Protein AF-S7PRS0-F1 (afdb_monomer)

Mean predicted aligned error: 16.29 Å

Structure (mmCIF, N/CA/C/O backbone):
data_AF-S7PRS0-F1
#
_entry.id   AF-S7PRS0-F1
#
loop_
_atom_site.group_PDB
_atom_site.id
_atom_site.type_symbol
_atom_site.label_atom_id
_atom_site.label_alt_id
_atom_site.label_comp_id
_atom_site.label_asym_id
_atom_site.label_entity_id
_atom_site.label_seq_id
_atom_site.pdbx_PDB_ins_code
_atom_site.Cartn_x
_atom_site.Cartn_y
_atom_site.Cartn_z
_atom_site.occupancy
_atom_site.B_iso_or_equiv
_atom_site.auth_seq_id
_atom_site.auth_comp_id
_atom_site.auth_asym_id
_atom_site.auth_atom_id
_atom_site.pdbx_PDB_model_num
ATOM 1 N N . MET A 1 1 ? 13.094 26.984 -24.636 1.00 46.12 1 MET A N 1
ATOM 2 C CA . MET A 1 1 ? 13.303 25.525 -24.696 1.00 46.12 1 MET A CA 1
ATOM 3 C C . MET A 1 1 ? 14.346 25.205 -23.652 1.00 46.12 1 MET A C 1
ATOM 5 O O . MET A 1 1 ? 15.473 25.651 -23.813 1.00 46.12 1 MET A O 1
ATOM 9 N N . SER A 1 2 ? 13.951 24.568 -22.553 1.00 45.41 2 SER A N 1
ATOM 10 C CA . SER A 1 2 ? 14.907 24.036 -21.577 1.00 45.41 2 SER A CA 1
ATOM 11 C C . SER A 1 2 ? 15.728 22.935 -22.241 1.00 45.41 2 SER A C 1
ATOM 13 O O . SER A 1 2 ? 15.204 22.260 -23.132 1.00 45.41 2 SER A O 1
ATOM 15 N N . ASP A 1 3 ? 16.972 22.741 -21.807 1.00 46.91 3 ASP A N 1
ATOM 16 C CA . ASP A 1 3 ? 17.758 21.588 -22.239 1.00 46.91 3 ASP A CA 1
ATOM 17 C C . ASP A 1 3 ? 16.967 20.309 -21.946 1.00 46.91 3 ASP A C 1
ATOM 19 O O . ASP A 1 3 ? 16.578 20.059 -20.800 1.00 46.91 3 ASP A O 1
ATOM 23 N N . GLN A 1 4 ? 16.712 19.501 -22.977 1.00 51.03 4 GLN A N 1
ATOM 24 C CA . GLN A 1 4 ? 16.276 18.127 -22.764 1.00 51.03 4 GLN A CA 1
ATOM 25 C C . GLN A 1 4 ? 17.507 17.357 -22.309 1.00 51.03 4 GLN A C 1
ATOM 27 O O . GLN A 1 4 ? 18.192 16.731 -23.120 1.00 51.03 4 GLN A O 1
ATOM 32 N N . SER A 1 5 ? 17.802 17.442 -21.007 1.00 53.78 5 SER A N 1
ATOM 33 C CA . SER A 1 5 ? 18.821 16.602 -20.390 1.00 53.78 5 SER A CA 1
ATOM 34 C C . SER A 1 5 ? 18.559 15.164 -20.820 1.00 53.78 5 SER A C 1
ATOM 36 O O . SER A 1 5 ? 17.422 14.686 -20.791 1.00 53.78 5 SER A O 1
ATOM 38 N N . SER A 1 6 ? 19.602 14.510 -21.330 1.00 59.97 6 SER A N 1
ATOM 39 C CA . SER A 1 6 ? 19.505 13.194 -21.951 1.00 59.97 6 SER A CA 1
ATOM 40 C C . SER A 1 6 ? 19.000 12.189 -20.918 1.00 59.97 6 SER A C 1
ATOM 42 O O . SER A 1 6 ? 19.799 11.675 -20.135 1.00 59.97 6 SER A O 1
ATOM 44 N N . ALA A 1 7 ? 17.676 11.977 -20.880 1.00 64.62 7 ALA A N 1
ATOM 45 C CA . ALA A 1 7 ? 16.994 11.318 -19.771 1.00 64.62 7 ALA A CA 1
ATOM 46 C C . ALA A 1 7 ? 17.624 9.942 -19.554 1.00 64.62 7 ALA A C 1
ATOM 48 O O . ALA A 1 7 ? 17.501 9.065 -20.415 1.00 64.62 7 ALA A O 1
ATOM 49 N N . GLN A 1 8 ? 18.373 9.823 -18.452 1.00 74.44 8 GLN A N 1
ATOM 50 C CA . GLN A 1 8 ? 19.366 8.770 -18.271 1.00 74.44 8 GLN A CA 1
ATOM 51 C C . GLN A 1 8 ? 18.684 7.414 -18.424 1.00 74.44 8 GLN A C 1
ATOM 53 O O . GLN A 1 8 ? 17.746 7.100 -17.691 1.00 74.44 8 GLN A O 1
ATOM 58 N N . GLN A 1 9 ? 19.103 6.649 -19.435 1.00 86.69 9 GLN A N 1
ATOM 59 C CA . GLN A 1 9 ? 18.460 5.377 -19.739 1.00 86.69 9 GLN A CA 1
ATOM 60 C C . GLN A 1 9 ? 18.728 4.419 -18.568 1.00 86.69 9 GLN A C 1
ATOM 62 O O . GLN A 1 9 ? 19.892 4.254 -18.207 1.00 86.69 9 GLN A O 1
ATOM 67 N N . PRO A 1 10 ? 17.691 3.824 -17.946 1.00 92.44 10 PRO A N 1
ATOM 68 C CA . PRO A 1 10 ? 17.885 2.846 -16.882 1.00 92.44 10 PRO A CA 1
ATOM 69 C C . PRO A 1 10 ? 18.710 1.656 -17.386 1.00 92.44 10 PRO A C 1
ATOM 71 O O . PRO A 1 10 ? 18.260 0.948 -18.288 1.00 92.44 10 PRO A O 1
ATOM 74 N N . SER A 1 11 ? 19.890 1.435 -16.801 1.00 93.88 11 SER A N 1
ATOM 75 C CA . SER A 1 11 ? 20.723 0.251 -17.067 1.00 93.88 11 SER A CA 1
ATOM 76 C C . SER A 1 11 ? 20.398 -0.883 -16.088 1.00 93.88 11 SER A C 1
ATOM 78 O O . SER A 1 11 ? 20.511 -2.058 -16.435 1.00 93.88 11 SER A O 1
ATOM 80 N N . PHE A 1 12 ? 19.932 -0.540 -14.883 1.00 95.94 12 PHE A N 1
ATOM 81 C CA . PHE A 1 12 ? 19.447 -1.481 -13.874 1.00 95.94 12 PHE A CA 1
ATOM 82 C C . PHE A 1 12 ? 18.004 -1.166 -13.481 1.00 95.94 12 PHE A C 1
ATOM 84 O O . PHE A 1 12 ? 17.559 -0.017 -13.525 1.00 95.94 12 PHE A O 1
ATOM 91 N N . LEU A 1 13 ? 17.269 -2.172 -13.005 1.00 95.81 13 LEU A N 1
ATOM 92 C CA . LEU A 1 13 ? 15.900 -1.982 -12.517 1.00 95.81 13 LEU A CA 1
ATOM 93 C C . LEU A 1 13 ? 15.812 -0.957 -11.374 1.00 95.81 13 LEU A C 1
ATOM 95 O O . LEU A 1 13 ? 14.837 -0.215 -11.287 1.00 95.81 13 LEU A O 1
ATOM 99 N N . SER A 1 14 ? 16.851 -0.860 -10.539 1.00 96.81 14 SER A N 1
ATOM 100 C CA . SER A 1 14 ? 16.967 0.157 -9.485 1.00 96.81 14 SER A CA 1
ATOM 101 C C . SER A 1 14 ? 16.986 1.600 -10.003 1.00 96.81 14 SER A C 1
ATOM 103 O O . SER A 1 14 ? 16.713 2.518 -9.236 1.00 96.81 14 SER A O 1
ATOM 105 N N . ASP A 1 15 ? 17.307 1.829 -11.279 1.00 95.25 15 ASP A N 1
ATOM 106 C CA . ASP A 1 15 ? 17.301 3.170 -11.875 1.00 95.25 15 ASP A CA 1
ATOM 107 C C . ASP A 1 15 ? 15.885 3.624 -12.260 1.00 95.25 15 ASP A C 1
ATOM 109 O O . ASP A 1 15 ? 15.617 4.823 -12.295 1.00 95.25 15 ASP A O 1
ATOM 113 N N . VAL A 1 16 ? 14.943 2.689 -12.460 1.00 94.75 16 VAL A N 1
ATOM 114 C CA . VAL A 1 16 ? 13.522 3.006 -12.702 1.00 94.75 16 VAL A CA 1
ATOM 115 C C . VAL A 1 16 ? 12.918 3.757 -11.514 1.00 94.75 16 VAL A C 1
ATOM 117 O O . VAL A 1 16 ? 12.159 4.700 -11.709 1.00 94.75 16 VAL A O 1
ATOM 120 N N . PHE A 1 17 ? 13.302 3.401 -10.286 1.00 95.31 17 PHE A N 1
ATOM 121 C CA . PHE A 1 17 ? 12.819 4.050 -9.061 1.00 95.31 17 PHE A CA 1
ATOM 122 C C . PHE A 1 17 ? 13.402 5.451 -8.823 1.00 95.31 17 PHE A C 1
ATOM 124 O O . PHE A 1 17 ? 12.979 6.131 -7.894 1.00 95.31 17 PHE A O 1
ATOM 131 N N . LYS A 1 18 ? 14.360 5.890 -9.649 1.00 94.56 18 LYS A N 1
ATOM 132 C CA . LYS A 1 18 ? 14.952 7.237 -9.604 1.00 94.56 18 LYS A CA 1
ATOM 133 C C . LYS A 1 18 ? 14.256 8.204 -10.566 1.00 94.56 18 LYS A C 1
ATOM 135 O O . LYS A 1 18 ? 14.409 9.419 -10.436 1.00 94.56 18 LYS A O 1
ATOM 140 N N . LEU A 1 19 ? 13.506 7.670 -11.534 1.00 92.81 19 LEU A N 1
ATOM 141 C CA . LEU A 1 19 ? 12.770 8.450 -12.526 1.00 92.81 19 LEU A CA 1
ATOM 142 C C . LEU A 1 19 ? 11.718 9.341 -11.847 1.00 92.81 19 LEU A C 1
ATOM 144 O O . LEU A 1 19 ? 11.094 8.904 -10.879 1.00 92.81 19 LEU A O 1
ATOM 148 N N . PRO A 1 20 ? 11.476 10.560 -12.359 1.00 93.62 20 PRO A N 1
ATOM 149 C CA . PRO A 1 20 ? 10.392 11.390 -11.862 1.00 93.62 20 PRO A CA 1
ATOM 150 C C . PRO A 1 20 ? 9.031 10.774 -12.204 1.00 93.62 20 PRO A C 1
ATOM 152 O O . PRO A 1 20 ? 8.811 10.297 -13.325 1.00 93.62 20 PRO A O 1
ATOM 155 N N . LEU A 1 21 ? 8.104 10.832 -11.248 1.00 92.88 21 LEU A N 1
ATOM 156 C CA . LEU A 1 21 ? 6.685 10.601 -11.512 1.00 92.88 21 LEU A CA 1
ATOM 157 C C . LEU A 1 21 ? 6.119 11.739 -12.389 1.00 92.88 21 LEU A C 1
ATOM 159 O O . LEU A 1 21 ? 6.629 12.863 -12.333 1.00 92.88 21 LEU A O 1
ATOM 163 N N . PRO A 1 22 ? 5.093 11.471 -13.220 1.00 93.06 22 PRO A N 1
ATOM 164 C CA . PRO A 1 22 ? 4.449 12.493 -14.034 1.00 93.06 22 PRO A CA 1
ATOM 165 C C . PRO A 1 22 ? 3.735 13.516 -13.149 1.00 93.06 22 PRO A C 1
ATOM 167 O O . PRO A 1 22 ? 3.476 13.273 -11.968 1.00 93.06 22 PRO A O 1
ATOM 170 N N . ASP A 1 23 ? 3.361 14.643 -13.750 1.00 92.56 23 ASP A N 1
ATOM 171 C CA . ASP A 1 23 ? 2.539 15.634 -13.070 1.00 92.56 23 ASP A CA 1
ATOM 172 C C . ASP A 1 23 ? 1.208 15.027 -12.604 1.00 92.56 23 ASP A C 1
ATOM 174 O O . ASP A 1 23 ? 0.545 14.271 -13.327 1.00 92.56 23 ASP A O 1
ATOM 178 N N . LEU A 1 24 ? 0.815 15.395 -11.386 1.00 92.00 24 LEU A N 1
ATOM 179 C CA . LEU A 1 24 ? -0.491 15.089 -10.823 1.00 92.00 24 LEU A CA 1
ATOM 180 C C . LEU A 1 24 ? -1.569 15.877 -11.611 1.00 92.00 24 LEU A C 1
ATOM 182 O O . LEU A 1 24 ? -1.546 17.109 -11.562 1.00 92.00 24 LEU A O 1
ATOM 186 N N . PRO A 1 25 ? -2.514 15.230 -12.334 1.00 92.31 25 PRO A N 1
ATOM 187 C CA . PRO A 1 25 ? -3.678 15.905 -12.917 1.00 92.31 25 PRO A CA 1
ATOM 188 C C . PRO A 1 25 ? -4.507 16.739 -11.919 1.00 92.31 25 PRO A C 1
ATOM 190 O O . PRO A 1 25 ? -4.496 16.550 -10.702 1.00 92.31 25 PRO A O 1
ATOM 193 N N . GLU A 1 26 ? -5.298 17.673 -12.437 1.00 93.44 26 GLU A N 1
ATOM 194 C CA . GLU A 1 26 ? -6.120 18.549 -11.598 1.00 93.44 26 GLU A CA 1
ATOM 195 C C . GLU A 1 26 ? -7.352 17.803 -11.056 1.00 93.44 26 GLU A C 1
ATOM 197 O O . GLU A 1 26 ? -8.125 17.223 -11.820 1.00 93.44 26 GLU A O 1
ATOM 202 N N . MET A 1 27 ? -7.611 17.845 -9.745 1.00 91.19 27 MET A N 1
ATOM 203 C CA . MET A 1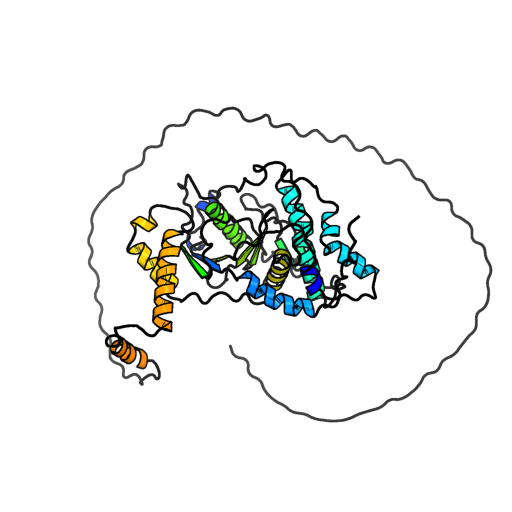 27 ? -8.909 17.401 -9.221 1.00 91.19 27 MET A CA 1
ATOM 204 C C . MET A 1 27 ? -9.995 18.417 -9.582 1.00 91.19 27 MET A C 1
ATOM 206 O O . MET A 1 27 ? -9.974 19.551 -9.105 1.00 91.19 27 MET A O 1
ATOM 210 N N . ARG A 1 28 ? -11.006 17.997 -10.357 1.00 92.12 28 ARG A N 1
ATOM 211 C CA . ARG A 1 28 ? -12.127 18.864 -10.773 1.00 92.12 28 ARG A CA 1
ATOM 212 C C . ARG A 1 28 ? -12.876 19.491 -9.592 1.00 92.12 28 ARG A C 1
ATOM 214 O O . ARG A 1 28 ? -13.466 20.562 -9.730 1.00 92.12 28 ARG A O 1
ATOM 221 N N . SER A 1 29 ? -12.901 18.818 -8.442 1.00 88.00 29 SER A N 1
ATOM 222 C CA . SER A 1 29 ? -13.350 19.406 -7.181 1.00 88.00 29 SER A CA 1
ATOM 223 C C . SER A 1 29 ? -12.771 18.660 -5.980 1.00 88.00 29 SER A C 1
ATOM 225 O O . SER A 1 29 ? -12.648 17.439 -6.011 1.00 88.00 29 SER A O 1
ATOM 227 N N . ALA A 1 30 ? -12.561 19.358 -4.862 1.00 78.12 30 ALA A N 1
ATOM 228 C CA . ALA A 1 30 ? -12.216 18.730 -3.579 1.00 78.12 30 ALA A CA 1
ATOM 229 C C . ALA A 1 30 ? -13.336 17.832 -2.993 1.00 78.12 30 ALA A C 1
ATOM 231 O O . ALA A 1 30 ? -13.140 17.182 -1.973 1.00 78.12 30 ALA A O 1
ATOM 232 N N . LYS A 1 31 ? -14.524 17.789 -3.619 1.00 77.06 31 LYS A N 1
ATOM 233 C CA . LYS A 1 31 ? -15.610 16.852 -3.275 1.00 77.06 31 LYS A CA 1
ATOM 234 C C . LYS A 1 31 ? -15.518 15.530 -4.044 1.00 77.06 31 LYS A C 1
ATOM 236 O O . LYS A 1 31 ? -16.206 14.580 -3.690 1.00 77.06 31 LYS A O 1
ATOM 241 N N . THR A 1 32 ? -14.687 15.462 -5.086 1.00 69.62 32 THR A N 1
ATOM 242 C CA . THR A 1 32 ? -14.504 14.261 -5.914 1.00 69.62 32 THR A CA 1
ATOM 243 C C . THR A 1 32 ? -13.784 13.144 -5.145 1.00 69.62 32 THR A C 1
ATOM 245 O O . THR A 1 32 ? -14.034 11.975 -5.410 1.00 69.62 32 THR A O 1
ATOM 248 N N . SER A 1 33 ? -12.956 13.488 -4.153 1.00 62.09 33 SER A N 1
ATOM 249 C CA . SER A 1 33 ? -12.182 12.550 -3.324 1.00 62.09 33 SER A CA 1
ATOM 250 C C . SER A 1 33 ? -12.836 12.174 -1.982 1.00 62.09 33 SER A C 1
ATOM 252 O O . SER A 1 33 ? -12.335 11.305 -1.275 1.00 62.09 33 SER A O 1
ATOM 254 N N . SER A 1 34 ? -13.946 12.806 -1.581 1.00 61.69 34 SER A N 1
ATOM 255 C CA . SER A 1 34 ? -14.368 12.845 -0.168 1.00 61.69 34 SER A CA 1
ATOM 256 C C . SER A 1 34 ? -15.407 11.787 0.260 1.00 61.69 34 SER A C 1
ATOM 258 O O . SER A 1 34 ? -16.204 12.061 1.160 1.00 61.69 34 SER A O 1
ATOM 260 N N . SER A 1 35 ? -15.471 10.615 -0.388 1.00 66.69 35 SER A N 1
ATOM 261 C CA . SER A 1 35 ? -16.624 9.690 -0.282 1.00 66.69 35 SER A CA 1
ATOM 262 C C . SER A 1 35 ? -16.318 8.279 0.255 1.00 66.69 35 SER A C 1
ATOM 264 O O . SER A 1 35 ? -16.858 7.283 -0.231 1.00 66.69 35 SER A O 1
ATOM 266 N N . THR A 1 36 ? -15.512 8.164 1.317 1.00 76.00 36 THR A N 1
ATOM 267 C CA . THR A 1 36 ? -15.378 6.895 2.060 1.00 76.00 36 THR A CA 1
ATOM 268 C C . THR A 1 36 ? -16.721 6.501 2.683 1.00 76.00 36 THR A C 1
ATOM 270 O O . THR A 1 36 ? -17.232 7.169 3.598 1.00 76.00 36 THR A O 1
ATOM 273 N N . LYS A 1 37 ? -17.297 5.398 2.190 1.00 84.62 37 LYS A N 1
ATOM 274 C CA . LYS A 1 37 ? -18.545 4.815 2.701 1.00 84.62 37 LYS A CA 1
ATOM 275 C C . LYS A 1 37 ? -18.389 4.462 4.186 1.00 84.62 37 LYS A C 1
ATOM 277 O O . LYS A 1 37 ? -17.305 4.137 4.661 1.00 84.62 37 LYS A O 1
ATOM 282 N N . GLY A 1 38 ? -19.472 4.585 4.952 1.00 88.00 38 GLY A N 1
ATOM 283 C CA . GLY A 1 38 ? -19.478 4.146 6.350 1.00 88.00 38 GLY A CA 1
ATOM 284 C C . GLY A 1 38 ? -19.499 2.614 6.454 1.00 88.00 38 GLY A C 1
ATOM 285 O O . GLY A 1 38 ? -20.017 1.976 5.537 1.00 88.00 38 GLY A O 1
ATOM 286 N N . PRO A 1 39 ? -19.010 2.028 7.565 1.00 90.81 39 PRO A N 1
ATOM 287 C CA . PRO A 1 39 ? -19.152 0.606 7.840 1.00 90.81 39 PRO A CA 1
ATOM 288 C C . PRO A 1 39 ? -20.600 0.139 7.720 1.00 90.81 39 PRO A C 1
ATOM 290 O O . PRO A 1 39 ? -21.497 0.709 8.355 1.00 90.81 39 PRO A O 1
ATOM 293 N N . THR A 1 40 ? -20.798 -0.909 6.923 1.00 91.62 40 THR A N 1
ATOM 294 C CA . THR A 1 40 ? -22.071 -1.615 6.776 1.00 91.62 40 THR A CA 1
ATOM 295 C C . THR A 1 40 ? -22.457 -2.306 8.082 1.00 91.62 40 THR A C 1
ATOM 297 O O . THR A 1 40 ? -21.611 -2.580 8.939 1.00 91.62 40 THR A O 1
ATOM 300 N N . ASP A 1 41 ? -23.731 -2.661 8.225 1.00 91.81 41 ASP A N 1
ATOM 301 C CA . ASP A 1 41 ? -24.224 -3.351 9.422 1.00 91.81 41 ASP A CA 1
ATOM 302 C C . ASP A 1 41 ? -23.515 -4.699 9.636 1.00 91.81 41 ASP A C 1
ATOM 304 O O . ASP A 1 41 ? -23.214 -5.073 10.768 1.00 91.81 41 ASP A O 1
ATOM 308 N N . ALA A 1 42 ? -23.143 -5.391 8.553 1.00 91.62 42 ALA A N 1
ATOM 309 C CA . ALA A 1 42 ? -22.354 -6.624 8.597 1.00 91.62 42 ALA A CA 1
ATOM 310 C C . ALA A 1 42 ? -20.910 -6.404 9.095 1.00 91.62 42 ALA A C 1
ATOM 312 O O . ALA A 1 42 ? -20.341 -7.283 9.743 1.00 91.62 42 ALA A O 1
ATOM 313 N N . GLN A 1 43 ? -20.319 -5.232 8.835 1.00 91.88 43 GLN A N 1
ATOM 314 C CA . GLN A 1 43 ? -19.021 -4.849 9.396 1.00 91.88 43 GLN A CA 1
ATOM 315 C C . GLN A 1 43 ? -19.167 -4.449 10.876 1.00 91.88 43 GLN A C 1
ATOM 317 O O . GLN A 1 43 ? -18.392 -4.912 11.709 1.00 91.88 43 GLN A O 1
ATOM 322 N N . ARG A 1 44 ? -20.193 -3.666 11.243 1.00 92.06 44 ARG A N 1
ATOM 323 C CA . ARG A 1 44 ? -20.487 -3.291 12.647 1.00 92.06 44 ARG A CA 1
ATOM 324 C C . ARG A 1 44 ? -20.761 -4.515 13.530 1.00 92.06 44 ARG A C 1
ATOM 326 O O . ARG A 1 44 ? -20.205 -4.631 14.615 1.00 92.06 44 ARG A O 1
ATOM 333 N N . THR A 1 45 ? -21.550 -5.468 13.034 1.00 92.88 45 THR A N 1
ATOM 334 C CA . THR A 1 45 ? -21.902 -6.730 13.722 1.00 92.88 45 THR A CA 1
ATOM 335 C C . THR A 1 45 ? -20.882 -7.861 13.506 1.00 92.88 45 THR A C 1
ATOM 337 O O . THR A 1 45 ? -21.164 -9.027 13.794 1.00 92.88 45 THR A O 1
ATOM 340 N N . MET A 1 46 ? -19.669 -7.549 13.029 1.00 93.31 46 MET A N 1
ATOM 341 C CA . MET A 1 46 ? -18.595 -8.534 12.885 1.00 93.31 46 MET A CA 1
ATOM 342 C C . MET A 1 46 ? -18.269 -9.195 14.233 1.00 93.31 46 MET A C 1
ATOM 344 O O . MET A 1 46 ? -18.086 -8.512 15.237 1.00 93.31 46 MET A O 1
ATOM 348 N N . LEU A 1 47 ? -18.138 -10.529 14.243 1.00 95.12 47 LEU A N 1
ATOM 349 C CA . LEU A 1 47 ? -17.777 -11.311 15.436 1.00 95.12 47 LEU A CA 1
ATOM 350 C C . LEU A 1 47 ? -16.531 -10.741 16.134 1.00 95.12 47 LEU A C 1
ATOM 352 O O . LEU A 1 47 ? -15.503 -10.567 15.488 1.00 95.12 47 LEU A O 1
ATOM 356 N N . GLU A 1 48 ? -16.576 -10.572 17.457 1.00 93.69 48 GLU A N 1
ATOM 357 C CA . GLU A 1 48 ? -15.516 -9.946 18.273 1.00 93.69 48 GLU A CA 1
ATOM 358 C C . GLU A 1 48 ? -14.112 -10.554 18.054 1.00 93.69 48 GLU A C 1
ATOM 360 O O . GLU A 1 48 ? -13.103 -9.851 18.047 1.00 93.69 48 GLU A O 1
ATOM 365 N N . ARG A 1 49 ? -14.020 -11.869 17.806 1.00 94.56 49 ARG A N 1
ATOM 366 C CA . ARG A 1 49 ? -12.754 -12.566 17.481 1.00 94.56 49 ARG A CA 1
ATOM 367 C C . ARG A 1 49 ? -12.172 -12.231 16.099 1.00 94.56 49 ARG A C 1
ATOM 369 O O . ARG A 1 49 ? -11.025 -12.562 15.829 1.00 94.56 49 ARG A O 1
ATOM 376 N N . LYS A 1 50 ? -12.962 -11.621 15.213 1.00 95.00 50 LYS A N 1
ATOM 377 C CA . LYS A 1 50 ? -12.544 -11.107 13.901 1.00 95.00 50 LYS A CA 1
ATOM 378 C C . LYS A 1 50 ? -12.327 -9.594 13.901 1.00 95.00 50 LYS A C 1
ATOM 380 O O . LYS A 1 50 ? -11.698 -9.111 12.974 1.00 95.00 50 LYS A O 1
ATOM 385 N N . GLN A 1 51 ? -12.838 -8.841 14.873 1.00 95.19 51 GLN A N 1
ATOM 386 C CA . GLN A 1 51 ? -12.674 -7.384 14.899 1.00 95.19 51 GLN A CA 1
ATOM 387 C C . GLN A 1 51 ? -11.192 -6.991 15.026 1.00 95.19 51 GLN A C 1
ATOM 389 O O . GLN A 1 51 ? -10.393 -7.709 15.635 1.00 95.19 51 GLN A O 1
ATOM 394 N N . LEU A 1 52 ? -10.829 -5.842 14.459 1.00 95.00 52 LEU A N 1
ATOM 395 C CA . LEU A 1 52 ? -9.544 -5.197 14.725 1.00 95.00 52 LEU A CA 1
ATOM 396 C C . LEU A 1 52 ? -9.527 -4.744 16.192 1.00 95.00 52 LEU A C 1
ATOM 398 O O . LEU A 1 52 ? -10.490 -4.132 16.646 1.00 95.00 52 LEU A O 1
ATOM 402 N N . ARG A 1 53 ? -8.451 -5.048 16.925 1.00 92.25 53 ARG A N 1
ATOM 403 C CA . ARG A 1 53 ? -8.263 -4.639 18.333 1.00 92.25 53 ARG A CA 1
ATOM 404 C C . ARG A 1 53 ? -7.060 -3.725 18.525 1.00 92.25 53 ARG A C 1
ATOM 406 O O . ARG A 1 53 ? -7.040 -2.947 19.473 1.00 92.25 53 ARG A O 1
ATOM 413 N N . TRP A 1 54 ? -6.068 -3.827 17.642 1.00 90.69 54 TRP A N 1
ATOM 414 C CA . TRP A 1 54 ? -4.760 -3.202 17.807 1.00 90.69 54 TRP A CA 1
ATOM 415 C C . TRP A 1 54 ? -4.260 -2.616 16.485 1.00 90.69 54 TRP A C 1
ATOM 417 O O . TRP A 1 54 ? -4.191 -3.331 15.486 1.00 90.69 54 TRP A O 1
ATOM 427 N N . VAL A 1 55 ? -3.857 -1.345 16.484 1.00 90.56 55 VAL A N 1
ATOM 428 C CA . VAL A 1 55 ? -3.148 -0.720 15.354 1.00 90.56 55 VAL A CA 1
ATOM 429 C C . VAL A 1 55 ? -1.736 -0.370 15.799 1.00 90.56 55 VAL A C 1
ATOM 431 O O . VAL A 1 55 ? -1.557 0.267 16.833 1.00 90.56 55 VAL A O 1
ATOM 434 N N . ILE A 1 56 ? -0.729 -0.783 15.034 1.00 90.38 56 ILE A N 1
ATOM 435 C CA . ILE A 1 56 ? 0.676 -0.462 15.299 1.00 90.38 56 ILE A CA 1
ATOM 436 C C . ILE A 1 56 ? 1.186 0.415 14.164 1.00 90.38 56 ILE A C 1
ATOM 438 O O . ILE A 1 56 ? 1.330 -0.037 13.031 1.00 90.38 56 ILE A O 1
ATOM 442 N N . TYR A 1 57 ? 1.469 1.672 14.482 1.00 88.69 57 TYR A N 1
ATOM 443 C CA . TYR A 1 57 ? 2.157 2.581 13.581 1.00 88.69 57 TYR A CA 1
ATOM 444 C C . TYR A 1 57 ? 3.661 2.317 13.654 1.00 88.69 57 TYR A C 1
ATOM 446 O O . TYR A 1 57 ? 4.261 2.377 14.731 1.00 88.69 57 TYR A O 1
ATOM 454 N N . ASP A 1 58 ? 4.268 2.025 12.509 1.00 90.06 58 ASP A N 1
ATOM 455 C CA . ASP A 1 58 ? 5.710 1.879 12.354 1.00 90.06 58 ASP A CA 1
ATOM 456 C C . ASP A 1 58 ? 6.147 2.656 11.111 1.00 90.06 58 ASP A C 1
ATOM 458 O O . ASP A 1 58 ? 5.949 2.236 9.970 1.00 90.06 58 ASP A O 1
ATOM 462 N N . GLU A 1 59 ? 6.733 3.823 11.361 1.00 89.75 59 GLU A N 1
ATOM 463 C CA . GLU A 1 59 ? 7.162 4.798 10.359 1.00 89.75 59 GLU A CA 1
ATOM 464 C C . GLU A 1 59 ? 8.036 4.199 9.237 1.00 89.75 59 GLU A C 1
ATOM 466 O O . GLU A 1 59 ? 7.938 4.610 8.077 1.00 89.75 59 GLU A O 1
ATOM 471 N N . ASP A 1 60 ? 8.830 3.174 9.556 1.00 93.69 60 ASP A N 1
ATOM 472 C CA . ASP A 1 60 ? 9.783 2.537 8.643 1.00 93.69 60 ASP A CA 1
ATOM 473 C C . ASP A 1 60 ? 9.292 1.181 8.101 1.00 93.69 60 ASP A C 1
ATOM 475 O O . ASP A 1 60 ? 10.060 0.465 7.457 1.00 93.69 60 ASP A O 1
ATOM 479 N N . LEU A 1 61 ? 8.028 0.802 8.343 1.00 94.62 61 LEU A N 1
ATOM 480 C CA . LEU A 1 61 ? 7.468 -0.515 7.995 1.00 94.62 61 LEU A CA 1
ATOM 481 C C . LEU A 1 61 ? 7.726 -0.922 6.536 1.00 94.62 61 LEU A C 1
ATOM 483 O O . LEU A 1 61 ? 8.198 -2.028 6.277 1.00 94.62 61 LEU A O 1
ATOM 487 N N . ALA A 1 62 ? 7.422 -0.031 5.589 1.00 95.81 62 ALA A N 1
ATOM 488 C CA . ALA A 1 62 ? 7.655 -0.270 4.165 1.00 95.81 62 ALA A CA 1
ATOM 489 C C . ALA A 1 62 ? 9.090 0.073 3.733 1.00 95.81 62 ALA A C 1
ATOM 491 O O . ALA A 1 62 ? 9.618 -0.575 2.833 1.00 95.81 62 ALA A O 1
ATOM 492 N N . GLU A 1 63 ? 9.756 1.017 4.405 1.00 95.94 63 GLU A N 1
ATOM 493 C CA . GLU A 1 63 ? 11.129 1.425 4.082 1.00 95.94 63 GLU A CA 1
ATOM 494 C C . GLU A 1 63 ? 12.135 0.290 4.341 1.00 95.94 63 GLU A C 1
ATOM 496 O O . GLU A 1 63 ? 12.981 0.012 3.492 1.00 95.94 63 GLU A O 1
ATOM 501 N N . ARG A 1 64 ? 11.986 -0.462 5.444 1.00 95.69 64 ARG A N 1
ATOM 502 C CA . ARG A 1 64 ? 12.802 -1.665 5.714 1.00 95.69 64 ARG A CA 1
ATOM 503 C C . ARG A 1 64 ? 12.654 -2.740 4.633 1.00 95.69 64 ARG A C 1
ATOM 505 O O . ARG A 1 64 ? 13.596 -3.485 4.371 1.00 95.69 64 ARG A O 1
ATOM 512 N N . VAL A 1 65 ? 11.486 -2.832 3.995 1.00 96.94 65 VAL A N 1
ATOM 513 C CA . VAL A 1 65 ? 11.250 -3.757 2.874 1.00 96.94 65 VAL A CA 1
ATOM 514 C C . VAL A 1 65 ? 11.814 -3.174 1.572 1.00 96.94 65 VAL A C 1
ATOM 516 O O . VAL A 1 65 ? 12.437 -3.906 0.804 1.00 96.94 65 VAL A O 1
ATOM 519 N N . ALA A 1 66 ? 11.680 -1.861 1.348 1.00 97.38 66 ALA A N 1
ATOM 520 C CA . ALA A 1 66 ? 12.235 -1.151 0.194 1.00 97.38 66 ALA A CA 1
ATOM 521 C C . ALA A 1 66 ? 13.764 -1.268 0.112 1.00 97.38 66 ALA A C 1
ATOM 523 O O . ALA A 1 66 ? 14.284 -1.675 -0.922 1.00 97.38 66 ALA A O 1
ATOM 524 N N . GLN A 1 67 ? 14.477 -1.053 1.221 1.00 96.69 67 GLN A N 1
ATOM 525 C CA . GLN A 1 67 ? 15.940 -1.182 1.286 1.00 96.69 67 GLN A CA 1
ATOM 526 C C . GLN A 1 67 ? 16.434 -2.589 0.898 1.00 96.69 67 GLN A C 1
ATOM 528 O O . GLN A 1 67 ? 17.447 -2.733 0.210 1.00 96.69 67 GLN A O 1
ATOM 533 N N . LYS A 1 68 ? 15.699 -3.647 1.275 1.00 97.50 68 LYS A N 1
ATOM 534 C CA . LYS A 1 68 ? 15.987 -5.018 0.817 1.00 97.50 68 LYS A CA 1
ATOM 535 C C . LYS A 1 68 ? 15.659 -5.208 -0.669 1.00 97.50 68 LYS A C 1
ATOM 537 O O . LYS A 1 68 ? 16.394 -5.895 -1.377 1.00 97.50 68 LYS A O 1
ATOM 542 N N . ALA A 1 69 ? 14.568 -4.608 -1.146 1.00 97.69 69 ALA A N 1
ATOM 543 C CA . ALA A 1 69 ? 14.133 -4.676 -2.540 1.00 97.69 69 ALA A CA 1
ATOM 544 C C . ALA A 1 69 ? 15.103 -3.966 -3.502 1.00 97.69 69 ALA A C 1
ATOM 546 O O . ALA A 1 69 ? 15.308 -4.451 -4.617 1.00 97.69 69 ALA A O 1
ATOM 547 N N . ASP A 1 70 ? 15.754 -2.886 -3.066 1.00 97.56 70 ASP A N 1
ATOM 548 C CA . ASP A 1 70 ? 16.794 -2.177 -3.823 1.00 97.56 70 ASP A CA 1
ATOM 549 C C . ASP A 1 70 ? 18.005 -3.083 -4.095 1.00 97.56 70 ASP A C 1
ATOM 551 O O . ASP A 1 70 ? 18.469 -3.190 -5.232 1.00 97.56 70 ASP A O 1
ATOM 555 N N . ALA A 1 71 ? 18.445 -3.850 -3.090 1.00 97.25 71 ALA A N 1
ATOM 556 C CA . ALA A 1 71 ? 19.510 -4.851 -3.223 1.00 97.25 71 ALA A CA 1
ATOM 557 C C . ALA A 1 71 ? 19.123 -6.081 -4.080 1.00 97.25 71 ALA A C 1
ATOM 559 O O . ALA A 1 71 ? 19.974 -6.934 -4.368 1.00 97.25 71 ALA A O 1
ATOM 560 N N . ILE A 1 72 ? 17.853 -6.196 -4.482 1.00 97.56 72 ILE A N 1
ATOM 561 C CA . ILE A 1 72 ? 17.377 -7.140 -5.500 1.00 97.56 72 ILE A CA 1
ATOM 562 C C . ILE A 1 72 ? 17.317 -6.443 -6.868 1.00 97.56 72 ILE A C 1
ATOM 564 O O . ILE A 1 72 ? 17.861 -6.967 -7.835 1.00 97.56 72 ILE A O 1
ATOM 568 N N . ALA A 1 73 ? 16.726 -5.248 -6.952 1.00 97.56 73 ALA A N 1
ATOM 569 C CA . ALA A 1 73 ? 16.577 -4.492 -8.198 1.00 97.56 73 ALA A CA 1
ATOM 570 C C . ALA A 1 73 ? 17.925 -4.112 -8.839 1.00 97.56 73 ALA A C 1
ATOM 572 O O . ALA A 1 73 ? 18.066 -4.175 -10.057 1.00 97.56 73 ALA A O 1
ATOM 573 N N . ALA A 1 74 ? 18.944 -3.806 -8.032 1.00 97.50 74 ALA A N 1
ATOM 574 C CA . ALA A 1 74 ? 20.300 -3.511 -8.503 1.00 97.50 74 ALA A CA 1
ATOM 575 C C . ALA A 1 74 ? 21.020 -4.707 -9.169 1.00 97.50 74 ALA A C 1
ATOM 577 O O . ALA A 1 74 ? 22.106 -4.537 -9.712 1.00 97.50 74 ALA A O 1
ATOM 578 N N . LYS A 1 75 ? 20.441 -5.918 -9.130 1.00 97.06 75 LYS A N 1
ATOM 579 C CA . LYS A 1 75 ? 20.955 -7.125 -9.810 1.00 97.06 75 LYS A CA 1
ATOM 580 C C . LYS A 1 75 ? 20.228 -7.433 -11.123 1.00 97.06 75 LYS A C 1
ATOM 582 O O . LYS A 1 75 ? 20.590 -8.383 -11.810 1.00 97.06 75 LYS A O 1
ATOM 587 N N . VAL A 1 76 ? 19.176 -6.682 -11.447 1.00 95.75 76 VAL A N 1
ATOM 588 C CA . VAL A 1 76 ? 18.343 -6.907 -12.632 1.00 95.75 76 VAL A CA 1
ATOM 589 C C . VAL A 1 76 ? 18.801 -5.942 -13.720 1.00 95.75 76 VAL A C 1
ATOM 591 O O . VAL A 1 76 ? 18.372 -4.788 -13.767 1.00 95.75 76 VAL A O 1
ATOM 594 N N . GLU A 1 77 ? 19.707 -6.425 -14.564 1.00 95.06 77 GLU A N 1
ATOM 595 C CA . GLU A 1 77 ? 20.202 -5.704 -15.738 1.00 95.06 77 GLU A CA 1
ATOM 596 C C . GLU A 1 77 ? 19.098 -5.530 -16.796 1.00 95.06 77 GLU A C 1
ATOM 598 O O . GLU A 1 77 ? 18.242 -6.399 -17.007 1.00 95.06 77 GLU A O 1
ATOM 603 N N . ILE A 1 78 ? 19.127 -4.383 -17.470 1.00 92.75 78 ILE A N 1
ATOM 604 C CA . ILE A 1 78 ? 18.242 -4.024 -18.577 1.00 92.75 78 ILE A CA 1
ATOM 605 C C . ILE A 1 78 ? 19.085 -4.125 -19.852 1.00 92.75 78 ILE A C 1
ATOM 607 O O . ILE A 1 78 ? 19.802 -3.189 -20.193 1.00 92.75 78 ILE A O 1
ATOM 611 N N . ASP A 1 79 ? 19.039 -5.278 -20.533 1.00 88.69 79 ASP A N 1
ATOM 612 C CA . ASP A 1 79 ? 19.867 -5.516 -21.726 1.00 88.69 79 ASP A CA 1
ATOM 613 C C . ASP A 1 79 ? 19.568 -4.477 -22.821 1.00 88.69 79 ASP A C 1
ATOM 615 O O . ASP A 1 79 ? 18.454 -4.380 -23.344 1.00 88.69 79 ASP A O 1
ATOM 619 N N . GLU A 1 80 ? 20.587 -3.694 -23.169 1.00 82.19 80 GLU A N 1
ATOM 620 C CA . GLU A 1 80 ? 20.520 -2.645 -24.185 1.00 82.19 80 GLU A CA 1
ATOM 621 C C . GLU A 1 80 ? 20.424 -3.205 -25.614 1.00 82.19 80 GLU A C 1
ATOM 623 O O . GLU A 1 80 ? 20.110 -2.455 -26.537 1.00 82.19 80 GLU A O 1
ATOM 628 N N . ARG A 1 81 ? 20.691 -4.505 -25.813 1.00 87.00 81 ARG A N 1
ATOM 629 C CA . ARG A 1 81 ? 20.807 -5.143 -27.136 1.00 87.00 81 ARG A CA 1
ATOM 630 C C . ARG A 1 81 ? 19.474 -5.538 -27.768 1.00 87.00 81 ARG A C 1
ATOM 632 O O . ARG A 1 81 ? 19.414 -5.656 -28.990 1.00 87.00 81 ARG A O 1
ATOM 639 N N . ASP A 1 82 ? 18.422 -5.749 -26.976 1.00 86.12 82 ASP A N 1
ATOM 640 C CA . ASP A 1 82 ? 17.074 -6.029 -27.488 1.00 86.12 82 ASP A CA 1
ATOM 641 C C . ASP A 1 82 ? 16.200 -4.772 -27.411 1.00 86.12 82 ASP A C 1
ATOM 643 O O . ASP A 1 82 ? 15.402 -4.584 -26.490 1.00 86.12 82 ASP A O 1
ATOM 647 N N . ASP A 1 83 ? 16.329 -3.907 -28.418 1.00 88.25 83 ASP A N 1
ATOM 648 C CA . ASP A 1 83 ? 15.516 -2.694 -28.557 1.00 88.25 83 ASP A CA 1
ATOM 649 C C . ASP A 1 83 ? 14.003 -2.961 -28.570 1.00 88.25 83 ASP A C 1
ATOM 651 O O . ASP A 1 83 ? 13.226 -2.107 -28.132 1.00 88.25 83 ASP A O 1
ATOM 655 N N . THR A 1 84 ? 13.561 -4.133 -29.034 1.00 88.06 84 THR A N 1
ATOM 656 C CA . THR A 1 84 ? 12.131 -4.460 -29.139 1.00 88.06 84 THR A CA 1
ATOM 657 C C . THR A 1 84 ? 11.556 -4.755 -27.759 1.00 88.06 84 THR A C 1
ATOM 659 O O . THR A 1 84 ? 10.553 -4.158 -27.349 1.00 88.06 84 THR A O 1
ATOM 662 N N . LEU A 1 85 ? 12.223 -5.630 -27.006 1.00 87.12 85 LEU A N 1
ATOM 663 C CA . LEU A 1 85 ? 11.876 -5.953 -25.629 1.00 87.12 85 LEU A CA 1
ATOM 664 C C . LEU A 1 85 ? 12.039 -4.734 -24.714 1.00 87.12 85 LEU A C 1
ATOM 666 O O . LEU A 1 85 ? 11.129 -4.424 -23.943 1.00 87.12 85 LEU A O 1
ATOM 670 N N . ARG A 1 86 ? 13.147 -3.997 -24.856 1.00 88.69 86 ARG A N 1
ATOM 671 C CA . ARG A 1 86 ? 13.446 -2.766 -24.113 1.00 88.69 86 ARG A CA 1
ATOM 672 C C . ARG A 1 86 ? 12.374 -1.702 -24.324 1.00 88.69 86 ARG A C 1
ATOM 674 O O . ARG A 1 86 ? 11.881 -1.145 -23.346 1.00 88.69 86 ARG A O 1
ATOM 681 N N . THR A 1 87 ? 11.935 -1.471 -25.562 1.00 89.88 87 THR A N 1
ATOM 682 C CA . THR A 1 87 ? 10.848 -0.521 -25.869 1.00 89.88 87 THR A CA 1
ATOM 683 C C . THR A 1 87 ? 9.504 -0.993 -25.304 1.00 89.88 87 THR A C 1
ATOM 685 O O . THR A 1 87 ? 8.813 -0.224 -24.632 1.00 89.88 87 THR A O 1
ATOM 688 N N . SER A 1 88 ? 9.153 -2.269 -25.510 1.00 89.81 88 SER A N 1
ATOM 689 C CA . SER A 1 88 ? 7.898 -2.875 -25.031 1.00 89.81 88 SER A CA 1
ATOM 690 C C . SER A 1 88 ? 7.773 -2.869 -23.502 1.00 89.81 88 SER A C 1
ATOM 692 O O . SER A 1 88 ? 6.690 -2.627 -22.962 1.00 89.81 88 SER A O 1
ATOM 694 N N . TRP A 1 89 ? 8.880 -3.099 -22.791 1.00 92.38 89 TRP A N 1
ATOM 695 C CA . TRP A 1 89 ? 8.939 -3.034 -21.334 1.00 92.38 89 TRP A CA 1
ATOM 696 C C . TRP A 1 89 ? 8.990 -1.589 -20.823 1.00 92.38 89 TRP A C 1
ATOM 698 O O . TRP A 1 89 ? 8.216 -1.243 -19.931 1.00 92.38 89 TRP A O 1
ATOM 708 N N . ARG A 1 90 ? 9.797 -0.703 -21.433 1.00 92.06 90 ARG A N 1
ATOM 709 C CA . ARG A 1 90 ? 9.865 0.728 -21.072 1.00 92.06 90 ARG A CA 1
ATOM 710 C C . ARG A 1 90 ? 8.497 1.405 -21.160 1.00 92.06 90 ARG A C 1
ATOM 712 O O . ARG A 1 90 ? 8.170 2.206 -20.290 1.00 92.06 90 ARG A O 1
ATOM 719 N N . GLY A 1 91 ? 7.671 1.054 -22.148 1.00 92.56 91 GLY A N 1
ATOM 720 C CA . GLY A 1 91 ? 6.283 1.525 -22.263 1.00 92.56 91 GLY A CA 1
ATOM 721 C C . GLY A 1 91 ? 5.353 1.139 -21.099 1.00 92.56 91 GLY A C 1
ATOM 722 O O . GLY A 1 91 ? 4.236 1.636 -21.046 1.00 92.56 91 GLY A O 1
ATOM 723 N N . ARG A 1 92 ? 5.797 0.274 -20.173 1.00 93.44 92 ARG A N 1
ATOM 724 C CA . ARG A 1 92 ? 5.040 -0.207 -19.000 1.00 93.44 92 ARG A CA 1
ATOM 725 C C . ARG A 1 92 ? 5.615 0.251 -17.658 1.00 93.44 92 ARG A C 1
ATOM 727 O O . ARG A 1 92 ? 4.987 -0.007 -16.638 1.00 93.44 92 ARG A O 1
ATOM 734 N N . VAL A 1 93 ? 6.803 0.865 -17.646 1.00 94.44 93 VAL A N 1
ATOM 735 C CA . VAL A 1 93 ? 7.494 1.305 -16.414 1.00 94.44 93 VAL A CA 1
ATOM 736 C C . VAL A 1 93 ? 7.955 2.759 -16.431 1.00 94.44 93 VAL A C 1
ATOM 738 O O . VAL A 1 93 ? 8.182 3.321 -15.369 1.00 94.44 93 VAL A O 1
ATOM 741 N N . TYR A 1 94 ? 8.128 3.374 -17.606 1.00 92.06 94 TYR A N 1
ATOM 742 C CA . TYR A 1 94 ? 8.595 4.755 -17.713 1.00 92.06 94 TYR A CA 1
ATOM 743 C C . TYR A 1 94 ? 7.417 5.706 -17.446 1.00 92.06 94 TYR A C 1
ATOM 745 O O . TYR A 1 94 ? 6.519 5.762 -18.293 1.00 92.06 94 TYR A O 1
ATOM 753 N N . PRO A 1 95 ? 7.385 6.450 -16.322 1.00 87.12 95 PRO A N 1
ATOM 754 C CA . PRO A 1 95 ? 6.148 7.091 -15.868 1.00 87.12 95 PRO A CA 1
ATOM 755 C C . PRO A 1 95 ? 5.534 8.105 -16.859 1.00 87.12 95 PRO A C 1
ATOM 757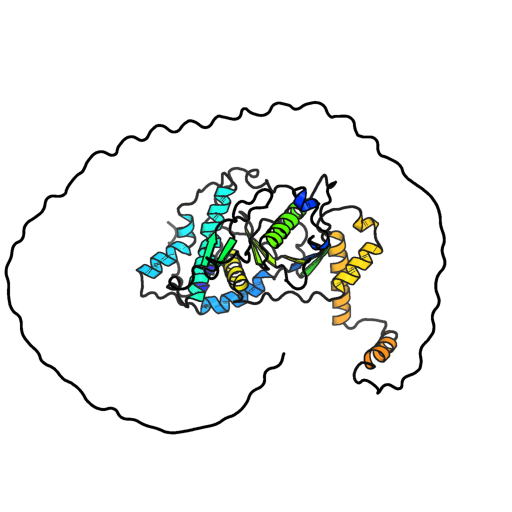 O O . PRO A 1 95 ? 4.316 8.086 -17.026 1.00 87.12 95 PRO A O 1
ATOM 760 N N . PRO A 1 96 ? 6.317 8.895 -17.631 1.00 85.62 96 PRO A N 1
ATOM 761 C CA . PRO A 1 96 ? 5.767 9.733 -18.704 1.00 85.62 96 PRO A CA 1
ATOM 762 C C . PRO A 1 96 ? 5.107 8.967 -19.866 1.00 85.62 96 PRO A C 1
ATOM 764 O O . PRO A 1 96 ? 4.247 9.518 -20.550 1.00 85.62 96 PRO A O 1
ATOM 767 N N . HIS A 1 97 ? 5.495 7.711 -20.129 1.00 92.94 97 HIS A N 1
ATOM 768 C CA . HIS A 1 97 ? 4.834 6.891 -21.154 1.00 92.94 97 HIS A CA 1
ATOM 769 C C . HIS A 1 97 ? 3.519 6.315 -20.630 1.00 92.94 97 HIS A C 1
ATOM 771 O O . HIS A 1 97 ? 2.506 6.400 -21.320 1.00 92.94 97 HIS A O 1
ATOM 777 N N . THR A 1 98 ? 3.509 5.758 -19.415 1.00 94.19 98 THR A N 1
ATOM 778 C CA . THR A 1 98 ? 2.297 5.126 -18.873 1.00 94.19 98 THR A CA 1
ATOM 779 C C . THR A 1 98 ? 1.195 6.145 -18.582 1.00 94.19 98 THR A C 1
ATOM 781 O O . THR A 1 98 ? 0.019 5.829 -18.740 1.00 94.19 98 THR A O 1
ATOM 784 N N . SER A 1 99 ? 1.552 7.400 -18.283 1.00 93.94 99 SER A N 1
ATOM 785 C CA . SER A 1 99 ? 0.587 8.490 -18.119 1.00 93.94 99 SER A CA 1
ATOM 786 C C . SER A 1 99 ? 0.078 9.125 -19.421 1.00 93.94 99 SER A C 1
ATOM 788 O O . SER A 1 99 ? -0.830 9.951 -19.370 1.00 93.94 99 SER A O 1
ATOM 790 N N . THR A 1 100 ? 0.624 8.775 -20.595 1.00 94.25 100 THR A N 1
ATOM 791 C CA . THR A 1 100 ? 0.338 9.472 -21.872 1.00 94.25 100 THR A CA 1
ATOM 792 C C . THR A 1 100 ? -1.139 9.413 -22.301 1.00 94.25 100 THR A C 1
ATOM 794 O O . THR A 1 100 ? -1.599 10.309 -23.008 1.00 94.25 100 THR A O 1
ATOM 797 N N . LEU A 1 101 ? -1.893 8.391 -21.878 1.00 94.44 101 LEU A N 1
ATOM 798 C CA . LEU A 1 101 ? -3.311 8.204 -22.232 1.00 94.44 101 LEU A CA 1
ATOM 799 C C . LEU A 1 101 ? -4.294 8.578 -21.106 1.00 94.44 101 LEU A C 1
ATOM 801 O O . LEU A 1 101 ? -5.497 8.366 -21.253 1.00 94.44 101 LEU A O 1
ATOM 805 N N . LEU A 1 102 ? -3.804 9.126 -19.992 1.00 94.38 102 LEU A N 1
ATOM 806 C CA . LEU A 1 102 ? -4.632 9.494 -18.843 1.00 94.38 102 LEU A CA 1
ATOM 807 C C . LEU A 1 102 ? -5.302 10.862 -19.023 1.00 94.38 102 LEU A C 1
ATOM 809 O O . LEU A 1 102 ? -4.814 11.740 -19.740 1.00 94.38 102 LEU A O 1
ATOM 813 N N . THR A 1 103 ? -6.409 11.075 -18.309 1.00 94.12 103 THR A N 1
ATOM 814 C CA . THR A 1 103 ? -7.013 12.407 -18.202 1.00 94.12 103 THR A CA 1
ATOM 815 C C . THR A 1 103 ? -6.099 13.368 -17.437 1.00 94.12 103 THR A C 1
ATOM 817 O O . THR A 1 103 ? -5.519 13.021 -16.410 1.00 94.12 103 THR A O 1
ATOM 820 N N . ARG A 1 104 ? -6.017 14.620 -17.906 1.00 94.94 104 ARG A N 1
ATOM 821 C CA . ARG A 1 104 ? -5.366 15.725 -17.175 1.00 94.94 104 ARG A CA 1
ATOM 822 C C . ARG A 1 104 ? -6.220 16.287 -16.035 1.00 94.94 104 ARG A C 1
ATOM 824 O O . ARG A 1 104 ? -5.746 17.142 -15.296 1.00 94.94 104 ARG A O 1
ATOM 831 N N . MET A 1 105 ? -7.468 15.836 -15.910 1.00 95.44 105 MET A N 1
ATOM 832 C CA . MET A 1 105 ? -8.393 16.263 -14.866 1.00 95.44 105 MET A CA 1
ATOM 833 C C . MET A 1 105 ? -9.167 15.068 -14.303 1.00 95.44 105 MET A C 1
ATOM 835 O O . MET A 1 105 ? -9.934 14.418 -15.022 1.00 95.44 105 MET A O 1
ATOM 839 N N . VAL A 1 106 ? -9.003 14.812 -13.007 1.00 93.12 106 VAL A N 1
ATOM 840 C CA . VAL A 1 106 ? -9.730 13.783 -12.255 1.00 93.12 106 VAL A CA 1
ATOM 841 C C . VAL A 1 106 ? -11.172 14.259 -12.066 1.00 93.12 106 VAL A C 1
ATOM 843 O O . VAL A 1 106 ? -11.434 15.231 -11.352 1.00 93.12 106 VAL A O 1
ATOM 846 N N . ASN A 1 107 ? -12.118 13.596 -12.734 1.00 93.25 107 ASN A N 1
ATOM 847 C CA . ASN A 1 107 ? -13.551 13.883 -12.633 1.00 93.25 107 ASN A CA 1
ATOM 848 C C . ASN A 1 107 ? -14.242 12.980 -11.599 1.00 93.25 107 ASN A C 1
ATOM 850 O O . ASN A 1 107 ? -15.280 13.362 -11.054 1.00 93.25 107 ASN A O 1
ATOM 854 N N . SER A 1 108 ? -13.666 11.808 -11.333 1.00 91.00 108 SER A N 1
ATOM 855 C CA . SER A 1 108 ? -14.235 10.706 -10.564 1.00 91.00 108 SER A CA 1
ATOM 856 C C . SER A 1 108 ? -13.157 9.877 -9.851 1.00 91.00 108 SER A C 1
ATOM 858 O O . SER A 1 108 ? -11.970 9.974 -10.153 1.00 91.00 108 SER A O 1
ATOM 860 N N . GLU A 1 109 ? -13.597 9.022 -8.928 1.00 86.75 109 GLU A N 1
ATOM 861 C CA . GLU A 1 109 ? -12.787 7.986 -8.264 1.00 86.75 109 GLU A CA 1
ATOM 862 C C . GLU A 1 109 ? -12.120 7.030 -9.279 1.00 86.75 109 GLU A C 1
ATOM 864 O O . GLU A 1 109 ? -10.968 6.641 -9.101 1.00 86.75 109 GLU A O 1
ATOM 869 N N . GLU A 1 110 ? -12.796 6.743 -10.398 1.00 90.25 110 GLU A N 1
ATOM 870 C CA . GLU A 1 110 ? -12.288 5.911 -11.500 1.00 90.25 110 GLU A CA 1
ATOM 871 C C . GLU A 1 110 ? -11.075 6.545 -12.205 1.00 90.25 110 GLU A C 1
ATOM 873 O O . GLU A 1 110 ? -10.090 5.861 -12.465 1.00 90.25 110 GLU A O 1
ATOM 878 N N . ASP A 1 111 ? -11.101 7.861 -12.458 1.00 93.62 111 ASP A N 1
ATOM 879 C CA . ASP A 1 111 ? -9.971 8.567 -13.084 1.00 93.62 111 ASP A CA 1
ATOM 880 C C . ASP A 1 111 ? -8.719 8.527 -12.192 1.00 93.62 111 ASP A C 1
ATOM 882 O O . ASP A 1 111 ? -7.599 8.376 -12.684 1.00 93.62 111 ASP A O 1
ATOM 886 N N . ALA A 1 112 ? -8.909 8.657 -10.873 1.00 90.81 112 ALA A N 1
ATOM 887 C CA . ALA A 1 112 ? -7.826 8.549 -9.902 1.00 90.81 112 ALA A CA 1
ATOM 888 C C . ALA A 1 112 ? -7.285 7.113 -9.842 1.00 90.81 112 ALA A C 1
ATOM 890 O O . ALA A 1 112 ? -6.070 6.920 -9.884 1.00 90.81 112 ALA A O 1
ATOM 891 N N . ARG A 1 113 ? -8.168 6.104 -9.811 1.00 91.06 113 ARG A N 1
ATOM 892 C CA . ARG A 1 113 ? -7.792 4.684 -9.834 1.00 91.06 113 ARG A CA 1
ATOM 893 C C . ARG A 1 113 ? -6.984 4.319 -11.073 1.00 91.06 113 ARG A C 1
ATOM 895 O O . ARG A 1 113 ? -5.936 3.694 -10.939 1.00 91.06 113 ARG A O 1
ATOM 902 N N . GLU A 1 114 ? -7.422 4.735 -12.258 1.00 93.69 114 GLU A N 1
ATOM 903 C CA . GLU A 1 114 ? -6.707 4.454 -13.506 1.00 93.69 114 GLU A CA 1
ATOM 904 C C . GLU A 1 114 ? -5.339 5.161 -13.544 1.00 93.69 114 GLU A C 1
ATOM 906 O O . GLU A 1 114 ? -4.347 4.553 -13.951 1.00 93.69 114 GLU A O 1
ATOM 911 N N . TRP A 1 115 ? -5.230 6.394 -13.024 1.00 94.88 115 TRP A N 1
ATOM 912 C CA . TRP A 1 115 ? -3.930 7.063 -12.867 1.00 94.88 115 TRP A CA 1
ATOM 913 C C . TRP A 1 115 ? -2.996 6.283 -11.937 1.00 94.88 115 TRP A C 1
ATOM 915 O O . TRP A 1 115 ? -1.868 5.969 -12.315 1.00 94.88 115 TRP A O 1
ATOM 925 N N . ILE A 1 116 ? -3.481 5.887 -10.758 1.00 93.44 116 ILE A N 1
ATOM 926 C CA . ILE A 1 116 ? -2.736 5.073 -9.785 1.00 93.44 116 ILE A CA 1
ATOM 927 C C . ILE A 1 116 ? -2.302 3.742 -10.417 1.00 93.44 116 ILE A C 1
ATOM 929 O O . ILE A 1 116 ? -1.159 3.300 -10.246 1.00 93.44 116 ILE A O 1
ATOM 933 N N . HIS A 1 117 ? -3.190 3.115 -11.190 1.00 94.56 117 HIS A N 1
ATOM 934 C CA . HIS A 1 117 ? -2.915 1.857 -11.865 1.00 94.56 117 HIS A CA 1
ATOM 935 C C . HIS A 1 117 ? -1.805 1.995 -12.911 1.00 94.56 117 HIS A C 1
ATOM 937 O O . HIS A 1 117 ? -0.848 1.222 -12.865 1.00 94.56 117 HIS A O 1
ATOM 943 N N . GLN A 1 118 ? -1.856 2.993 -13.796 1.00 95.56 118 GLN A N 1
ATOM 944 C CA . GLN A 1 118 ? -0.838 3.155 -14.841 1.00 95.56 118 GLN A CA 1
ATOM 945 C C . GLN A 1 118 ? 0.477 3.781 -14.348 1.00 95.56 118 GLN A C 1
ATOM 947 O O . GLN A 1 118 ? 1.537 3.459 -14.884 1.00 95.56 118 GLN A O 1
ATOM 952 N N . VAL A 1 119 ? 0.459 4.652 -13.335 1.00 95.31 119 VAL A N 1
ATOM 953 C CA . VAL A 1 119 ? 1.663 5.376 -12.875 1.00 95.31 119 VAL A CA 1
ATOM 954 C C . VAL A 1 119 ? 2.431 4.630 -11.782 1.00 95.31 119 VAL A C 1
ATOM 956 O O . VAL A 1 119 ? 3.656 4.726 -11.729 1.00 95.31 119 VAL A O 1
ATOM 959 N N . LEU A 1 120 ? 1.750 3.849 -10.936 1.00 95.38 120 LEU A N 1
ATOM 960 C CA . LEU A 1 120 ? 2.371 3.201 -9.775 1.00 95.38 120 LEU A CA 1
ATOM 961 C C . LEU A 1 120 ? 2.245 1.672 -9.806 1.00 95.38 120 LEU A C 1
ATOM 963 O O . LEU A 1 120 ? 3.242 0.957 -9.695 1.00 95.38 120 LEU A O 1
ATOM 967 N N . VAL A 1 121 ? 1.029 1.149 -9.973 1.00 95.25 121 VAL A N 1
ATOM 968 C CA . VAL A 1 121 ? 0.741 -0.277 -9.735 1.00 95.25 121 VAL A CA 1
ATOM 969 C C . VAL A 1 121 ? 1.211 -1.176 -10.888 1.00 95.25 121 VAL A C 1
ATOM 971 O O . VAL A 1 121 ? 1.867 -2.192 -10.644 1.00 95.25 121 VAL A O 1
ATOM 974 N N . HIS A 1 122 ? 0.935 -0.816 -12.145 1.00 95.19 122 HIS A N 1
ATOM 975 C CA . HIS A 1 122 ? 1.409 -1.555 -13.321 1.00 95.19 122 HIS A CA 1
ATOM 976 C C . HIS A 1 122 ? 2.933 -1.446 -13.527 1.00 95.19 122 HIS A C 1
ATOM 978 O O . HIS A 1 122 ? 3.542 -2.489 -13.791 1.00 95.19 122 HIS A O 1
ATOM 984 N N . PRO A 1 123 ? 3.582 -0.278 -13.330 1.00 96.31 123 PRO A N 1
ATOM 985 C CA . PRO A 1 123 ? 5.038 -0.179 -13.277 1.00 96.31 123 PRO A CA 1
ATOM 986 C C . PRO A 1 123 ? 5.658 -1.083 -12.209 1.00 96.31 123 PRO A C 1
ATOM 988 O O . PRO A 1 123 ? 6.522 -1.895 -12.538 1.00 96.31 123 PRO A O 1
ATOM 991 N N . ALA A 1 124 ? 5.164 -1.052 -10.965 1.00 96.75 124 ALA A N 1
ATOM 992 C CA . ALA A 1 124 ? 5.646 -1.947 -9.910 1.00 96.75 124 ALA A CA 1
ATOM 993 C C . ALA A 1 124 ? 5.494 -3.433 -10.291 1.00 96.75 124 ALA A C 1
ATOM 995 O O . ALA A 1 124 ? 6.444 -4.205 -10.151 1.00 96.75 124 ALA A O 1
ATOM 996 N N . LEU A 1 125 ? 4.345 -3.832 -10.850 1.00 95.12 125 LEU A N 1
ATOM 997 C CA . LEU A 1 125 ? 4.104 -5.191 -11.351 1.00 95.12 125 LEU A CA 1
ATOM 998 C C . LEU A 1 125 ? 5.082 -5.589 -12.473 1.00 95.12 125 LEU A C 1
ATOM 1000 O O . LEU A 1 125 ? 5.575 -6.720 -12.497 1.00 95.12 125 LEU A O 1
ATOM 1004 N N . ALA A 1 126 ? 5.375 -4.683 -13.408 1.00 94.62 126 ALA A N 1
ATOM 1005 C CA . ALA A 1 126 ? 6.332 -4.914 -14.488 1.00 94.62 126 ALA A CA 1
ATOM 1006 C C . ALA A 1 126 ? 7.782 -5.008 -13.974 1.00 94.62 126 ALA A C 1
ATOM 1008 O O . ALA A 1 126 ? 8.553 -5.819 -14.496 1.00 94.62 126 ALA A O 1
ATOM 1009 N N . CYS A 1 127 ? 8.127 -4.275 -12.912 1.00 96.00 127 CYS A N 1
ATOM 1010 C CA . CYS A 1 127 ? 9.386 -4.431 -12.187 1.00 96.00 127 CYS A CA 1
ATOM 1011 C C . CYS A 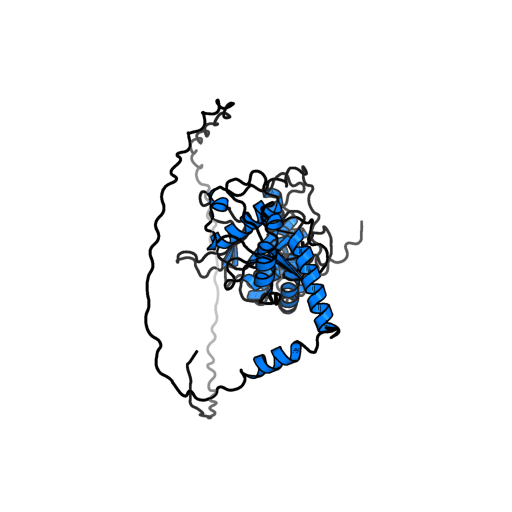1 127 ? 9.465 -5.789 -11.464 1.00 96.00 127 CYS A C 1
ATOM 1013 O O . CYS A 1 127 ? 10.455 -6.499 -11.617 1.00 96.00 127 CYS A O 1
ATOM 1015 N N . VAL A 1 128 ? 8.413 -6.223 -10.755 1.00 95.25 128 VAL A N 1
ATOM 1016 C CA . VAL A 1 128 ? 8.377 -7.550 -10.098 1.00 95.25 128 VAL A CA 1
ATOM 1017 C C . VAL A 1 128 ? 8.516 -8.694 -11.110 1.00 95.25 128 VAL A C 1
ATOM 1019 O O . VAL A 1 128 ? 9.245 -9.655 -10.854 1.00 95.25 128 VAL A O 1
ATOM 1022 N N . ARG A 1 129 ? 7.858 -8.593 -12.274 1.00 93.62 129 ARG A N 1
ATOM 1023 C CA . ARG A 1 129 ? 8.011 -9.557 -13.380 1.00 93.62 129 ARG A CA 1
ATOM 1024 C C . ARG A 1 129 ? 9.457 -9.608 -13.892 1.00 93.62 129 ARG A C 1
ATOM 1026 O O . ARG A 1 129 ? 9.988 -10.704 -14.052 1.00 93.62 129 ARG A O 1
ATOM 1033 N N . ALA A 1 130 ? 10.106 -8.456 -14.093 1.00 93.88 130 ALA A N 1
ATOM 1034 C CA . ALA A 1 130 ? 11.510 -8.399 -14.509 1.00 93.88 130 ALA A CA 1
ATOM 1035 C C . ALA A 1 130 ? 12.448 -9.028 -13.461 1.00 93.88 130 ALA A C 1
ATOM 1037 O O . ALA A 1 130 ? 13.296 -9.851 -13.803 1.00 93.88 130 ALA A O 1
ATOM 1038 N N . THR A 1 131 ? 12.237 -8.730 -12.176 1.00 94.94 131 THR A N 1
ATOM 1039 C CA . THR A 1 131 ? 12.981 -9.335 -11.063 1.00 94.94 131 THR A CA 1
ATOM 1040 C C . THR A 1 131 ? 12.859 -10.853 -11.033 1.00 94.94 131 THR A C 1
ATOM 1042 O O . THR A 1 131 ? 13.869 -11.551 -10.973 1.00 94.94 131 THR A O 1
ATOM 1045 N N . ARG A 1 132 ? 11.638 -11.397 -11.113 1.00 92.06 132 ARG A N 1
ATOM 1046 C CA . ARG A 1 132 ? 11.425 -12.853 -11.024 1.00 92.06 132 ARG A CA 1
ATOM 1047 C C . ARG A 1 132 ? 11.812 -13.615 -12.294 1.00 92.06 132 ARG A C 1
ATOM 1049 O O . ARG A 1 132 ? 12.031 -14.819 -12.215 1.00 92.06 132 ARG A O 1
ATOM 1056 N N . GLY A 1 133 ? 11.944 -12.928 -13.428 1.00 91.75 133 GLY A N 1
ATOM 1057 C CA . GLY A 1 133 ? 12.540 -13.471 -14.649 1.00 91.75 133 GLY A CA 1
ATOM 1058 C C . GLY A 1 133 ? 14.051 -13.264 -14.790 1.00 91.75 133 GLY A C 1
ATOM 1059 O O . GLY A 1 133 ? 14.597 -13.676 -15.807 1.00 91.75 133 GLY A O 1
ATOM 1060 N N . ASN A 1 134 ? 14.715 -12.628 -13.814 1.00 91.94 134 ASN A N 1
ATOM 1061 C CA . ASN A 1 134 ? 16.126 -12.228 -13.882 1.00 91.94 134 ASN A CA 1
ATOM 1062 C C . ASN A 1 134 ? 16.458 -11.405 -15.152 1.00 91.94 134 ASN A C 1
ATOM 1064 O O . ASN A 1 134 ? 17.454 -11.647 -15.833 1.00 91.94 134 ASN A O 1
ATOM 1068 N N . GLY A 1 135 ? 15.586 -10.453 -15.489 1.00 92.00 135 GLY A N 1
ATOM 1069 C CA . GLY A 1 135 ? 15.710 -9.580 -16.656 1.00 92.00 135 GLY A CA 1
ATOM 1070 C C . GLY A 1 135 ? 14.351 -9.180 -17.232 1.00 92.00 135 GLY A C 1
ATOM 1071 O O . GLY A 1 135 ? 13.328 -9.829 -17.000 1.00 92.00 135 GLY A O 1
ATOM 1072 N N . ILE A 1 136 ? 14.328 -8.112 -18.033 1.00 90.62 136 ILE A N 1
ATOM 1073 C CA . ILE A 1 136 ? 13.088 -7.524 -18.582 1.00 90.62 136 ILE A CA 1
ATOM 1074 C C . ILE A 1 136 ? 12.272 -8.473 -19.489 1.00 90.62 136 ILE A C 1
ATOM 1076 O O . ILE A 1 136 ? 11.084 -8.244 -19.712 1.00 90.62 136 ILE A O 1
ATOM 1080 N N . GLY A 1 137 ? 12.871 -9.580 -19.948 1.00 83.50 137 GLY A N 1
ATOM 1081 C CA . GLY A 1 137 ? 12.224 -10.656 -20.716 1.00 83.50 137 GLY A CA 1
ATOM 1082 C C . GLY A 1 137 ? 11.338 -11.616 -19.910 1.00 83.50 137 GLY A C 1
ATOM 1083 O O . GLY A 1 137 ? 10.728 -12.507 -20.497 1.00 83.50 137 GLY A O 1
ATOM 1084 N N . GLY A 1 138 ? 11.240 -11.446 -18.586 1.00 66.81 138 GLY A N 1
ATOM 1085 C CA . GLY A 1 138 ? 10.645 -12.380 -17.613 1.00 66.81 138 GLY A CA 1
ATOM 1086 C C . GLY A 1 138 ? 9.157 -12.753 -17.725 1.00 66.81 138 GLY A C 1
ATOM 1087 O O . GLY A 1 138 ? 8.578 -13.226 -16.752 1.00 66.81 138 GLY A O 1
ATOM 1088 N N . ILE A 1 139 ? 8.500 -12.525 -18.862 1.00 58.41 139 ILE A N 1
ATOM 1089 C CA . ILE A 1 139 ? 7.033 -12.575 -19.009 1.00 58.41 139 ILE A CA 1
ATOM 1090 C C . ILE A 1 139 ? 6.510 -13.978 -19.398 1.00 58.41 139 ILE A C 1
ATOM 1092 O O . ILE A 1 139 ? 5.313 -14.233 -19.320 1.00 58.41 139 ILE A O 1
ATOM 1096 N N . VAL A 1 140 ? 7.386 -14.916 -19.775 1.00 55.44 140 VAL A N 1
ATOM 1097 C CA . VAL A 1 140 ? 6.996 -16.207 -20.390 1.00 55.44 140 VAL A CA 1
ATOM 1098 C C . VAL A 1 140 ? 6.581 -17.297 -19.376 1.00 55.44 140 VAL A C 1
ATOM 1100 O O . VAL A 1 140 ? 5.956 -18.277 -19.766 1.00 55.44 140 VAL A O 1
ATOM 1103 N N . GLY A 1 141 ? 6.932 -17.162 -18.087 1.00 55.81 141 GLY A N 1
ATOM 1104 C CA . GLY A 1 141 ? 6.862 -18.269 -17.112 1.00 55.81 141 GLY A CA 1
ATOM 1105 C C . GLY A 1 141 ? 5.686 -18.267 -16.126 1.00 55.81 141 GLY A C 1
ATOM 1106 O O . GLY A 1 141 ? 5.051 -19.299 -15.932 1.00 55.81 141 GLY A O 1
ATOM 1107 N N . GLU A 1 142 ? 5.396 -17.135 -15.476 1.00 61.84 142 GLU A N 1
ATOM 1108 C CA . GLU A 1 142 ? 4.303 -17.024 -14.498 1.00 61.84 142 GLU A CA 1
ATOM 1109 C C . GLU A 1 142 ? 3.459 -15.778 -14.767 1.00 61.84 142 GLU A C 1
ATOM 1111 O O . GLU A 1 142 ? 3.971 -14.655 -14.748 1.00 61.84 142 GLU A O 1
ATOM 1116 N N . GLN A 1 143 ? 2.145 -15.957 -14.936 1.00 79.69 143 GLN A N 1
ATOM 1117 C CA . GLN A 1 143 ? 1.212 -14.834 -14.997 1.00 79.69 143 GLN A CA 1
ATOM 1118 C C . GLN A 1 143 ? 1.012 -14.259 -13.588 1.00 79.69 143 GLN A C 1
ATOM 1120 O O . GLN A 1 143 ? 0.063 -14.579 -12.875 1.00 79.69 143 GLN A O 1
ATOM 1125 N N . LEU A 1 144 ? 1.938 -13.392 -13.180 1.00 89.31 144 LEU A N 1
ATOM 1126 C CA . LEU A 1 144 ? 1.663 -12.370 -12.175 1.00 89.31 144 LEU A CA 1
ATOM 1127 C C . LEU A 1 144 ? 0.768 -11.314 -12.813 1.00 89.31 144 LEU A C 1
ATOM 1129 O O . LEU A 1 144 ? 1.172 -10.712 -13.811 1.00 89.31 144 LEU A O 1
ATOM 1133 N N . TYR A 1 145 ? -0.414 -11.065 -12.261 1.00 91.25 145 TYR A N 1
ATOM 1134 C CA . TYR A 1 145 ? -1.336 -10.044 -12.764 1.00 91.25 145 TYR A CA 1
ATOM 1135 C C . TYR A 1 145 ? -2.089 -9.363 -11.624 1.00 91.25 145 TYR A C 1
ATOM 1137 O O . TYR A 1 145 ? -2.077 -9.828 -10.485 1.00 91.25 145 TYR A O 1
ATOM 1145 N N . ILE A 1 146 ? -2.725 -8.239 -11.942 1.00 90.75 146 ILE A N 1
ATOM 1146 C CA . ILE A 1 146 ? -3.605 -7.509 -11.035 1.00 90.75 146 ILE A CA 1
ATOM 1147 C C . ILE A 1 146 ? -4.968 -7.414 -11.712 1.00 90.75 146 ILE A C 1
ATOM 1149 O O . ILE A 1 146 ? -5.042 -7.171 -12.916 1.00 90.75 146 ILE A O 1
ATOM 1153 N N . ALA A 1 147 ? -6.026 -7.695 -10.960 1.00 88.75 147 ALA A N 1
ATOM 1154 C CA . ALA A 1 147 ? -7.406 -7.654 -11.430 1.00 88.75 147 ALA A CA 1
ATOM 1155 C C . ALA A 1 147 ? -8.328 -7.279 -10.267 1.00 88.75 147 ALA A C 1
ATOM 1157 O O . ALA A 1 147 ? -8.056 -7.644 -9.123 1.00 88.75 147 ALA A O 1
ATOM 1158 N N . SER A 1 148 ? -9.409 -6.555 -10.544 1.00 80.75 148 SER A N 1
ATOM 1159 C CA . SER A 1 148 ? -10.362 -6.132 -9.514 1.00 80.75 148 SER A CA 1
ATOM 1160 C C . SER A 1 148 ? -11.015 -7.320 -8.810 1.00 80.75 148 SER A C 1
ATOM 1162 O O . SER A 1 148 ? -11.187 -8.393 -9.397 1.00 80.75 148 SER A O 1
ATOM 1164 N N . SER A 1 149 ? -11.398 -7.126 -7.546 1.00 77.19 149 SER A N 1
ATOM 1165 C CA . SER A 1 149 ? -12.113 -8.155 -6.789 1.00 77.19 149 SER A CA 1
ATOM 1166 C C . SER A 1 149 ? -13.426 -8.534 -7.485 1.00 77.19 149 SER A C 1
ATOM 1168 O O . SER A 1 149 ? -14.135 -7.643 -7.961 1.00 77.19 149 SER A O 1
ATOM 1170 N N . PRO A 1 150 ? -13.808 -9.828 -7.526 1.00 77.69 150 PRO A N 1
ATOM 1171 C CA . PRO A 1 150 ? -15.139 -10.208 -7.978 1.00 77.69 150 PRO A CA 1
ATOM 1172 C C . PRO A 1 150 ? -16.196 -9.503 -7.119 1.00 77.69 150 PRO A C 1
ATOM 1174 O O . PRO A 1 150 ? -16.081 -9.447 -5.892 1.00 77.69 150 PRO A O 1
ATOM 1177 N N . ALA A 1 151 ? -17.220 -8.954 -7.772 1.00 74.25 151 ALA A N 1
ATOM 1178 C CA . ALA A 1 151 ? -18.312 -8.265 -7.100 1.00 74.25 151 ALA A CA 1
ATOM 1179 C C . ALA A 1 151 ? -19.226 -9.281 -6.394 1.00 74.25 151 ALA A C 1
ATOM 1181 O O . ALA A 1 151 ? -20.101 -9.884 -7.013 1.00 74.25 151 ALA A O 1
ATOM 1182 N N . GLU A 1 152 ? -19.010 -9.472 -5.094 1.00 80.25 152 GLU A N 1
ATOM 1183 C CA . GLU A 1 152 ? -19.915 -10.213 -4.214 1.00 80.25 152 GLU A CA 1
ATOM 1184 C C . GLU A 1 152 ? -20.873 -9.254 -3.497 1.00 80.25 152 GLU A C 1
ATOM 1186 O O . GLU A 1 152 ? -20.477 -8.195 -3.005 1.00 80.25 152 GLU A O 1
ATOM 1191 N N . GLU A 1 153 ? -22.148 -9.633 -3.419 1.00 75.62 153 GLU A N 1
ATOM 1192 C CA . GLU A 1 153 ? -23.180 -8.822 -2.776 1.00 75.62 153 GLU A CA 1
ATOM 1193 C C . GLU A 1 153 ? -22.870 -8.620 -1.278 1.00 75.62 153 GLU A C 1
ATOM 1195 O O . GLU A 1 153 ? -22.474 -9.549 -0.574 1.00 75.62 153 GLU A O 1
ATOM 1200 N N . ALA A 1 154 ? -23.015 -7.377 -0.808 1.00 75.56 154 ALA A N 1
ATOM 1201 C CA . ALA A 1 154 ? -22.667 -6.911 0.541 1.00 75.56 154 ALA A CA 1
ATOM 1202 C C . ALA A 1 154 ? -21.180 -6.998 0.973 1.00 75.56 154 ALA A C 1
ATOM 1204 O O . ALA A 1 154 ? -20.888 -6.688 2.131 1.00 75.56 154 ALA A O 1
ATOM 1205 N N . LYS A 1 155 ? -20.228 -7.322 0.082 1.00 78.06 155 LYS A N 1
ATOM 1206 C CA . LYS A 1 155 ? -18.785 -7.175 0.369 1.00 78.06 155 LYS A CA 1
ATOM 1207 C C . LYS A 1 155 ? -18.223 -5.829 -0.084 1.00 78.06 155 LYS A C 1
ATOM 1209 O O . LYS A 1 155 ? -18.708 -5.217 -1.034 1.00 78.06 155 LYS A O 1
ATOM 1214 N N . ALA A 1 156 ? -17.157 -5.396 0.584 1.00 73.50 156 ALA A N 1
ATOM 1215 C CA . ALA A 1 156 ? -16.291 -4.340 0.078 1.00 73.50 156 ALA A CA 1
ATOM 1216 C C . ALA A 1 156 ? -15.439 -4.888 -1.085 1.00 73.50 156 ALA A C 1
ATOM 1218 O O . ALA A 1 156 ? -14.954 -6.021 -1.028 1.00 73.50 156 ALA A O 1
ATOM 1219 N N . ILE A 1 157 ? -15.308 -4.105 -2.158 1.00 77.75 157 IL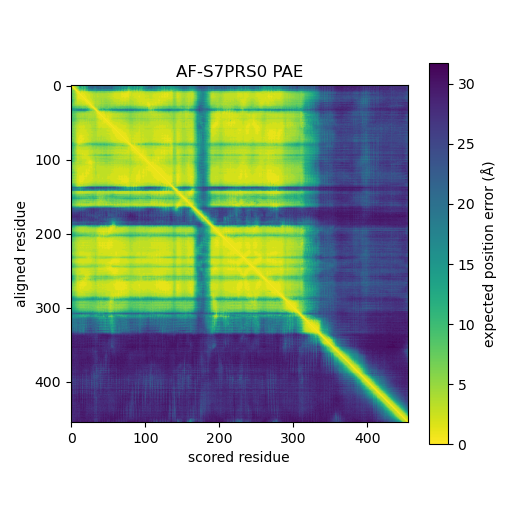E A N 1
ATOM 1220 C CA . ILE A 1 157 ? -14.642 -4.511 -3.400 1.00 77.75 157 ILE A CA 1
ATOM 1221 C C . ILE A 1 157 ? -13.289 -3.809 -3.457 1.00 77.75 157 ILE A C 1
ATOM 1223 O O . ILE A 1 157 ? -13.225 -2.609 -3.695 1.00 77.75 157 ILE A O 1
ATOM 1227 N N . ALA A 1 158 ? -12.231 -4.590 -3.265 1.00 83.50 158 ALA A N 1
ATOM 1228 C CA . ALA A 1 158 ? -10.854 -4.167 -3.473 1.00 83.50 158 ALA A CA 1
ATOM 1229 C C . ALA A 1 158 ? -10.589 -3.848 -4.959 1.00 83.50 158 ALA A C 1
ATOM 1231 O O . ALA A 1 158 ? -10.908 -4.657 -5.842 1.00 83.50 158 ALA A O 1
ATOM 1232 N N . ASP A 1 159 ? -9.967 -2.698 -5.222 1.00 84.00 159 ASP A N 1
ATOM 1233 C CA . ASP A 1 159 ? -9.759 -2.155 -6.572 1.00 84.00 159 ASP A CA 1
ATOM 1234 C C . ASP A 1 159 ? -8.858 -3.026 -7.460 1.00 84.00 159 ASP A C 1
ATOM 1236 O O . ASP A 1 159 ? -9.106 -3.166 -8.665 1.00 84.00 159 ASP A O 1
ATOM 1240 N N . GLY A 1 160 ? -7.846 -3.660 -6.861 1.00 87.75 160 GLY A N 1
ATOM 1241 C CA . GLY A 1 160 ? -6.876 -4.500 -7.563 1.00 87.75 160 GLY A CA 1
ATOM 1242 C C . GLY A 1 160 ? -6.252 -5.574 -6.672 1.00 87.75 160 GLY A C 1
ATOM 1243 O O . GLY A 1 160 ? -5.287 -5.322 -5.951 1.00 87.75 160 GLY A O 1
ATOM 1244 N N . LEU A 1 161 ? -6.756 -6.804 -6.779 1.00 88.69 161 LEU A N 1
ATOM 1245 C CA . LEU A 1 161 ? -6.171 -7.992 -6.157 1.00 88.69 161 LEU A CA 1
ATOM 1246 C C . LEU A 1 161 ? -4.916 -8.433 -6.931 1.00 88.69 161 LEU A C 1
ATOM 1248 O O . LEU A 1 161 ? -4.913 -8.437 -8.163 1.00 88.69 161 LEU A O 1
ATOM 1252 N N . PHE A 1 162 ? -3.850 -8.824 -6.224 1.00 90.44 162 PHE A N 1
ATOM 1253 C CA . PHE A 1 162 ? -2.583 -9.257 -6.836 1.00 90.44 162 PHE A CA 1
ATOM 1254 C C . PHE A 1 162 ? -2.470 -10.787 -6.889 1.00 90.44 162 PHE A C 1
ATOM 1256 O O . PHE A 1 162 ? -2.444 -11.441 -5.852 1.00 90.44 162 PHE A O 1
ATOM 1263 N N . TYR A 1 163 ? -2.381 -11.362 -8.088 1.00 86.81 163 TYR A N 1
ATOM 1264 C CA . TYR A 1 163 ? -2.514 -12.802 -8.320 1.00 86.81 163 TYR A CA 1
ATOM 1265 C C . TYR A 1 163 ? -1.233 -13.490 -8.809 1.00 86.81 163 TYR A C 1
ATOM 1267 O O . TYR A 1 163 ? -0.350 -12.872 -9.408 1.00 86.81 163 TYR A O 1
ATOM 1275 N N . THR A 1 164 ? -1.192 -14.815 -8.617 1.00 85.62 164 THR A N 1
ATOM 1276 C CA . THR A 1 164 ? -0.231 -15.733 -9.249 1.00 85.62 164 THR A CA 1
ATOM 1277 C C . THR A 1 164 ? -0.988 -16.865 -9.961 1.00 85.62 164 THR A C 1
ATOM 1279 O O . THR A 1 164 ? -1.980 -17.375 -9.440 1.00 85.62 164 THR A O 1
ATOM 1282 N N . ASP A 1 165 ? -0.520 -17.281 -11.139 1.00 70.31 165 ASP A N 1
ATOM 1283 C CA . ASP A 1 165 ? -1.229 -18.205 -12.053 1.00 70.31 165 ASP A CA 1
ATOM 1284 C C . ASP A 1 165 ? -1.427 -19.647 -11.530 1.00 70.31 165 ASP A C 1
ATOM 1286 O O . ASP A 1 165 ? -2.148 -20.456 -12.115 1.00 70.31 165 ASP A O 1
ATOM 1290 N N . ARG A 1 166 ? -0.792 -20.016 -10.409 1.00 57.59 166 ARG A N 1
ATOM 1291 C CA . ARG A 1 166 ? -0.678 -21.414 -9.941 1.00 57.59 166 ARG A CA 1
ATOM 1292 C C . ARG A 1 166 ? -1.997 -22.056 -9.451 1.00 57.59 166 ARG A C 1
ATOM 1294 O O . ARG A 1 166 ? -1.965 -23.175 -8.941 1.00 57.59 166 ARG A O 1
ATOM 1301 N N . PHE A 1 167 ? -3.149 -21.391 -9.603 1.00 51.25 167 PHE A N 1
ATOM 1302 C CA . PHE A 1 167 ? -4.415 -21.744 -8.937 1.00 51.25 167 PHE A CA 1
ATOM 1303 C C . PHE A 1 167 ? -5.653 -21.917 -9.841 1.00 51.25 167 PHE A C 1
ATOM 1305 O O . PHE A 1 167 ? -6.720 -22.261 -9.335 1.00 51.25 167 PHE A O 1
ATOM 1312 N N . SER A 1 168 ? -5.538 -21.774 -11.166 1.00 41.59 168 SER A N 1
ATOM 1313 C CA . SER A 1 168 ? -6.665 -21.613 -12.116 1.00 41.59 168 SER A CA 1
ATOM 1314 C C . SER A 1 168 ? -7.749 -22.720 -12.199 1.00 41.59 168 SER A C 1
ATOM 1316 O O . SER A 1 168 ? -8.695 -22.573 -12.975 1.00 41.59 168 SER A O 1
ATOM 1318 N N . LYS A 1 169 ? -7.678 -23.814 -11.416 1.00 39.50 169 LYS A N 1
ATOM 1319 C CA . LYS A 1 169 ? -8.718 -24.874 -11.341 1.00 39.50 169 LYS A CA 1
ATOM 1320 C C . LYS A 1 169 ? -9.037 -25.435 -9.942 1.00 39.50 169 LYS A C 1
ATOM 1322 O O . LYS A 1 169 ? -9.738 -26.443 -9.844 1.00 39.50 169 LYS A O 1
ATOM 1327 N N . LYS A 1 170 ? -8.585 -24.809 -8.852 1.00 38.06 170 LYS A N 1
ATOM 1328 C CA . LYS A 1 170 ? -9.096 -25.097 -7.493 1.00 38.06 170 LYS A CA 1
ATOM 1329 C C . LYS A 1 170 ? -9.772 -23.847 -6.930 1.00 38.06 170 LYS A C 1
ATOM 1331 O O . LYS A 1 170 ? -9.502 -22.748 -7.402 1.00 38.06 170 LYS A O 1
ATOM 1336 N N . ARG A 1 171 ? -10.684 -24.014 -5.959 1.00 35.72 171 ARG A N 1
ATOM 1337 C CA . ARG A 1 171 ? -11.286 -22.883 -5.222 1.00 35.72 171 ARG A CA 1
ATOM 1338 C C . ARG A 1 171 ? -10.157 -21.954 -4.778 1.00 35.72 171 ARG A C 1
ATOM 1340 O O . ARG A 1 171 ? -9.226 -22.434 -4.144 1.00 35.72 171 ARG A O 1
ATOM 1347 N N . PHE A 1 172 ? -10.240 -20.676 -5.140 1.00 30.86 172 PHE A N 1
ATOM 1348 C CA . PHE A 1 172 ? -9.173 -19.720 -4.868 1.00 30.86 172 PHE A CA 1
ATOM 1349 C C . PHE A 1 172 ? -8.944 -19.578 -3.362 1.00 30.86 172 PHE A C 1
ATOM 1351 O O . PHE A 1 172 ? -9.789 -19.031 -2.647 1.00 30.86 172 PHE A O 1
ATOM 1358 N N . ASP A 1 173 ? -7.772 -20.016 -2.909 1.00 28.25 173 ASP A N 1
ATOM 1359 C CA . ASP A 1 173 ? -7.172 -19.495 -1.691 1.00 28.25 173 ASP A CA 1
ATOM 1360 C C . ASP A 1 173 ? -6.807 -18.027 -1.965 1.00 28.25 173 ASP A C 1
ATOM 1362 O O . ASP A 1 173 ? -5.977 -17.695 -2.811 1.00 28.25 173 ASP A O 1
ATOM 1366 N N . LYS A 1 174 ? -7.602 -17.161 -1.338 1.00 36.22 174 LYS A N 1
ATOM 1367 C CA . LYS A 1 174 ? -7.809 -15.736 -1.627 1.00 36.22 174 LYS A CA 1
ATOM 1368 C C . LYS A 1 174 ? -6.527 -14.892 -1.538 1.00 36.22 174 LYS A C 1
ATOM 1370 O O . LYS A 1 174 ? -5.714 -15.153 -0.655 1.00 36.22 174 LYS A O 1
ATOM 1375 N N . ILE A 1 175 ? -6.419 -13.824 -2.349 1.00 27.03 175 ILE A N 1
ATOM 1376 C CA . ILE A 1 175 ? -5.435 -12.731 -2.161 1.00 27.03 175 ILE A CA 1
ATOM 1377 C C . ILE A 1 175 ? -6.073 -11.320 -2.317 1.00 27.03 175 ILE A C 1
ATOM 1379 O O . ILE A 1 175 ? -7.020 -11.179 -3.079 1.00 27.03 175 ILE A O 1
ATOM 1383 N N . GLN A 1 176 ? -5.592 -10.316 -1.551 1.00 31.91 176 GLN A N 1
ATOM 1384 C CA . GLN A 1 176 ? -6.166 -8.973 -1.208 1.00 31.91 176 GLN A CA 1
ATOM 1385 C C . GLN A 1 176 ? -5.856 -7.759 -2.124 1.00 31.91 176 GLN A C 1
ATOM 1387 O O . GLN A 1 176 ? -4.874 -7.833 -2.870 1.00 31.91 176 GLN A O 1
ATOM 1392 N N . LYS A 1 177 ? -6.593 -6.619 -1.923 1.00 24.58 177 LYS A N 1
ATOM 1393 C CA . LYS A 1 177 ? -6.079 -5.258 -1.510 1.00 24.58 177 LYS A CA 1
ATOM 1394 C C . LYS A 1 177 ? -7.093 -4.047 -1.474 1.00 24.58 177 LYS A C 1
ATOM 1396 O O . LYS A 1 177 ? -7.398 -3.534 -2.541 1.00 24.58 177 LYS A O 1
ATOM 1401 N N . ASN A 1 178 ? -7.438 -3.552 -0.261 1.00 32.75 178 ASN A N 1
ATOM 1402 C CA . ASN A 1 178 ? -7.653 -2.145 0.252 1.00 32.75 178 ASN A CA 1
ATOM 1403 C C . ASN A 1 178 ? -8.507 -1.034 -0.460 1.00 32.75 178 ASN A C 1
ATOM 1405 O O . ASN A 1 178 ? -8.461 -0.985 -1.688 1.00 32.75 178 ASN A O 1
ATOM 1409 N N . PRO A 1 179 ? -9.157 -0.051 0.275 1.00 33.88 179 PRO A N 1
ATOM 1410 C CA . PRO A 1 179 ? -8.590 1.319 0.589 1.00 33.88 179 PRO A CA 1
ATOM 1411 C C . PRO A 1 179 ? -9.097 2.189 1.830 1.00 33.88 179 PRO A C 1
ATOM 1413 O O . PRO A 1 179 ? -9.993 1.713 2.520 1.00 33.88 179 PRO A O 1
ATOM 1416 N N . TYR A 1 180 ? -8.688 3.445 2.253 1.00 29.05 180 TYR A N 1
ATOM 1417 C CA . TYR A 1 180 ? -7.528 4.438 2.155 1.00 29.05 180 TYR A CA 1
ATOM 1418 C C . TYR A 1 180 ? -7.422 5.462 3.354 1.00 29.05 180 TYR A C 1
ATOM 1420 O O . TYR A 1 180 ? -8.403 6.172 3.508 1.00 29.05 180 TYR A O 1
ATOM 1428 N N . ILE A 1 181 ? -6.312 5.593 4.159 1.00 26.55 181 ILE A N 1
ATOM 1429 C CA . ILE A 1 181 ? -6.172 6.423 5.435 1.00 26.55 181 ILE A CA 1
ATOM 1430 C C . ILE A 1 181 ? -5.502 7.819 5.301 1.00 26.55 181 ILE A C 1
ATOM 1432 O O . ILE A 1 181 ? -4.485 7.966 4.632 1.00 26.55 181 ILE A O 1
ATOM 1436 N N . ALA A 1 182 ? -6.002 8.830 6.033 1.00 28.17 182 ALA A N 1
ATOM 1437 C CA . ALA A 1 182 ? -5.490 10.211 6.069 1.00 28.17 182 ALA A CA 1
ATOM 1438 C C . ALA A 1 182 ? -4.524 10.553 7.239 1.00 28.17 182 ALA A C 1
ATOM 1440 O O . ALA A 1 182 ? -4.556 9.935 8.304 1.00 28.17 182 ALA A O 1
ATOM 1441 N N . ASP A 1 183 ? -3.700 11.593 7.051 1.00 33.44 183 ASP A N 1
ATOM 1442 C CA . ASP A 1 183 ? -2.809 12.165 8.076 1.00 33.44 183 ASP A CA 1
ATOM 1443 C C . ASP A 1 183 ? -3.555 13.012 9.123 1.00 33.44 183 ASP A C 1
ATOM 1445 O O . ASP A 1 183 ? -4.520 13.709 8.807 1.00 33.44 183 ASP A O 1
ATOM 1449 N N . GLY A 1 184 ? -3.051 13.035 10.367 1.00 34.25 184 GLY A N 1
ATOM 1450 C CA . GLY A 1 184 ? -3.545 13.990 11.370 1.00 34.25 184 GLY A CA 1
ATOM 1451 C C . GLY A 1 184 ? -2.979 13.912 12.795 1.00 34.25 184 GLY A C 1
ATOM 1452 O O . GLY A 1 184 ? -2.933 14.946 13.454 1.00 34.25 184 GLY A O 1
ATOM 1453 N N . ALA A 1 185 ? -2.562 12.737 13.295 1.00 40.25 185 ALA A N 1
ATOM 1454 C CA . ALA A 1 185 ? -2.352 12.561 14.749 1.00 40.25 185 ALA A CA 1
ATOM 1455 C C . ALA A 1 185 ? -1.190 11.640 15.201 1.00 40.25 185 ALA A C 1
ATOM 1457 O O . ALA A 1 185 ? -1.110 11.294 16.377 1.00 40.25 185 ALA A O 1
ATOM 1458 N N . LEU A 1 186 ? -0.292 11.208 14.305 1.00 43.84 186 LEU A N 1
ATOM 1459 C CA . LEU A 1 186 ? 0.790 10.252 14.636 1.00 43.84 186 LEU A CA 1
ATOM 1460 C C . LEU A 1 186 ? 2.212 10.780 14.345 1.00 43.84 186 LEU A C 1
ATOM 1462 O O . LEU A 1 186 ? 3.182 10.041 14.489 1.00 43.84 186 LEU A O 1
ATOM 1466 N N . SER A 1 187 ? 2.359 12.058 13.983 1.00 39.72 187 SER A N 1
ATOM 1467 C CA . SER A 1 187 ? 3.560 12.644 13.355 1.00 39.72 187 SER A CA 1
ATOM 1468 C C . SER A 1 187 ? 4.769 12.941 14.264 1.00 39.72 187 SER A C 1
ATOM 1470 O O . SER A 1 187 ? 5.740 13.529 13.794 1.00 39.72 187 SER A O 1
ATOM 1472 N N . ASN A 1 188 ? 4.774 12.508 15.531 1.00 41.69 188 ASN A N 1
ATOM 1473 C CA . ASN A 1 188 ? 6.017 12.455 16.326 1.00 41.69 188 ASN A CA 1
ATOM 1474 C C . ASN A 1 188 ? 6.660 11.076 16.119 1.00 41.69 188 ASN A C 1
ATOM 1476 O O . ASN A 1 188 ? 5.993 10.069 16.383 1.00 41.69 188 ASN A O 1
ATOM 1480 N N . ALA A 1 189 ? 7.913 11.076 15.656 1.00 51.69 189 ALA A N 1
ATOM 1481 C CA . ALA A 1 189 ? 8.598 9.951 15.020 1.00 51.69 189 ALA A CA 1
ATOM 1482 C C . ALA A 1 189 ? 8.661 8.641 15.830 1.00 51.69 189 ALA A C 1
ATOM 1484 O O . ALA A 1 189 ? 8.687 8.635 17.064 1.00 51.69 189 ALA A O 1
ATOM 1485 N N . GLY A 1 190 ? 8.776 7.528 15.104 1.00 69.00 190 GLY A N 1
ATOM 1486 C CA . GLY A 1 190 ? 9.011 6.192 15.644 1.00 69.00 190 GLY A CA 1
ATOM 1487 C C . GLY A 1 190 ? 7.773 5.292 15.704 1.00 69.00 190 GLY A C 1
ATOM 1488 O O . GLY A 1 190 ? 6.865 5.363 14.878 1.00 69.00 190 GLY A O 1
ATOM 1489 N N . LYS A 1 191 ? 7.782 4.362 16.666 1.00 76.56 191 LYS A N 1
ATOM 1490 C CA . LYS A 1 191 ? 6.836 3.238 16.751 1.00 76.56 191 LYS A CA 1
ATOM 1491 C C . LYS A 1 191 ? 5.795 3.486 17.838 1.00 76.56 191 LYS A C 1
ATOM 1493 O O . LYS A 1 191 ? 6.154 3.776 18.976 1.00 76.56 191 LYS A O 1
ATOM 1498 N N . ARG A 1 192 ? 4.514 3.339 17.497 1.00 79.31 192 ARG A N 1
ATOM 1499 C CA . ARG A 1 192 ? 3.373 3.542 18.405 1.00 79.31 192 ARG A CA 1
ATOM 1500 C C . ARG A 1 192 ? 2.400 2.373 18.302 1.00 79.31 192 ARG A C 1
ATOM 1502 O O . ARG A 1 192 ? 2.205 1.836 17.216 1.00 79.31 192 ARG A O 1
ATOM 1509 N N . ALA A 1 193 ? 1.752 2.012 19.404 1.00 83.69 193 ALA A N 1
ATOM 1510 C CA . ALA A 1 193 ? 0.745 0.957 19.434 1.00 83.69 193 ALA A CA 1
ATOM 1511 C C . ALA A 1 193 ? -0.539 1.469 20.099 1.00 83.69 193 ALA A C 1
ATOM 1513 O O . ALA A 1 193 ? -0.482 2.090 21.157 1.00 83.69 193 ALA A O 1
ATOM 1514 N N . ALA A 1 194 ? -1.678 1.226 19.455 1.00 82.00 194 ALA A N 1
ATOM 1515 C CA . ALA A 1 194 ? -2.981 1.793 19.779 1.00 82.00 194 ALA A CA 1
ATOM 1516 C C . ALA A 1 194 ? -4.029 0.703 19.984 1.00 82.00 194 ALA A C 1
ATOM 1518 O O . ALA A 1 194 ? -4.053 -0.275 19.229 1.00 82.00 194 ALA A O 1
ATOM 1519 N N . ARG A 1 195 ? -4.960 0.908 20.924 1.00 85.19 195 ARG A N 1
ATOM 1520 C CA . ARG A 1 195 ? -6.223 0.162 20.926 1.00 85.19 195 ARG A CA 1
ATOM 1521 C C . ARG A 1 195 ? -7.109 0.685 19.797 1.00 85.19 195 ARG A C 1
ATOM 1523 O O . ARG A 1 195 ? -7.191 1.891 19.563 1.00 85.19 195 ARG A O 1
ATOM 1530 N N . PHE A 1 196 ? -7.770 -0.237 19.109 1.00 87.75 196 PHE A N 1
ATOM 1531 C CA . PHE A 1 196 ? -8.835 0.060 18.164 1.00 87.75 196 PHE A CA 1
ATOM 1532 C C . PHE A 1 196 ? -10.172 -0.353 18.775 1.00 87.75 196 PHE A C 1
ATOM 1534 O O . PHE A 1 196 ? -10.404 -1.529 19.059 1.00 87.75 196 PHE A O 1
ATOM 1541 N N . LEU A 1 197 ? -11.048 0.623 18.987 1.00 88.38 197 LEU A N 1
ATOM 1542 C CA . LEU A 1 197 ? -12.403 0.431 19.481 1.00 88.38 197 LEU A CA 1
ATOM 1543 C C . LEU A 1 197 ? -13.344 0.301 18.283 1.00 88.38 197 LEU A C 1
ATOM 1545 O O . LEU A 1 197 ? -13.705 1.295 17.648 1.00 88.38 197 LEU A O 1
ATOM 1549 N N . TRP A 1 198 ? -13.709 -0.941 17.954 1.00 93.38 198 TRP A N 1
ATOM 1550 C CA . TRP A 1 198 ? -14.570 -1.261 16.814 1.00 93.38 198 TRP A CA 1
ATOM 1551 C C . TRP A 1 198 ? -15.905 -0.487 16.887 1.00 93.38 198 TRP A C 1
ATOM 1553 O O . TRP A 1 198 ? -16.483 -0.362 17.973 1.00 93.38 198 TRP A O 1
ATOM 1563 N N . PRO A 1 199 ? -16.417 0.063 15.768 1.00 92.19 199 PRO A N 1
ATOM 1564 C CA . PRO A 1 199 ? -17.673 0.803 15.780 1.00 92.19 199 PRO A CA 1
ATOM 1565 C C . PRO A 1 199 ? -18.865 -0.129 16.012 1.00 92.19 199 PRO A C 1
ATOM 1567 O O . PRO A 1 199 ? -19.077 -1.088 15.267 1.00 92.19 199 PRO A O 1
ATOM 1570 N N . GLY A 1 200 ? -19.665 0.190 17.030 1.00 90.25 200 GLY A N 1
ATOM 1571 C CA . GLY A 1 200 ? -20.901 -0.527 17.334 1.00 90.25 200 GLY A CA 1
ATOM 1572 C C . GLY A 1 200 ? -22.032 -0.251 16.329 1.00 90.25 200 GLY A C 1
ATOM 1573 O O . GLY A 1 200 ? -21.896 0.601 15.438 1.00 90.25 200 GLY A O 1
ATOM 1574 N N . PRO A 1 201 ? -23.181 -0.937 16.473 1.00 87.12 201 PRO A N 1
ATOM 1575 C CA . PRO A 1 201 ? -24.385 -0.608 15.712 1.00 87.12 201 PRO A CA 1
ATOM 1576 C C . PRO A 1 201 ? -24.794 0.853 15.952 1.00 87.12 201 PRO A C 1
ATOM 1578 O O . PRO A 1 201 ? -24.921 1.609 14.993 1.00 87.12 201 PRO A O 1
ATOM 1581 N N . ASP A 1 202 ? -24.837 1.283 17.215 1.00 83.88 202 ASP A N 1
ATOM 1582 C CA . ASP A 1 202 ? -25.304 2.609 17.653 1.00 83.88 202 ASP A CA 1
ATOM 1583 C C . ASP A 1 202 ? -24.298 3.755 17.405 1.00 83.88 202 ASP A C 1
ATOM 1585 O O . ASP A 1 202 ? -24.513 4.894 17.819 1.00 83.88 202 ASP A O 1
ATOM 1589 N N . ALA A 1 203 ? -23.183 3.485 16.716 1.00 83.19 203 ALA A N 1
ATOM 1590 C CA . ALA A 1 203 ? -22.180 4.493 16.385 1.00 83.19 203 ALA A CA 1
ATOM 1591 C C . ALA A 1 203 ? -22.703 5.458 15.299 1.00 83.19 203 ALA A C 1
ATOM 1593 O O . ALA A 1 203 ? -22.457 5.255 14.102 1.00 83.19 203 ALA A O 1
ATOM 1594 N N . GLU A 1 204 ? -23.422 6.508 15.719 1.00 77.94 204 GLU A N 1
ATOM 1595 C CA . GLU A 1 204 ? -23.975 7.562 14.849 1.00 77.94 204 GLU A CA 1
ATOM 1596 C C . GLU A 1 204 ? -22.894 8.279 14.026 1.00 77.94 204 GLU A C 1
ATOM 1598 O O . GLU A 1 204 ? -23.085 8.595 12.850 1.00 77.94 204 GLU A O 1
ATOM 1603 N N . ARG A 1 205 ? -21.744 8.558 14.653 1.00 81.88 205 ARG A N 1
ATOM 1604 C CA . ARG A 1 205 ? -20.634 9.317 14.067 1.00 81.88 205 ARG A CA 1
ATOM 1605 C C . ARG A 1 205 ? -19.335 8.536 14.206 1.00 81.88 205 ARG A C 1
ATOM 1607 O O . ARG A 1 205 ? -18.729 8.493 15.269 1.00 81.88 205 ARG A O 1
ATOM 1614 N N . ILE A 1 206 ? -18.903 7.940 13.100 1.00 83.25 206 ILE A N 1
ATOM 1615 C CA . ILE A 1 206 ? -17.636 7.212 12.989 1.00 83.25 206 ILE A CA 1
ATOM 1616 C C . ILE A 1 206 ? -16.610 8.134 12.320 1.00 83.25 206 ILE A C 1
ATOM 1618 O O . ILE A 1 206 ? -16.880 8.649 11.228 1.00 83.25 206 ILE A O 1
ATOM 1622 N N . HIS A 1 207 ? -15.447 8.339 12.953 1.00 83.69 207 HIS A N 1
ATOM 1623 C CA . HIS A 1 207 ? -14.364 9.149 12.380 1.00 83.69 207 HIS A CA 1
ATOM 1624 C C . HIS A 1 207 ? -13.868 8.553 11.055 1.00 83.69 207 HIS A C 1
ATOM 1626 O O . HIS A 1 207 ? -13.961 7.339 10.862 1.00 83.69 207 HIS A O 1
ATOM 1632 N N . HIS A 1 208 ? -13.343 9.387 10.150 1.00 81.31 208 HIS A N 1
ATOM 1633 C CA . HIS A 1 208 ? -12.906 8.962 8.814 1.00 81.31 208 HIS A CA 1
ATOM 1634 C C . HIS A 1 208 ? -11.999 7.725 8.895 1.00 81.31 208 HIS A C 1
ATOM 1636 O O . HIS A 1 208 ? -12.388 6.661 8.419 1.00 81.31 208 HIS A O 1
ATOM 1642 N N . ASP A 1 209 ? -10.905 7.816 9.650 1.00 80.69 209 ASP A N 1
ATOM 1643 C CA . ASP A 1 209 ? -9.910 6.748 9.841 1.00 80.69 209 ASP A CA 1
ATOM 1644 C C . ASP A 1 209 ? -10.498 5.468 10.448 1.00 80.69 209 ASP A C 1
ATOM 1646 O O . ASP A 1 209 ? -10.009 4.371 10.204 1.00 80.69 209 ASP A O 1
ATOM 1650 N N . THR A 1 210 ? -11.596 5.576 11.198 1.00 86.12 210 THR A N 1
ATOM 1651 C CA . THR A 1 210 ? -12.267 4.424 11.819 1.00 86.12 210 THR A CA 1
ATOM 1652 C C . THR A 1 210 ? -13.142 3.661 10.832 1.00 86.12 210 THR A C 1
ATOM 1654 O O . THR A 1 210 ? -13.117 2.433 10.834 1.00 86.12 210 THR A O 1
ATOM 1657 N N . LYS A 1 211 ? -13.865 4.354 9.934 1.00 88.00 211 LYS A N 1
ATOM 1658 C CA . LYS A 1 211 ? -14.647 3.715 8.844 1.00 88.00 211 LYS A CA 1
ATOM 1659 C C . LYS A 1 211 ? -13.796 2.785 7.976 1.00 88.00 211 LYS A C 1
ATOM 1661 O O . LYS A 1 211 ? -14.269 1.839 7.358 1.00 88.00 211 LYS A O 1
ATOM 1666 N N . LEU A 1 212 ? -12.530 3.137 7.946 1.00 87.88 212 LEU A N 1
ATOM 1667 C CA . LEU A 1 212 ? -11.568 2.933 6.901 1.00 87.88 212 LEU A CA 1
ATOM 1668 C C . LEU A 1 212 ? -10.547 1.891 7.370 1.00 87.88 212 LEU A C 1
ATOM 1670 O O . LEU A 1 212 ? -10.303 0.927 6.659 1.00 87.88 212 LEU A O 1
ATOM 1674 N N . LEU A 1 213 ? -10.049 1.999 8.609 1.00 91.38 213 LEU A N 1
ATOM 1675 C CA . LEU A 1 213 ? -9.401 0.883 9.300 1.00 91.38 213 LEU A CA 1
ATOM 1676 C C . LEU A 1 213 ? -10.340 -0.326 9.353 1.00 91.38 213 LEU A C 1
ATOM 1678 O O . LEU A 1 213 ? -9.885 -1.444 9.140 1.00 91.38 213 LEU A O 1
ATOM 1682 N N . VAL A 1 214 ? -11.652 -0.111 9.533 1.00 93.19 214 VAL A N 1
ATOM 1683 C CA . VAL A 1 214 ? -12.668 -1.159 9.343 1.00 93.19 214 VAL A CA 1
ATOM 1684 C C . VAL A 1 214 ? -12.698 -1.661 7.897 1.00 93.19 214 VAL A C 1
ATOM 1686 O O . VAL A 1 214 ? -12.628 -2.871 7.705 1.00 93.19 214 VAL A O 1
ATOM 1689 N N . GLN A 1 215 ? -12.769 -0.783 6.887 1.00 90.69 215 GLN A N 1
ATOM 1690 C CA . GLN A 1 215 ? -12.778 -1.186 5.474 1.00 90.69 215 GLN A CA 1
ATOM 1691 C C . GLN A 1 215 ? -11.548 -2.037 5.115 1.00 90.69 215 GLN A C 1
ATOM 1693 O O . GLN A 1 215 ? -11.716 -3.224 4.832 1.00 90.69 215 GLN A O 1
ATOM 1698 N N . VAL A 1 216 ? -10.340 -1.476 5.250 1.00 91.94 216 VAL A N 1
ATOM 1699 C CA . VAL A 1 216 ? -9.035 -2.148 5.110 1.00 91.94 216 VAL A CA 1
ATOM 1700 C C . VAL A 1 216 ? -9.049 -3.496 5.823 1.00 91.94 216 VAL A C 1
ATOM 1702 O O . VAL A 1 216 ? -8.857 -4.531 5.194 1.00 91.94 216 VAL A O 1
ATOM 1705 N N . TRP A 1 217 ? -9.360 -3.526 7.120 1.00 95.25 217 TRP A N 1
ATOM 1706 C CA . TRP A 1 217 ? -9.348 -4.761 7.901 1.00 95.25 217 TRP A CA 1
ATOM 1707 C C . TRP A 1 217 ? -10.350 -5.814 7.404 1.00 95.25 217 TRP A C 1
ATOM 1709 O O . TRP A 1 217 ? -10.030 -7.003 7.346 1.00 95.25 217 TRP A O 1
ATOM 1719 N N . THR A 1 218 ? -11.558 -5.402 7.016 1.00 93.44 218 THR A N 1
ATOM 1720 C CA . THR A 1 218 ? -12.582 -6.328 6.509 1.00 93.44 218 THR A CA 1
ATOM 1721 C C . THR A 1 218 ? -12.237 -6.874 5.130 1.00 93.44 218 THR A C 1
ATOM 1723 O O . THR A 1 218 ? -12.301 -8.086 4.947 1.00 93.44 218 THR A O 1
ATOM 1726 N N . GLU A 1 219 ? -11.756 -6.041 4.203 1.00 90.12 219 GLU A N 1
ATOM 1727 C CA . GLU A 1 219 ? -11.219 -6.492 2.915 1.00 90.12 219 GLU A CA 1
ATOM 1728 C C . GLU A 1 219 ? -10.004 -7.408 3.109 1.00 90.12 219 GLU A C 1
ATOM 1730 O O . GLU A 1 219 ? -9.836 -8.391 2.377 1.00 90.12 219 GLU A O 1
ATOM 1735 N N . MET A 1 220 ? -9.186 -7.135 4.134 1.00 93.06 220 MET A N 1
ATOM 1736 C CA . MET A 1 220 ? -8.053 -7.972 4.500 1.00 93.06 220 MET A CA 1
ATOM 1737 C C . MET A 1 220 ? -8.479 -9.355 5.018 1.00 93.06 220 MET A C 1
ATOM 1739 O O . MET A 1 220 ? -7.856 -10.360 4.662 1.00 93.06 220 MET A O 1
ATOM 1743 N N . LEU A 1 221 ? -9.546 -9.448 5.812 1.00 92.94 221 LEU A N 1
ATOM 1744 C CA . LEU A 1 221 ? -10.118 -10.725 6.251 1.00 92.94 221 LEU A CA 1
ATOM 1745 C C . LEU A 1 221 ? -10.830 -11.465 5.113 1.00 92.94 221 LEU A C 1
ATOM 1747 O O . LEU A 1 221 ? -10.637 -12.672 4.934 1.00 92.94 221 LEU A O 1
ATOM 1751 N N . ASP A 1 222 ? -11.640 -10.754 4.331 1.00 89.44 222 ASP A N 1
ATOM 1752 C CA . ASP A 1 222 ? -12.451 -11.346 3.271 1.00 89.44 222 ASP A CA 1
ATOM 1753 C C . ASP A 1 222 ? -11.608 -11.854 2.105 1.00 89.44 222 ASP A C 1
ATOM 1755 O O . ASP A 1 222 ? -11.989 -12.862 1.510 1.00 89.44 222 ASP A O 1
ATOM 1759 N N . ASN A 1 223 ? -10.428 -11.274 1.869 1.00 84.88 223 ASN A N 1
ATOM 1760 C CA . ASN A 1 223 ? -9.454 -11.749 0.883 1.00 84.88 223 ASN A CA 1
ATOM 1761 C C . ASN A 1 223 ? -8.199 -12.416 1.501 1.00 84.88 223 ASN A C 1
ATOM 1763 O O . ASN A 1 223 ? -7.253 -12.718 0.786 1.00 84.88 223 ASN A O 1
ATOM 1767 N N . ASN A 1 224 ? -8.196 -12.657 2.817 1.00 90.75 224 ASN A N 1
ATOM 1768 C CA . ASN A 1 224 ? -7.258 -13.481 3.600 1.00 90.75 224 ASN A CA 1
ATOM 1769 C C . ASN A 1 224 ? -5.746 -13.461 3.240 1.00 90.75 224 ASN A C 1
ATOM 1771 O O . ASN A 1 224 ? -5.165 -14.517 3.004 1.00 90.75 224 ASN A O 1
ATOM 1775 N N . VAL A 1 225 ? -5.058 -12.314 3.315 1.00 91.25 225 VAL A N 1
ATOM 1776 C CA . VAL A 1 225 ? -3.571 -12.272 3.320 1.00 91.25 225 VAL A CA 1
ATOM 1777 C C . VAL A 1 225 ? -2.991 -11.371 4.408 1.00 91.25 225 VAL A C 1
ATOM 1779 O O . VAL A 1 225 ? -3.699 -10.930 5.321 1.00 91.25 225 VAL A O 1
ATOM 1782 N N . GLN A 1 226 ? -1.683 -11.154 4.334 1.00 95.81 226 GLN A N 1
ATOM 1783 C CA . GLN A 1 226 ? -0.909 -10.325 5.243 1.00 95.81 226 GLN A CA 1
ATOM 1784 C C . GLN A 1 226 ? -0.685 -8.912 4.684 1.00 95.81 226 GLN A C 1
ATOM 1786 O O . GLN A 1 226 ? -0.810 -7.955 5.435 1.00 95.81 226 GLN A O 1
ATOM 1791 N N . HIS A 1 227 ? -0.409 -8.762 3.385 1.00 96.38 227 HIS A N 1
ATOM 1792 C CA . HIS A 1 227 ? -0.011 -7.495 2.761 1.00 96.38 227 HIS A CA 1
ATOM 1793 C C . HIS A 1 227 ? -1.134 -6.790 2.010 1.00 96.38 227 HIS A C 1
ATOM 1795 O O . HIS A 1 227 ? -1.570 -7.258 0.953 1.00 96.38 227 HIS A O 1
ATOM 1801 N N . ALA A 1 228 ? -1.448 -5.569 2.434 1.00 96.25 228 ALA A N 1
ATOM 1802 C CA . ALA A 1 228 ? -2.246 -4.662 1.631 1.00 96.25 228 ALA A CA 1
ATOM 1803 C C . ALA A 1 228 ? -1.483 -3.355 1.330 1.00 96.25 228 ALA A C 1
ATOM 1805 O O . ALA A 1 228 ? -0.914 -2.725 2.220 1.00 96.25 228 ALA A O 1
ATOM 1806 N N . VAL A 1 229 ? -1.403 -3.000 0.042 1.00 95.62 229 VAL A N 1
ATOM 1807 C CA . VAL A 1 229 ? -0.924 -1.691 -0.445 1.00 95.62 229 VAL A CA 1
ATOM 1808 C C . VAL A 1 229 ? -2.104 -0.748 -0.402 1.00 95.62 229 VAL A C 1
ATOM 1810 O O . VAL A 1 229 ? -3.232 -1.196 -0.597 1.00 95.62 229 VAL A O 1
ATOM 1813 N N . LEU A 1 230 ? -1.869 0.533 -0.167 1.00 93.56 230 LEU A N 1
ATOM 1814 C CA . LEU A 1 230 ? -2.940 1.496 -0.156 1.00 93.56 230 LEU A CA 1
ATOM 1815 C C . LEU A 1 230 ? -2.556 2.795 -0.839 1.00 93.56 230 LEU A C 1
ATOM 1817 O O . LEU A 1 230 ? -1.743 3.518 -0.299 1.00 93.56 230 LEU A O 1
ATOM 1821 N N . THR A 1 231 ? -3.174 3.130 -1.966 1.00 90.19 231 THR A N 1
ATOM 1822 C CA . THR A 1 231 ? -2.897 4.376 -2.679 1.00 90.19 231 THR A CA 1
ATOM 1823 C C . THR A 1 231 ? -4.172 5.189 -2.893 1.00 90.19 231 THR A C 1
ATOM 1825 O O . THR A 1 231 ? -5.205 4.654 -3.283 1.00 90.19 231 THR A O 1
ATOM 1828 N N . SER A 1 232 ? -4.079 6.483 -2.606 1.00 86.94 232 SER A N 1
ATOM 1829 C CA . SER A 1 232 ? -5.022 7.528 -2.998 1.00 86.94 232 SER A CA 1
ATOM 1830 C C . SER A 1 232 ? -4.375 8.410 -4.056 1.00 86.94 232 SER A C 1
ATOM 1832 O O . SER A 1 232 ? -3.271 8.144 -4.526 1.00 86.94 232 SER A O 1
ATOM 1834 N N . TYR A 1 233 ? -5.054 9.495 -4.402 1.00 81.56 233 TYR A N 1
ATOM 1835 C CA . TYR A 1 233 ? -4.557 10.440 -5.377 1.00 81.56 233 TYR A CA 1
ATOM 1836 C C . TYR A 1 233 ? -3.282 11.201 -4.945 1.00 81.56 233 TYR A C 1
ATOM 1838 O O . TYR A 1 233 ? -2.447 11.510 -5.787 1.00 81.56 233 TYR A O 1
ATOM 1846 N N . GLU A 1 234 ? -3.103 11.470 -3.647 1.00 85.50 234 GLU A N 1
ATOM 1847 C CA . GLU A 1 234 ? -1.982 12.284 -3.130 1.00 85.50 234 GLU A CA 1
ATOM 1848 C C . GLU A 1 234 ? -1.012 11.497 -2.233 1.00 85.50 234 GLU A C 1
ATOM 1850 O O . GLU A 1 234 ? 0.089 11.968 -1.946 1.00 85.50 234 GLU A O 1
ATOM 1855 N N . THR A 1 235 ? -1.402 10.300 -1.782 1.00 90.12 235 THR A N 1
ATOM 1856 C CA . THR A 1 235 ? -0.703 9.587 -0.703 1.00 90.12 235 THR A CA 1
ATOM 1857 C C . THR A 1 235 ? -0.816 8.068 -0.850 1.00 90.12 235 THR A C 1
ATOM 1859 O O . THR A 1 235 ? -1.859 7.550 -1.252 1.00 90.12 235 THR A O 1
ATOM 1862 N N . THR A 1 236 ? 0.236 7.341 -0.471 1.00 92.81 236 THR A N 1
ATOM 1863 C CA . THR A 1 236 ? 0.273 5.881 -0.320 1.00 92.81 236 THR A CA 1
ATOM 1864 C C . THR A 1 236 ? 0.603 5.463 1.119 1.00 92.81 236 THR A C 1
ATOM 1866 O O . THR A 1 236 ? 1.343 6.131 1.828 1.00 92.81 236 THR A O 1
ATOM 1869 N N . LEU A 1 237 ? 0.073 4.326 1.554 1.00 93.69 237 LEU A N 1
ATOM 1870 C CA . LEU A 1 237 ? 0.268 3.688 2.852 1.00 93.69 237 LEU A CA 1
ATOM 1871 C C . LEU A 1 237 ? 0.415 2.172 2.671 1.00 93.69 237 LEU A C 1
ATOM 1873 O O . LEU A 1 237 ? -0.027 1.595 1.675 1.00 93.69 237 LEU A O 1
ATOM 1877 N N . PHE A 1 238 ? 1.000 1.503 3.659 1.00 95.88 238 PHE A N 1
ATOM 1878 C CA . PHE A 1 238 ? 1.251 0.065 3.622 1.00 95.88 238 PHE A CA 1
ATOM 1879 C C . PHE A 1 238 ? 0.782 -0.607 4.907 1.00 95.88 238 PHE A C 1
ATOM 1881 O O . PHE A 1 238 ? 1.051 -0.127 6.009 1.00 95.88 238 PHE A O 1
ATOM 1888 N N . PHE A 1 239 ? 0.086 -1.730 4.742 1.00 96.44 239 PHE A N 1
ATOM 1889 C CA . PHE A 1 239 ? -0.592 -2.446 5.814 1.00 96.44 239 PHE A CA 1
ATOM 1890 C C . PHE A 1 239 ? -0.133 -3.892 5.880 1.00 96.44 239 PHE A C 1
ATOM 1892 O O . PHE A 1 239 ? -0.123 -4.595 4.862 1.00 96.44 239 PHE A O 1
ATOM 1899 N N . TYR A 1 240 ? 0.220 -4.337 7.087 1.00 97.00 240 TYR A N 1
ATOM 1900 C CA . TYR A 1 240 ? 0.593 -5.719 7.356 1.00 97.00 240 TYR A CA 1
ATOM 1901 C C . TYR A 1 240 ? -0.238 -6.320 8.492 1.00 97.00 240 TYR A C 1
ATOM 1903 O O . TYR A 1 240 ? -0.261 -5.804 9.608 1.00 97.00 240 TYR A O 1
ATOM 1911 N N . ARG A 1 241 ? -0.888 -7.450 8.219 1.00 96.06 241 ARG A N 1
ATOM 1912 C CA . ARG A 1 241 ? -1.619 -8.273 9.188 1.00 96.06 241 ARG A CA 1
ATOM 1913 C C . ARG A 1 241 ? -0.849 -9.583 9.395 1.00 96.06 241 ARG A C 1
ATOM 1915 O O . ARG A 1 241 ? -0.882 -10.413 8.489 1.00 96.06 241 ARG A O 1
ATOM 1922 N N . PRO A 1 242 ? -0.161 -9.818 10.525 1.00 94.06 242 PRO A N 1
ATOM 1923 C CA . PRO A 1 242 ? 0.440 -11.124 10.802 1.00 94.06 242 PRO A CA 1
ATOM 1924 C C . PRO A 1 242 ? -0.634 -12.221 10.897 1.00 94.06 242 PRO A C 1
ATOM 1926 O O . PRO A 1 242 ? -1.762 -11.968 11.318 1.00 94.06 242 PRO A O 1
ATOM 1929 N N . LEU A 1 243 ? -0.275 -13.459 10.545 1.00 89.25 243 LEU A N 1
ATOM 1930 C CA . LEU A 1 243 ? -1.169 -14.616 10.709 1.00 89.25 243 LEU A CA 1
ATOM 1931 C C . LEU A 1 243 ? -1.210 -15.131 12.158 1.00 89.25 243 LEU A C 1
ATOM 1933 O O . LEU A 1 243 ? -2.191 -15.749 12.558 1.00 89.25 243 LEU A O 1
ATOM 1937 N N . GLU A 1 244 ? -0.166 -14.855 12.940 1.00 90.00 244 GLU A N 1
ATOM 1938 C CA . GLU A 1 244 ? -0.032 -15.272 14.344 1.00 90.00 244 GLU A CA 1
ATOM 1939 C C . GLU A 1 244 ? -0.843 -14.390 15.309 1.00 90.00 244 GLU A C 1
ATOM 1941 O O . GLU A 1 244 ? -1.298 -14.858 16.349 1.00 90.00 244 GLU A O 1
ATOM 1946 N N . ASP A 1 245 ? -1.062 -13.119 14.958 1.00 89.81 245 ASP A N 1
ATOM 1947 C CA . ASP A 1 245 ? -1.716 -12.118 15.808 1.00 89.81 245 ASP A CA 1
ATOM 1948 C C . ASP A 1 245 ? -2.952 -11.538 15.102 1.00 89.81 245 ASP A C 1
ATOM 1950 O O . ASP A 1 245 ? -2.974 -10.413 14.597 1.00 89.81 245 ASP A O 1
ATOM 1954 N N . LEU A 1 246 ? -3.988 -12.378 15.042 1.00 91.50 246 LEU A N 1
ATOM 1955 C CA . LEU A 1 246 ? -5.175 -12.255 14.185 1.00 91.50 246 LEU A CA 1
ATOM 1956 C C . LEU A 1 246 ? -6.058 -11.013 14.401 1.00 91.50 246 LEU A C 1
ATOM 1958 O O . LEU A 1 246 ? -7.039 -10.864 13.675 1.00 91.50 246 LEU A O 1
ATOM 1962 N N . ASN A 1 247 ? -5.749 -10.139 15.363 1.00 94.88 247 ASN A N 1
ATOM 1963 C CA . ASN A 1 247 ? -6.517 -8.925 15.677 1.00 94.88 247 ASN A CA 1
ATOM 1964 C C . ASN A 1 247 ? -5.666 -7.640 15.650 1.00 94.88 247 ASN A C 1
ATOM 1966 O O . ASN A 1 247 ? -6.109 -6.605 16.159 1.00 94.88 247 ASN A O 1
ATOM 1970 N N . THR A 1 248 ? -4.466 -7.705 15.064 1.00 93.88 248 THR A N 1
ATOM 1971 C CA . THR A 1 248 ? -3.508 -6.595 14.982 1.00 93.88 248 THR A CA 1
ATOM 1972 C C . THR A 1 248 ? -3.213 -6.206 13.535 1.00 93.88 248 THR A C 1
ATOM 1974 O O . THR A 1 248 ? -3.011 -7.063 12.674 1.00 93.88 248 THR A O 1
ATOM 1977 N N . LEU A 1 249 ? -3.141 -4.899 13.281 1.00 95.00 249 LEU A N 1
ATOM 1978 C CA . LEU A 1 249 ? -2.814 -4.310 11.986 1.00 95.00 249 LEU A CA 1
ATOM 1979 C C . LEU A 1 249 ? -1.621 -3.360 12.123 1.00 95.00 249 LEU A C 1
ATOM 1981 O O . LEU A 1 249 ? -1.686 -2.374 12.854 1.00 95.00 249 LEU A O 1
ATOM 1985 N N . PHE A 1 250 ? -0.537 -3.639 11.407 1.00 94.81 250 PHE A N 1
ATOM 1986 C CA . PHE A 1 250 ? 0.606 -2.737 11.291 1.00 94.81 250 PHE A CA 1
ATOM 1987 C C . PHE A 1 250 ? 0.388 -1.780 10.118 1.00 94.81 250 PHE A C 1
ATOM 1989 O O . PHE A 1 250 ? -0.120 -2.192 9.074 1.00 94.81 250 PHE A O 1
ATOM 1996 N N . MET A 1 251 ? 0.785 -0.522 10.293 1.00 94.81 251 MET A N 1
ATOM 1997 C CA . MET A 1 251 ? 0.565 0.590 9.370 1.00 94.81 251 MET A CA 1
ATOM 1998 C C . MET A 1 251 ? 1.856 1.401 9.214 1.00 94.81 251 MET A C 1
ATOM 2000 O O . MET A 1 251 ? 2.508 1.719 10.209 1.00 94.81 251 MET A O 1
ATOM 2004 N N . SER A 1 252 ? 2.225 1.739 7.978 1.00 94.12 252 SER A N 1
ATOM 2005 C CA . SER A 1 252 ? 3.374 2.607 7.694 1.00 94.12 252 SER A CA 1
ATOM 2006 C C . SER A 1 252 ? 3.082 4.090 7.948 1.00 94.12 252 SER A C 1
ATOM 2008 O O . SER A 1 252 ? 1.931 4.484 8.132 1.00 94.12 252 SER A O 1
ATOM 2010 N N . LYS A 1 253 ? 4.113 4.939 7.833 1.00 91.69 253 LYS A N 1
ATOM 2011 C CA . LYS A 1 253 ? 3.910 6.363 7.514 1.00 91.69 253 LYS A CA 1
ATOM 2012 C C . LYS A 1 253 ? 3.209 6.560 6.175 1.00 91.69 253 LYS A C 1
ATOM 2014 O O . LYS A 1 253 ? 3.300 5.692 5.302 1.00 91.69 253 LYS A O 1
ATOM 2019 N N . SER A 1 254 ? 2.594 7.724 6.023 1.00 89.69 254 SER A N 1
ATOM 2020 C CA . SER A 1 254 ? 2.091 8.268 4.764 1.00 89.69 254 SER A CA 1
ATOM 2021 C C . SER A 1 254 ? 3.249 8.578 3.808 1.00 89.69 254 SER A C 1
ATOM 2023 O O . SER A 1 254 ? 4.175 9.311 4.150 1.00 89.69 254 SER A O 1
ATOM 2025 N N . TYR A 1 255 ? 3.199 8.015 2.604 1.00 91.31 255 TYR A N 1
ATOM 2026 C CA . TYR A 1 255 ? 4.102 8.288 1.486 1.00 91.31 255 TYR A CA 1
ATOM 2027 C C . TYR A 1 255 ? 3.389 9.256 0.550 1.00 91.31 255 TYR A C 1
ATOM 2029 O O . TYR A 1 255 ? 2.529 8.844 -0.226 1.00 91.31 255 TYR A O 1
ATOM 2037 N N . ARG A 1 256 ? 3.688 10.550 0.660 1.00 90.31 256 ARG A N 1
ATOM 2038 C CA . ARG A 1 256 ? 3.127 11.554 -0.246 1.00 90.31 256 ARG A CA 1
ATOM 2039 C C . ARG A 1 256 ? 3.683 11.348 -1.656 1.00 90.31 256 ARG A C 1
ATOM 2041 O O . ARG A 1 256 ? 4.881 11.137 -1.806 1.00 90.31 256 ARG A O 1
ATOM 2048 N N . ILE A 1 257 ? 2.807 11.417 -2.651 1.00 89.38 257 ILE A N 1
ATOM 2049 C CA . ILE A 1 257 ? 3.156 11.356 -4.071 1.00 89.38 257 ILE A CA 1
ATOM 2050 C C . ILE A 1 257 ? 3.516 12.779 -4.502 1.00 89.38 257 ILE A C 1
ATOM 2052 O O . ILE A 1 257 ? 2.662 13.665 -4.442 1.00 89.38 257 ILE A O 1
ATOM 2056 N N . GLU A 1 258 ? 4.758 13.022 -4.924 1.00 88.44 258 GLU A N 1
ATOM 2057 C CA . GLU A 1 258 ? 5.206 14.369 -5.302 1.00 88.44 258 GLU A CA 1
ATOM 2058 C C . GLU A 1 258 ? 5.536 14.462 -6.802 1.00 88.44 258 GLU A C 1
ATOM 2060 O O . GLU A 1 258 ? 6.510 13.906 -7.310 1.00 88.44 258 GLU A O 1
ATOM 2065 N N . ALA A 1 259 ? 4.684 15.194 -7.529 1.00 84.44 259 ALA A N 1
ATOM 2066 C CA . ALA A 1 259 ? 4.791 15.436 -8.968 1.00 84.44 259 ALA A CA 1
ATOM 2067 C C . ALA A 1 259 ? 6.191 15.931 -9.375 1.00 84.44 259 ALA A C 1
ATOM 2069 O O . ALA A 1 259 ? 6.707 16.901 -8.818 1.00 84.44 259 ALA A O 1
ATOM 2070 N N . GLY A 1 260 ? 6.811 15.268 -10.357 1.00 85.12 260 GLY A N 1
ATOM 2071 C CA . GLY A 1 260 ? 8.147 15.615 -10.847 1.00 85.12 260 GLY A CA 1
ATOM 2072 C C . GLY A 1 260 ? 9.306 15.323 -9.881 1.00 85.12 260 GLY A C 1
ATOM 2073 O O . GLY A 1 260 ? 10.461 15.547 -10.254 1.00 85.12 260 GLY A O 1
ATOM 2074 N N . MET A 1 261 ? 9.050 14.805 -8.672 1.00 86.12 261 MET A N 1
ATOM 2075 C CA . MET A 1 261 ? 10.100 14.468 -7.710 1.00 86.12 261 MET A CA 1
ATOM 2076 C C . MET A 1 261 ? 10.944 13.295 -8.223 1.00 86.12 261 MET A C 1
ATOM 2078 O O . MET A 1 261 ? 10.435 12.212 -8.512 1.00 86.12 261 MET A O 1
ATOM 2082 N N . GLN A 1 262 ? 12.260 13.495 -8.316 1.00 84.62 262 GLN A N 1
ATOM 2083 C CA . GLN A 1 262 ? 13.195 12.402 -8.584 1.00 84.62 262 GLN A CA 1
ATOM 2084 C C . GLN A 1 262 ? 13.354 11.540 -7.330 1.00 84.62 262 GLN A C 1
ATOM 2086 O O . GLN A 1 262 ? 13.583 12.072 -6.242 1.00 84.62 262 GLN A O 1
ATOM 2091 N N . ASN A 1 263 ? 13.354 10.218 -7.502 1.00 88.44 263 ASN A N 1
ATOM 2092 C CA . ASN A 1 263 ? 13.412 9.235 -6.413 1.00 88.44 263 ASN A CA 1
ATOM 2093 C C . ASN A 1 263 ? 12.177 9.241 -5.483 1.00 88.44 263 ASN A C 1
ATOM 2095 O O . ASN A 1 263 ? 12.325 8.997 -4.284 1.00 88.44 263 ASN A O 1
ATOM 2099 N N . ASP A 1 264 ? 10.969 9.498 -6.010 1.00 91.44 264 ASP A N 1
ATOM 2100 C CA . ASP A 1 264 ? 9.730 9.339 -5.231 1.00 91.44 264 ASP A CA 1
ATOM 2101 C C . ASP A 1 264 ? 9.664 7.911 -4.630 1.00 91.44 264 ASP A C 1
ATOM 2103 O O . ASP A 1 264 ? 9.723 6.910 -5.361 1.00 91.44 264 ASP A O 1
ATOM 2107 N N . PRO A 1 265 ? 9.569 7.773 -3.293 1.00 94.25 265 PRO A N 1
ATOM 2108 C CA . PRO A 1 265 ? 9.672 6.480 -2.625 1.00 94.25 265 PRO A CA 1
ATOM 2109 C C . PRO A 1 265 ? 8.467 5.562 -2.879 1.00 94.25 265 PRO A C 1
ATOM 2111 O O . PRO A 1 265 ? 8.561 4.364 -2.609 1.00 94.25 265 PRO A O 1
ATOM 2114 N N . THR A 1 266 ? 7.352 6.080 -3.397 1.00 95.19 266 THR A N 1
ATOM 2115 C CA . THR A 1 266 ? 6.078 5.366 -3.538 1.00 95.19 266 THR A CA 1
ATOM 2116 C C . THR A 1 266 ? 6.189 4.178 -4.486 1.00 95.19 266 THR A C 1
ATOM 2118 O O . THR A 1 266 ? 5.856 3.054 -4.109 1.00 95.19 266 THR A O 1
ATOM 2121 N N . LEU A 1 267 ? 6.714 4.380 -5.701 1.00 95.94 267 LEU A N 1
ATOM 2122 C CA . LEU A 1 267 ? 6.859 3.304 -6.691 1.00 95.94 267 LEU A CA 1
ATOM 2123 C C . LEU A 1 267 ? 7.798 2.193 -6.183 1.00 95.94 267 LEU A C 1
ATOM 2125 O O . LEU A 1 267 ? 7.493 1.003 -6.312 1.00 95.94 267 LEU A O 1
ATOM 2129 N N . ARG A 1 268 ? 8.908 2.590 -5.545 1.00 97.00 268 ARG A N 1
ATOM 2130 C CA . ARG A 1 268 ? 9.890 1.697 -4.907 1.00 97.00 268 ARG A CA 1
ATOM 2131 C C . ARG A 1 268 ? 9.248 0.861 -3.797 1.00 97.00 268 ARG A C 1
ATOM 2133 O O . ARG A 1 268 ? 9.401 -0.361 -3.775 1.00 97.00 268 ARG A O 1
ATOM 2140 N N . ALA A 1 269 ? 8.478 1.500 -2.916 1.00 97.38 269 ALA A N 1
ATOM 2141 C CA . ALA A 1 269 ? 7.792 0.844 -1.809 1.00 97.38 269 ALA A CA 1
ATOM 2142 C C . ALA A 1 269 ? 6.669 -0.098 -2.287 1.00 97.38 269 ALA A C 1
ATOM 2144 O O . ALA A 1 269 ? 6.550 -1.204 -1.765 1.00 97.38 269 ALA A O 1
ATOM 2145 N N . ILE A 1 270 ? 5.903 0.260 -3.327 1.00 97.69 270 ILE A N 1
ATOM 2146 C CA . ILE A 1 270 ? 4.877 -0.622 -3.917 1.00 97.69 270 ILE A CA 1
ATOM 2147 C C . ILE A 1 270 ? 5.518 -1.875 -4.536 1.00 97.69 270 ILE A C 1
ATOM 2149 O O . ILE A 1 270 ? 5.056 -2.988 -4.269 1.00 97.69 270 ILE A O 1
ATOM 2153 N N . TYR A 1 271 ? 6.610 -1.727 -5.294 1.00 98.00 271 TYR A N 1
ATOM 2154 C CA . TYR A 1 271 ? 7.404 -2.853 -5.811 1.00 98.00 271 TYR A CA 1
ATOM 2155 C C . TYR A 1 271 ? 7.915 -3.762 -4.679 1.00 98.00 271 TYR A C 1
ATOM 2157 O O . TYR A 1 271 ? 7.739 -4.984 -4.728 1.00 98.00 271 TYR A O 1
ATOM 2165 N N . ALA A 1 272 ? 8.472 -3.173 -3.621 1.00 98.00 272 ALA A N 1
ATOM 2166 C CA . ALA A 1 272 ? 8.971 -3.897 -2.456 1.00 98.00 272 ALA A CA 1
ATOM 2167 C C . ALA A 1 272 ? 7.861 -4.660 -1.708 1.00 98.00 272 ALA A C 1
ATOM 2169 O O . ALA A 1 272 ? 8.029 -5.830 -1.354 1.00 98.00 272 ALA A O 1
ATOM 2170 N N . TRP A 1 273 ? 6.691 -4.040 -1.531 1.00 97.62 273 TRP A N 1
ATOM 2171 C CA . TRP A 1 273 ? 5.528 -4.660 -0.891 1.00 97.62 273 TRP A CA 1
ATOM 2172 C C . TRP A 1 273 ? 4.939 -5.797 -1.736 1.00 97.62 273 TRP A C 1
ATOM 2174 O O . TRP A 1 273 ? 4.484 -6.800 -1.189 1.00 97.62 273 TRP A O 1
ATOM 2184 N N . MET A 1 274 ? 4.988 -5.692 -3.070 1.00 96.88 274 MET A N 1
ATOM 2185 C CA . MET A 1 274 ? 4.631 -6.796 -3.968 1.00 96.88 274 MET A CA 1
ATOM 2186 C C . MET A 1 274 ? 5.630 -7.961 -3.891 1.00 96.88 274 MET A C 1
ATOM 2188 O O . MET A 1 274 ? 5.191 -9.106 -3.839 1.00 96.88 274 MET A O 1
ATOM 2192 N N . LEU A 1 275 ? 6.945 -7.708 -3.829 1.00 95.81 275 LEU A N 1
ATOM 2193 C CA . LEU A 1 275 ? 7.940 -8.770 -3.603 1.00 95.81 275 LEU A CA 1
ATOM 2194 C C . LEU A 1 275 ? 7.734 -9.473 -2.256 1.00 95.81 275 LEU A C 1
ATOM 2196 O O . LEU A 1 275 ? 7.801 -10.701 -2.180 1.00 95.81 275 LEU A O 1
ATOM 2200 N N . SER A 1 276 ? 7.439 -8.713 -1.202 1.00 95.81 276 SER A N 1
ATOM 2201 C CA . SER A 1 276 ? 7.161 -9.276 0.119 1.00 95.81 276 SER A CA 1
ATOM 2202 C C . SER A 1 276 ? 5.868 -10.102 0.143 1.00 95.81 276 SER A C 1
ATOM 2204 O O . SER A 1 276 ? 5.857 -11.203 0.690 1.00 95.81 276 SER A O 1
ATOM 2206 N N . ALA A 1 277 ? 4.818 -9.659 -0.558 1.00 94.00 277 ALA A N 1
ATOM 2207 C CA . ALA A 1 277 ? 3.581 -10.426 -0.742 1.00 94.00 277 ALA A CA 1
ATOM 2208 C C . ALA A 1 277 ? 3.764 -11.737 -1.540 1.00 94.00 277 ALA A C 1
ATOM 2210 O O . ALA A 1 277 ? 2.906 -12.614 -1.475 1.00 94.00 277 ALA A O 1
ATOM 2211 N N . LEU A 1 278 ? 4.874 -11.890 -2.274 1.00 91.25 278 LEU A N 1
ATOM 2212 C CA . LEU A 1 278 ? 5.274 -13.136 -2.946 1.00 91.25 278 LEU A CA 1
ATOM 2213 C C . LEU A 1 278 ? 6.236 -13.998 -2.107 1.00 91.25 278 LEU A C 1
ATOM 2215 O O . L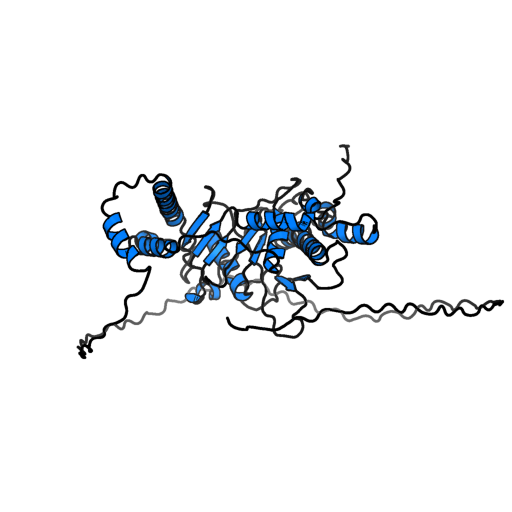EU A 1 278 ? 6.814 -14.947 -2.636 1.00 91.25 278 LEU A O 1
ATOM 2219 N N . GLY A 1 279 ? 6.477 -13.654 -0.836 1.00 92.31 279 GLY A N 1
ATOM 2220 C CA . GLY A 1 279 ? 7.451 -14.346 0.015 1.00 92.31 279 GLY A CA 1
ATOM 2221 C C . GLY A 1 279 ? 8.906 -14.175 -0.438 1.00 92.31 279 GLY A C 1
ATOM 2222 O O . GLY A 1 279 ? 9.762 -14.964 -0.058 1.00 92.31 279 GLY A O 1
ATOM 2223 N N . SER A 1 280 ? 9.204 -13.169 -1.272 1.00 93.44 280 SER A N 1
ATOM 2224 C CA . SER A 1 280 ? 10.577 -12.872 -1.720 1.00 93.44 280 SER A CA 1
ATOM 2225 C C . SER A 1 280 ? 11.334 -11.938 -0.764 1.00 93.44 280 SER A C 1
ATOM 2227 O O . SER A 1 280 ? 12.528 -11.723 -0.952 1.00 93.44 280 SER A O 1
ATOM 2229 N N . LEU A 1 281 ? 10.643 -11.356 0.226 1.00 95.81 281 LEU A N 1
ATOM 2230 C CA . LEU A 1 281 ? 11.182 -10.431 1.228 1.00 95.81 281 LEU A CA 1
ATOM 2231 C C . LEU A 1 281 ? 10.399 -10.542 2.543 1.00 95.81 281 LEU A C 1
ATOM 2233 O O . LEU A 1 281 ? 9.186 -10.335 2.544 1.00 95.81 281 LEU A O 1
ATOM 2237 N N . ASP A 1 282 ? 11.082 -10.765 3.663 1.00 95.06 282 ASP A N 1
ATOM 2238 C CA . ASP A 1 282 ? 10.446 -10.786 4.986 1.00 95.06 282 ASP A CA 1
ATOM 2239 C C . ASP A 1 282 ? 10.143 -9.374 5.508 1.00 95.06 282 ASP A C 1
ATOM 2241 O O . ASP A 1 282 ? 11.034 -8.510 5.558 1.00 95.06 282 ASP A O 1
ATOM 2245 N N . VAL A 1 283 ? 8.900 -9.164 5.959 1.00 93.88 283 VAL A N 1
ATOM 2246 C CA . VAL A 1 283 ? 8.496 -7.959 6.698 1.00 93.88 283 VAL A CA 1
ATOM 2247 C C . VAL A 1 283 ? 9.022 -8.061 8.124 1.00 93.88 283 VAL A C 1
ATOM 2249 O O . VAL A 1 283 ? 8.459 -8.757 8.968 1.00 93.88 283 VAL A O 1
ATOM 2252 N N . GLU A 1 284 ? 10.097 -7.333 8.409 1.00 93.56 284 GLU A N 1
ATOM 2253 C CA . GLU A 1 284 ? 10.587 -7.163 9.775 1.00 93.56 284 GLU A CA 1
ATOM 2254 C C . GLU A 1 284 ? 9.607 -6.304 10.567 1.00 93.56 284 GLU A C 1
ATOM 2256 O O . GLU A 1 284 ? 9.634 -5.072 10.491 1.00 93.56 284 GLU A O 1
ATOM 2261 N N . LEU A 1 285 ? 8.733 -6.957 11.329 1.00 91.19 285 LEU A N 1
ATOM 2262 C CA . LEU A 1 285 ? 7.872 -6.289 12.293 1.00 91.19 285 LEU A CA 1
ATOM 2263 C C . LEU A 1 285 ? 8.687 -5.747 13.476 1.00 91.19 285 LEU A C 1
ATOM 2265 O O . LEU A 1 285 ? 9.690 -6.348 13.874 1.00 91.19 285 LEU A O 1
ATOM 2269 N N . PRO A 1 286 ? 8.269 -4.619 14.074 1.00 84.12 286 PRO A N 1
ATOM 2270 C CA . PRO A 1 286 ? 8.896 -4.134 15.288 1.00 84.12 286 PRO A CA 1
ATOM 2271 C C . PRO A 1 286 ? 8.663 -5.140 16.418 1.00 84.12 286 PRO A C 1
ATOM 2273 O O . PRO A 1 286 ? 7.551 -5.633 16.609 1.00 84.12 286 PRO A O 1
ATOM 2276 N N . ARG A 1 287 ? 9.703 -5.399 17.220 1.00 75.81 287 ARG A N 1
ATOM 2277 C CA . ARG A 1 287 ? 9.541 -6.067 18.516 1.00 75.81 287 ARG A CA 1
ATOM 2278 C C . ARG A 1 287 ? 8.766 -5.140 19.446 1.00 75.81 287 ARG A C 1
ATOM 2280 O O . ARG A 1 287 ? 9.360 -4.301 20.116 1.00 75.81 287 ARG A O 1
ATOM 2287 N N . VAL A 1 288 ? 7.445 -5.274 19.460 1.00 70.69 288 VAL A N 1
ATOM 2288 C CA . VAL A 1 288 ? 6.607 -4.617 20.460 1.00 70.69 288 VAL A CA 1
ATOM 2289 C C . VAL A 1 288 ? 6.598 -5.517 21.694 1.00 70.69 288 VAL A C 1
ATOM 2291 O O . VAL A 1 288 ? 6.133 -6.652 21.625 1.00 70.69 288 VAL A O 1
ATOM 2294 N N . ASP A 1 289 ? 7.191 -5.020 22.780 1.00 67.94 289 ASP A N 1
ATOM 2295 C CA . ASP A 1 289 ? 7.352 -5.680 24.086 1.00 67.94 289 ASP A CA 1
ATOM 2296 C C . ASP A 1 289 ? 6.087 -6.460 24.488 1.00 67.94 289 ASP A C 1
ATOM 2298 O O . ASP A 1 289 ? 5.016 -5.867 24.533 1.00 67.94 289 ASP A O 1
ATOM 2302 N N . ALA A 1 290 ? 6.190 -7.767 24.761 1.00 64.81 290 ALA A N 1
ATOM 2303 C CA . ALA A 1 290 ? 5.043 -8.674 24.901 1.00 64.81 290 ALA A CA 1
ATOM 2304 C C . ALA A 1 290 ? 3.956 -8.160 25.869 1.00 64.81 290 ALA A C 1
ATOM 2306 O O . ALA A 1 290 ? 2.763 -8.304 25.595 1.00 64.81 290 ALA A O 1
ATOM 2307 N N . ASP A 1 291 ? 4.359 -7.463 26.935 1.00 72.62 291 ASP A N 1
ATOM 2308 C CA . ASP A 1 291 ? 3.455 -6.886 27.932 1.00 72.62 291 ASP A CA 1
ATOM 2309 C C . ASP A 1 291 ? 2.833 -5.539 27.516 1.00 72.62 291 ASP A C 1
ATOM 2311 O O . ASP A 1 291 ? 2.174 -4.876 28.319 1.00 72.62 291 ASP A O 1
ATOM 2315 N N . TRP A 1 292 ? 3.026 -5.065 26.278 1.00 77.25 292 TRP A N 1
ATOM 2316 C CA . TRP A 1 292 ? 2.419 -3.819 25.785 1.00 77.25 292 TRP A CA 1
ATOM 2317 C C . TRP A 1 292 ? 0.890 -3.913 25.770 1.00 77.25 292 TRP A C 1
ATOM 2319 O O . TRP A 1 292 ? 0.223 -3.041 26.326 1.00 77.25 292 TRP A O 1
ATOM 2329 N N . LYS A 1 293 ? 0.340 -5.015 25.236 1.00 80.44 293 LYS A N 1
ATOM 2330 C CA . LYS A 1 293 ? -1.107 -5.285 25.244 1.00 80.44 293 LYS A CA 1
ATOM 2331 C C . LYS A 1 293 ? -1.623 -5.416 26.668 1.00 80.44 293 LYS A C 1
ATOM 2333 O O . LYS A 1 293 ? -2.674 -4.863 26.979 1.00 80.44 293 LYS A O 1
ATOM 2338 N N . THR A 1 294 ? -0.880 -6.115 27.529 1.00 78.62 294 THR A N 1
ATOM 2339 C CA . THR A 1 294 ? -1.220 -6.315 28.943 1.00 78.62 294 THR A CA 1
ATOM 2340 C C . THR A 1 294 ? -1.327 -4.972 29.662 1.00 78.62 294 THR A C 1
ATOM 2342 O O . THR A 1 294 ? -2.387 -4.661 30.192 1.00 78.62 294 THR A O 1
ATOM 2345 N N . ARG A 1 295 ? -0.281 -4.132 29.610 1.00 76.62 295 ARG A N 1
ATOM 2346 C CA . ARG A 1 295 ? -0.253 -2.808 30.259 1.00 76.62 295 ARG A CA 1
ATOM 2347 C C . ARG A 1 295 ? -1.340 -1.876 29.731 1.00 76.62 295 ARG A C 1
ATOM 2349 O O . ARG A 1 295 ? -2.048 -1.289 30.536 1.00 76.62 295 ARG A O 1
ATOM 2356 N N . LEU A 1 296 ? -1.520 -1.788 28.412 1.00 74.75 296 LEU A N 1
ATOM 2357 C CA . LEU A 1 296 ? -2.561 -0.957 27.796 1.00 74.75 296 LEU A CA 1
ATOM 2358 C C . LEU A 1 296 ? -3.980 -1.452 28.148 1.00 74.75 296 LEU A C 1
ATOM 2360 O O . LEU A 1 296 ? -4.875 -0.650 28.394 1.00 74.75 296 LEU A O 1
ATOM 2364 N N . THR A 1 297 ? -4.183 -2.770 28.254 1.00 79.50 297 THR A N 1
ATOM 2365 C CA . THR A 1 297 ? -5.458 -3.360 28.707 1.00 79.50 297 THR A CA 1
ATOM 2366 C C . THR A 1 297 ? -5.702 -3.142 30.202 1.00 79.50 297 THR A C 1
ATOM 2368 O O . THR A 1 297 ? -6.846 -2.953 30.601 1.00 79.50 297 THR A O 1
ATOM 2371 N N . THR A 1 298 ? -4.663 -3.178 31.040 1.00 80.62 298 THR A N 1
ATOM 2372 C CA . THR A 1 298 ? -4.765 -2.874 32.477 1.00 80.62 298 THR A CA 1
ATOM 2373 C C . THR A 1 298 ? -5.069 -1.394 32.694 1.00 80.62 298 THR A C 1
ATOM 2375 O O . THR A 1 298 ? -6.057 -1.080 33.346 1.00 80.62 298 THR A O 1
ATOM 2378 N N . TYR A 1 299 ? -4.319 -0.499 32.048 1.00 78.31 299 TYR A N 1
ATOM 2379 C CA . TYR A 1 299 ? -4.522 0.949 32.110 1.00 78.31 299 TYR A CA 1
ATOM 2380 C C . TYR A 1 299 ? -5.963 1.349 31.747 1.00 78.31 299 TYR A C 1
ATOM 2382 O O . TYR A 1 299 ? -6.603 2.073 32.503 1.00 78.31 299 TYR A O 1
ATOM 2390 N N . LEU A 1 300 ? -6.527 0.805 30.661 1.00 77.50 300 LEU A N 1
ATOM 2391 C CA . LEU A 1 300 ? -7.911 1.097 30.247 1.00 77.50 300 LEU A CA 1
ATOM 2392 C C . LEU A 1 300 ? -8.990 0.408 31.112 1.00 77.50 300 LEU A C 1
ATOM 2394 O O . LEU A 1 300 ? -10.157 0.778 31.035 1.00 77.50 300 LEU A O 1
ATOM 2398 N N . LYS A 1 301 ? -8.630 -0.580 31.945 1.00 81.19 301 LYS A N 1
ATOM 2399 C CA . LYS A 1 301 ? -9.513 -1.112 33.005 1.00 81.19 301 LYS A CA 1
ATOM 2400 C C . LYS A 1 301 ? -9.470 -0.265 34.275 1.00 81.19 301 LYS A C 1
ATOM 2402 O O . LYS A 1 301 ? -10.447 -0.249 35.016 1.00 81.19 301 LYS A O 1
ATOM 2407 N N . GLU A 1 302 ? -8.337 0.379 34.537 1.00 83.12 302 GLU A N 1
ATOM 2408 C CA . GLU A 1 302 ? -8.131 1.287 35.669 1.00 83.12 302 GLU A CA 1
ATOM 2409 C C . GLU A 1 302 ? -8.756 2.670 35.411 1.00 83.12 302 GLU A C 1
ATOM 2411 O O . GLU A 1 302 ? -9.203 3.301 36.364 1.00 83.12 302 GLU A O 1
ATOM 2416 N N . HIS A 1 303 ? -8.871 3.079 34.138 1.00 78.31 303 HIS A N 1
ATOM 2417 C CA . HIS A 1 303 ? -9.440 4.359 33.684 1.00 78.31 303 HIS A CA 1
ATOM 2418 C C . HIS A 1 303 ? -10.643 4.142 32.729 1.00 78.31 303 HIS A C 1
ATOM 2420 O O . HIS A 1 303 ? -10.562 4.448 31.533 1.00 78.31 303 HIS A O 1
ATOM 2426 N N . PRO A 1 304 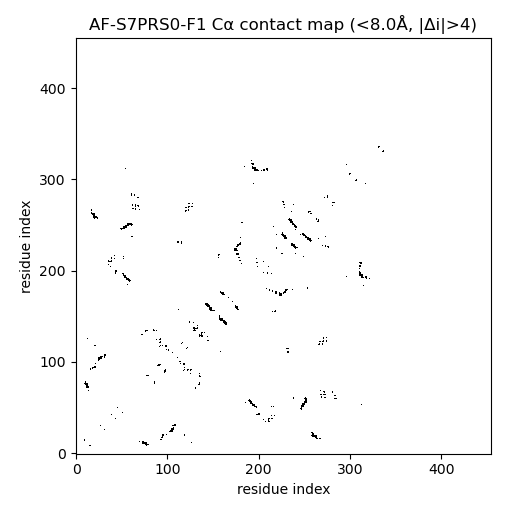? -11.771 3.564 33.194 1.00 80.19 304 PRO A N 1
ATOM 2427 C CA . PRO A 1 304 ? -12.931 3.261 32.345 1.00 80.19 304 PRO A CA 1
ATOM 2428 C C . PRO A 1 304 ? -13.596 4.507 31.727 1.00 80.19 304 PRO A C 1
ATOM 2430 O O . PRO A 1 304 ? -14.288 4.404 30.712 1.00 80.19 304 PRO A O 1
ATOM 2433 N N . GLU A 1 305 ? -13.382 5.693 32.296 1.00 79.50 305 GLU A N 1
ATOM 2434 C CA . GLU A 1 305 ? -13.756 6.990 31.722 1.00 79.50 305 GLU A CA 1
ATOM 2435 C C . GLU A 1 305 ? -13.029 7.317 30.404 1.00 79.50 305 GLU A C 1
ATOM 2437 O O . GLU A 1 305 ? -13.560 8.077 29.594 1.00 79.50 305 GLU A O 1
ATOM 2442 N N . GLU A 1 306 ? -11.863 6.714 30.143 1.00 69.31 306 GLU A N 1
ATOM 2443 C CA . GLU A 1 306 ? -11.172 6.820 28.851 1.00 69.31 306 GLU A CA 1
ATOM 2444 C C . GLU A 1 306 ? -11.738 5.809 27.831 1.00 69.31 306 GLU A C 1
ATOM 2446 O O . GLU A 1 306 ? -11.948 6.158 26.667 1.00 69.31 306 GLU A O 1
ATOM 2451 N N . ASP A 1 307 ? -12.109 4.595 28.267 1.00 67.50 307 ASP A N 1
ATOM 2452 C CA . ASP A 1 307 ? -12.653 3.536 27.389 1.00 67.50 307 ASP A CA 1
ATOM 2453 C C . ASP A 1 307 ? -14.092 3.812 26.893 1.00 67.50 307 ASP A C 1
ATOM 2455 O O . ASP A 1 307 ? -14.562 3.205 25.930 1.00 67.50 307 ASP A O 1
ATOM 2459 N N . THR A 1 308 ? -14.824 4.720 27.547 1.00 55.94 308 THR A N 1
ATOM 2460 C CA . THR A 1 308 ? -16.285 4.874 27.379 1.00 55.94 308 THR A CA 1
ATOM 2461 C C . THR A 1 308 ? -16.739 5.871 26.307 1.00 55.94 308 THR A C 1
ATOM 2463 O O . THR A 1 308 ? -17.942 5.970 26.062 1.00 55.94 308 THR A O 1
ATOM 2466 N N . VAL A 1 309 ? -15.835 6.618 25.654 1.00 51.56 309 VAL A N 1
ATOM 2467 C CA . VAL A 1 309 ? -16.231 7.844 24.919 1.00 51.56 309 VAL A CA 1
ATOM 2468 C C . VAL A 1 309 ? -16.058 7.796 23.389 1.00 51.56 309 VAL A C 1
ATOM 2470 O O . VAL A 1 309 ? -16.736 8.561 22.699 1.00 51.56 309 VAL A O 1
ATOM 2473 N N . ARG A 1 310 ? -15.168 6.970 22.803 1.00 58.41 310 ARG A N 1
ATOM 2474 C CA . ARG A 1 310 ? -14.819 7.091 21.360 1.00 58.41 310 ARG A CA 1
ATOM 2475 C C . ARG A 1 310 ? -14.580 5.763 20.631 1.00 58.41 310 ARG A C 1
ATOM 2477 O O . ARG A 1 310 ? -13.589 5.090 20.873 1.00 58.41 310 ARG A O 1
ATOM 2484 N N . HIS A 1 311 ? -15.409 5.446 19.633 1.00 59.41 311 HIS A N 1
ATOM 2485 C CA . HIS A 1 311 ? -15.063 4.432 18.625 1.00 59.41 311 HIS A CA 1
ATOM 2486 C C . HIS A 1 311 ? -13.905 4.926 17.743 1.00 59.41 311 HIS A C 1
ATOM 2488 O O . HIS A 1 311 ? -13.952 6.059 17.256 1.00 59.41 311 HIS A O 1
ATOM 2494 N N . GLY A 1 312 ? -12.917 4.067 17.481 1.00 66.69 312 GLY A N 1
ATOM 2495 C CA . GLY A 1 312 ? -11.770 4.374 16.627 1.00 66.69 312 GLY A CA 1
ATOM 2496 C C . GLY A 1 312 ? -10.410 4.062 17.233 1.00 66.69 312 GLY A C 1
ATOM 2497 O O . GLY A 1 312 ? -10.274 3.178 18.075 1.00 66.69 312 GLY A O 1
ATOM 2498 N N . VAL A 1 313 ? -9.390 4.775 16.755 1.00 61.06 313 VAL A N 1
ATOM 2499 C CA . VAL A 1 313 ? -8.031 4.738 17.309 1.00 61.06 313 VAL A CA 1
ATOM 2500 C C . VAL A 1 313 ? -7.994 5.619 18.554 1.00 61.06 313 VAL A C 1
ATOM 2502 O O . VAL A 1 313 ? -8.240 6.823 18.462 1.00 61.06 313 VAL A O 1
ATOM 2505 N N . ASP A 1 314 ? -7.654 5.042 19.702 1.00 57.81 314 ASP A N 1
ATOM 2506 C CA . ASP A 1 314 ? -7.444 5.814 20.927 1.00 57.81 314 ASP A CA 1
ATOM 2507 C C . ASP A 1 314 ? -6.068 6.499 20.910 1.00 57.81 314 ASP A C 1
ATOM 2509 O O . ASP A 1 314 ? -5.066 5.968 21.389 1.00 57.81 314 ASP A O 1
ATOM 2513 N N . VAL A 1 315 ? -6.019 7.695 20.321 1.00 51.78 315 VAL A N 1
ATOM 2514 C CA . VAL A 1 315 ? -4.799 8.514 20.257 1.00 51.78 315 VAL A CA 1
ATOM 2515 C C . VAL A 1 315 ? -4.366 9.003 21.648 1.00 51.78 315 VAL A C 1
ATOM 2517 O O . VAL A 1 315 ? -3.170 9.134 21.891 1.00 51.78 315 VAL A O 1
ATOM 2520 N N . GLY A 1 316 ? -5.299 9.229 22.580 1.00 49.00 316 GLY A N 1
ATOM 2521 C CA . GLY A 1 316 ? -4.970 9.721 23.924 1.00 49.00 316 GLY A CA 1
ATOM 2522 C C . GLY A 1 316 ? -4.135 8.705 24.699 1.00 49.00 316 GLY A C 1
ATOM 2523 O O . GLY A 1 316 ? -3.036 9.017 25.167 1.00 49.00 316 GLY A O 1
ATOM 2524 N N . SER A 1 317 ? -4.598 7.453 24.732 1.00 51.16 317 SER A N 1
ATOM 2525 C CA . SER A 1 317 ? -3.844 6.367 25.356 1.00 51.16 317 SER A CA 1
ATOM 2526 C C . SER A 1 317 ? -2.559 6.026 24.583 1.00 51.16 317 SER A C 1
ATOM 2528 O O . SER A 1 317 ? -1.546 5.713 25.205 1.00 51.16 317 SER A O 1
ATOM 2530 N N . VAL A 1 318 ? -2.523 6.185 23.249 1.00 47.56 318 VAL A N 1
ATOM 2531 C CA . VAL A 1 318 ? -1.281 6.053 22.450 1.00 47.56 318 VAL A CA 1
ATOM 2532 C C . VAL A 1 318 ? -0.192 7.022 22.898 1.00 47.56 318 VAL A C 1
ATOM 2534 O O . VAL A 1 318 ? 0.970 6.623 22.983 1.00 47.56 318 VAL A O 1
ATOM 2537 N N . GLU A 1 319 ? -0.520 8.288 23.155 1.00 46.75 319 GLU A N 1
ATOM 2538 C CA . GLU A 1 319 ? 0.490 9.272 23.558 1.00 46.75 319 GLU A CA 1
ATOM 2539 C C . GLU A 1 319 ? 0.896 9.093 25.026 1.00 46.75 319 GLU A C 1
ATOM 2541 O O . GLU A 1 319 ? 2.092 9.114 25.323 1.00 46.75 319 GLU A O 1
ATOM 2546 N N . SER A 1 320 ? -0.059 8.775 25.910 1.00 47.50 320 SER A N 1
ATOM 2547 C CA . SER A 1 320 ? 0.192 8.406 27.314 1.00 47.50 320 SER A CA 1
ATOM 2548 C C . SER A 1 320 ? 1.117 7.181 27.438 1.00 47.50 320 SER A C 1
ATOM 2550 O O . SER A 1 320 ? 2.191 7.246 28.046 1.00 47.50 320 SER A O 1
ATOM 2552 N N . VAL A 1 321 ? 0.781 6.070 26.772 1.00 45.12 321 VAL A N 1
ATOM 2553 C CA . VAL A 1 321 ? 1.589 4.838 26.774 1.00 45.12 321 VAL A CA 1
ATOM 2554 C C . VAL A 1 321 ? 2.874 5.002 25.958 1.00 45.12 321 VAL A C 1
ATOM 2556 O O . VAL A 1 321 ? 3.897 4.424 26.318 1.00 45.12 321 VAL A O 1
ATOM 2559 N N . GLY A 1 322 ? 2.885 5.837 24.917 1.00 48.69 322 GLY A N 1
ATOM 2560 C CA . GLY A 1 322 ? 4.097 6.203 24.182 1.00 48.69 322 GLY A CA 1
ATOM 2561 C C . GLY A 1 322 ? 5.097 7.003 25.025 1.00 48.69 322 GLY A C 1
ATOM 2562 O O . GLY A 1 322 ? 6.306 6.804 24.899 1.00 48.69 322 GLY A O 1
ATOM 2563 N N . GLU A 1 323 ? 4.633 7.890 25.906 1.00 52.62 323 GLU A N 1
ATOM 2564 C CA . GLU A 1 323 ? 5.471 8.574 26.901 1.00 52.62 323 GLU A CA 1
ATOM 2565 C C . GLU A 1 323 ? 5.926 7.610 28.010 1.00 52.62 323 GLU A C 1
ATOM 2567 O O . GLU A 1 323 ? 7.102 7.601 28.380 1.00 52.62 323 GLU A O 1
ATOM 2572 N N . GLY A 1 324 ? 5.040 6.721 28.473 1.00 46.78 324 GLY A N 1
ATOM 2573 C CA . GLY A 1 324 ? 5.365 5.665 29.436 1.00 46.78 324 GLY A CA 1
ATOM 2574 C C . GLY A 1 324 ? 6.437 4.688 28.935 1.00 46.78 324 GLY A C 1
ATOM 2575 O O . GLY A 1 324 ? 7.383 4.385 29.664 1.00 46.78 324 GLY A O 1
ATOM 2576 N N . LEU A 1 325 ? 6.347 4.244 27.677 1.00 43.78 325 LEU A N 1
ATOM 2577 C CA . LEU A 1 325 ? 7.331 3.366 27.034 1.00 43.78 325 LEU A CA 1
ATOM 2578 C C . LEU A 1 325 ? 8.667 4.079 26.798 1.00 43.78 325 LEU A C 1
ATOM 2580 O O . LEU A 1 325 ? 9.706 3.522 27.148 1.00 43.78 325 LEU A O 1
ATOM 2584 N N . ARG A 1 326 ? 8.663 5.322 26.292 1.00 57.03 326 ARG A N 1
ATOM 2585 C CA . ARG A 1 326 ? 9.892 6.131 26.156 1.00 57.03 326 ARG A CA 1
ATOM 2586 C C . ARG A 1 326 ? 10.557 6.369 27.513 1.00 57.03 326 ARG A C 1
ATOM 2588 O O . ARG A 1 326 ? 11.767 6.205 27.636 1.00 57.03 326 ARG A O 1
ATOM 2595 N N . THR A 1 327 ? 9.773 6.647 28.553 1.00 51.97 327 THR A N 1
ATOM 2596 C CA . THR A 1 327 ? 10.259 6.780 29.934 1.00 51.97 327 THR A CA 1
ATOM 2597 C C . THR A 1 327 ? 10.845 5.469 30.471 1.00 51.97 327 THR A C 1
ATOM 2599 O O . THR A 1 327 ? 11.887 5.486 31.128 1.00 51.97 327 THR A O 1
ATOM 2602 N N . ALA A 1 328 ? 10.209 4.324 30.207 1.00 45.12 328 ALA A N 1
ATOM 2603 C CA . ALA A 1 328 ? 10.700 3.013 30.633 1.00 45.12 328 ALA A CA 1
ATOM 2604 C C . ALA A 1 328 ? 12.002 2.620 29.914 1.00 45.12 328 ALA A C 1
ATOM 2606 O O . ALA A 1 328 ? 12.954 2.193 30.568 1.00 45.12 328 ALA A O 1
ATOM 2607 N N . GLN A 1 329 ? 12.072 2.826 28.596 1.00 48.31 329 GLN A N 1
ATOM 2608 C CA . GLN A 1 329 ? 13.266 2.556 27.797 1.00 48.31 329 GLN A CA 1
ATOM 2609 C C . GLN A 1 329 ? 14.426 3.482 28.189 1.00 48.31 329 GLN A C 1
ATOM 2611 O O . GLN A 1 329 ? 15.523 2.993 28.448 1.00 48.31 329 GLN A O 1
ATOM 2616 N N . ALA A 1 330 ? 14.179 4.785 28.366 1.00 58.69 330 ALA A N 1
ATOM 2617 C CA . ALA A 1 330 ? 15.198 5.719 28.844 1.00 58.69 330 ALA A CA 1
ATOM 2618 C C . ALA A 1 330 ? 15.756 5.307 30.220 1.00 58.69 330 ALA A C 1
ATOM 2620 O O . ALA A 1 330 ? 16.967 5.303 30.407 1.00 58.69 330 ALA A O 1
ATOM 2621 N N . ARG A 1 331 ? 14.902 4.881 31.167 1.00 56.06 331 ARG A N 1
ATOM 2622 C CA . ARG A 1 331 ? 15.337 4.370 32.488 1.00 56.06 331 ARG A CA 1
ATOM 2623 C C . ARG A 1 331 ? 16.166 3.084 32.400 1.00 56.06 331 ARG A C 1
ATOM 2625 O O . ARG A 1 331 ? 17.034 2.873 33.247 1.00 56.06 331 ARG A O 1
ATOM 2632 N N . HIS A 1 332 ? 15.891 2.228 31.416 1.00 51.09 332 HIS A N 1
ATOM 2633 C CA . HIS A 1 332 ? 16.681 1.028 31.140 1.00 51.09 332 HIS A CA 1
ATOM 2634 C C . HIS A 1 332 ? 18.059 1.393 30.562 1.00 51.09 332 HIS A C 1
ATOM 2636 O O . HIS A 1 332 ? 19.076 0.892 31.035 1.00 51.09 332 HIS A O 1
ATOM 2642 N N . GLU A 1 333 ? 18.105 2.306 29.590 1.00 58.62 333 GLU A N 1
ATOM 2643 C CA . GLU A 1 333 ? 19.333 2.731 28.903 1.00 58.62 333 GLU A CA 1
ATOM 2644 C C . GLU A 1 333 ? 20.267 3.580 29.783 1.00 58.62 333 GLU A C 1
ATOM 2646 O O . GLU A 1 333 ? 21.485 3.432 29.699 1.00 58.62 333 GLU A O 1
ATOM 2651 N N . THR A 1 334 ? 19.734 4.428 30.670 1.00 73.00 334 THR A N 1
ATOM 2652 C CA . THR A 1 334 ? 20.551 5.220 31.610 1.00 73.00 334 THR A CA 1
ATOM 2653 C C . THR A 1 334 ? 21.000 4.440 32.845 1.00 73.00 334 THR A C 1
ATOM 2655 O O . THR A 1 334 ? 21.873 4.907 33.578 1.00 73.00 334 THR A O 1
ATOM 2658 N N . GLY A 1 335 ? 20.360 3.307 33.154 1.00 60.53 335 GLY A N 1
ATOM 2659 C CA . GLY A 1 335 ? 20.557 2.567 34.404 1.00 60.53 335 GLY A CA 1
ATOM 2660 C C . GLY A 1 335 ? 20.146 3.325 35.678 1.00 60.53 335 GLY A C 1
ATOM 2661 O O . GLY A 1 335 ? 20.374 2.830 36.783 1.00 60.53 335 GLY A O 1
ATOM 2662 N N . THR A 1 336 ? 19.527 4.510 35.579 1.00 51.62 336 THR A N 1
ATOM 2663 C CA . THR A 1 336 ? 19.228 5.394 36.728 1.00 51.62 336 THR A CA 1
ATOM 2664 C C . THR A 1 336 ? 17.953 5.016 37.498 1.00 51.62 336 THR A C 1
ATOM 2666 O O . THR A 1 336 ? 17.246 5.870 38.039 1.00 51.62 336 THR A O 1
ATOM 2669 N N . GLY A 1 337 ? 17.674 3.717 37.617 1.00 46.25 337 GLY A N 1
ATOM 2670 C CA . GLY A 1 337 ? 16.618 3.177 38.472 1.00 46.25 337 GLY A CA 1
ATOM 2671 C C . GLY A 1 337 ? 17.020 3.170 39.951 1.00 46.25 337 GLY A C 1
ATOM 2672 O O . GLY A 1 337 ? 17.638 2.217 40.425 1.00 46.25 337 GLY A O 1
ATOM 2673 N N . ARG A 1 338 ? 16.632 4.205 40.711 1.00 46.12 338 ARG A N 1
ATOM 2674 C CA . ARG A 1 338 ? 16.752 4.236 42.185 1.00 46.12 338 ARG A CA 1
ATOM 2675 C C . ARG A 1 338 ? 15.748 3.289 42.869 1.00 46.12 338 ARG A C 1
ATOM 2677 O O . ARG A 1 338 ? 14.894 3.750 43.611 1.00 46.12 338 ARG A O 1
ATOM 2684 N N . ASP A 1 339 ? 15.879 1.980 42.654 1.00 47.47 339 ASP A N 1
ATOM 2685 C CA . ASP A 1 339 ? 15.275 0.967 43.540 1.00 47.47 339 ASP A CA 1
ATOM 2686 C C . ASP A 1 339 ? 15.975 -0.409 43.485 1.00 47.47 339 ASP A C 1
ATOM 2688 O O . ASP A 1 339 ? 15.377 -1.488 43.541 1.00 47.47 339 ASP A O 1
ATOM 2692 N N . THR A 1 340 ? 17.309 -0.386 43.430 1.00 45.81 340 THR A N 1
ATOM 2693 C CA . THR A 1 340 ? 18.185 -1.574 43.377 1.00 45.81 340 THR A CA 1
ATOM 2694 C C . THR A 1 340 ? 18.115 -2.502 44.601 1.00 45.81 340 THR A C 1
ATOM 2696 O O . THR A 1 340 ? 18.812 -3.512 44.626 1.00 45.81 340 THR A O 1
ATOM 2699 N N . ARG A 1 341 ? 17.260 -2.220 45.597 1.00 41.81 341 ARG A N 1
ATOM 2700 C CA . ARG A 1 341 ? 16.954 -3.134 46.717 1.00 41.81 341 ARG A CA 1
ATOM 2701 C C . ARG A 1 341 ? 15.735 -4.028 46.466 1.00 41.81 341 ARG A C 1
ATOM 2703 O O . ARG A 1 341 ? 15.679 -5.114 47.030 1.00 41.81 341 ARG A O 1
ATOM 2710 N N . SER A 1 342 ? 14.806 -3.624 45.595 1.00 45.06 342 SER A N 1
ATOM 2711 C CA . SER A 1 342 ? 13.694 -4.483 45.153 1.00 45.06 342 SER A CA 1
ATOM 2712 C C . SER A 1 342 ? 14.185 -5.572 44.185 1.00 45.06 342 SER A C 1
ATOM 2714 O O . SER A 1 342 ? 13.790 -6.736 44.262 1.00 45.06 342 SER A O 1
ATOM 2716 N N . ILE A 1 343 ? 15.140 -5.213 43.319 1.00 41.91 343 ILE A N 1
ATOM 2717 C CA . ILE A 1 343 ? 15.632 -6.074 42.235 1.00 41.91 343 ILE A CA 1
ATOM 2718 C C . ILE A 1 343 ? 16.343 -7.338 42.748 1.00 41.91 343 ILE A C 1
ATOM 2720 O O . ILE A 1 343 ? 16.239 -8.373 42.097 1.00 41.91 343 ILE A O 1
ATOM 2724 N N . THR A 1 344 ? 16.993 -7.325 43.919 1.00 38.31 344 THR A N 1
ATOM 2725 C CA . THR A 1 344 ? 17.595 -8.546 44.498 1.00 38.31 344 THR A CA 1
ATOM 2726 C C . THR A 1 344 ? 16.538 -9.624 44.757 1.00 38.31 344 THR A C 1
ATOM 2728 O O . THR A 1 344 ? 16.718 -10.765 44.347 1.00 38.31 344 THR A O 1
ATOM 2731 N N . SER A 1 345 ? 15.376 -9.246 45.307 1.00 40.72 345 SER A N 1
ATOM 2732 C CA . SER A 1 345 ? 14.260 -10.174 45.555 1.00 40.72 345 SER A CA 1
ATOM 2733 C C . SER A 1 345 ? 13.667 -10.761 44.264 1.00 40.72 345 SER A C 1
ATOM 2735 O O . SER A 1 345 ? 13.195 -11.899 44.256 1.00 40.72 345 SER A O 1
ATOM 2737 N N . TYR A 1 346 ? 13.734 -10.020 43.152 1.00 37.38 346 TYR A N 1
ATOM 2738 C CA . TYR A 1 346 ? 13.376 -10.530 41.825 1.00 37.38 346 TYR A CA 1
ATOM 2739 C C . TYR A 1 346 ? 14.474 -11.397 41.194 1.00 37.38 346 TYR A C 1
ATOM 2741 O O . TYR A 1 346 ? 14.163 -12.378 40.520 1.00 37.38 346 TYR A O 1
ATOM 2749 N N . ARG A 1 347 ? 15.752 -11.081 41.431 1.00 39.22 347 ARG A N 1
ATOM 2750 C CA . ARG A 1 347 ? 16.894 -11.850 40.918 1.00 39.22 347 ARG A CA 1
ATOM 2751 C C . ARG A 1 347 ? 16.939 -13.251 41.525 1.00 39.22 347 ARG A C 1
ATOM 2753 O O . ARG A 1 347 ? 17.042 -14.218 40.776 1.00 39.22 347 ARG A O 1
ATOM 2760 N N . ASP A 1 348 ? 16.733 -13.358 42.835 1.00 37.91 348 ASP A N 1
ATOM 2761 C CA . ASP A 1 348 ? 16.671 -14.642 43.546 1.00 37.91 348 ASP A CA 1
ATOM 2762 C C . ASP A 1 348 ? 15.484 -15.513 43.079 1.00 37.91 348 ASP A C 1
ATOM 2764 O O . ASP A 1 348 ? 15.556 -16.740 43.116 1.00 37.91 348 ASP A O 1
ATOM 2768 N N . ARG A 1 349 ? 14.403 -14.900 42.569 1.00 40.47 349 ARG A N 1
ATOM 2769 C CA . ARG A 1 349 ? 13.264 -15.613 41.957 1.00 40.47 349 ARG A CA 1
ATOM 2770 C C . ARG A 1 349 ? 13.502 -16.034 40.507 1.00 40.47 349 ARG A C 1
ATOM 2772 O O . ARG A 1 349 ? 13.020 -17.089 40.104 1.00 40.47 349 ARG A O 1
ATOM 2779 N N . LEU A 1 350 ? 14.232 -15.240 39.723 1.00 36.22 350 LEU A N 1
ATOM 2780 C CA . LEU A 1 350 ? 14.557 -15.563 38.328 1.00 36.22 350 LEU A CA 1
ATOM 2781 C C . LEU A 1 350 ? 15.679 -16.604 38.206 1.00 36.22 350 LEU A C 1
ATOM 2783 O O . LEU A 1 350 ? 15.728 -17.336 37.221 1.00 36.22 350 LEU A O 1
ATOM 2787 N N . GLN A 1 351 ? 16.540 -16.732 39.218 1.00 35.88 351 GLN A N 1
ATOM 2788 C CA . GLN A 1 351 ? 17.664 -17.672 39.205 1.00 35.88 351 GLN A CA 1
ATOM 2789 C C . GLN A 1 351 ? 17.279 -19.130 39.566 1.00 35.88 351 GLN A C 1
ATOM 2791 O O . GLN A 1 351 ? 18.150 -19.993 39.613 1.00 35.88 351 GLN A O 1
ATOM 2796 N N . MET A 1 352 ? 15.982 -19.434 39.748 1.00 36.72 352 MET A N 1
ATOM 2797 C CA . MET A 1 352 ? 15.459 -20.806 39.920 1.00 36.72 352 MET A CA 1
ATOM 2798 C C . MET A 1 352 ? 15.219 -21.583 38.611 1.00 36.72 352 MET A C 1
ATOM 2800 O O . MET A 1 352 ? 14.964 -22.781 38.669 1.00 36.72 352 MET A O 1
ATOM 2804 N N . TYR A 1 353 ? 15.283 -20.942 37.438 1.00 42.69 353 TYR A N 1
ATOM 2805 C CA . TYR A 1 353 ? 14.882 -21.555 36.157 1.00 42.69 353 TYR A CA 1
ATOM 2806 C C . TYR A 1 353 ? 16.061 -21.861 35.216 1.00 42.69 353 TYR A C 1
ATOM 2808 O O . TYR A 1 353 ? 15.934 -21.747 33.999 1.00 42.69 353 TYR A O 1
ATOM 2816 N N . ALA A 1 354 ? 17.210 -22.240 35.785 1.00 36.34 354 ALA A N 1
ATOM 2817 C CA . ALA A 1 354 ? 18.398 -22.661 35.033 1.00 36.34 354 ALA A CA 1
ATOM 2818 C C . ALA A 1 354 ? 18.574 -24.194 34.965 1.00 36.34 354 ALA A C 1
ATOM 2820 O O . ALA A 1 354 ? 18.970 -24.695 33.920 1.00 36.34 354 ALA A O 1
ATOM 2821 N N . ASP A 1 355 ? 18.230 -24.927 36.033 1.00 33.53 355 ASP A N 1
ATOM 2822 C CA . ASP A 1 355 ? 18.281 -26.396 36.109 1.00 33.53 355 ASP A CA 1
ATOM 2823 C C . ASP A 1 355 ? 17.164 -26.926 37.040 1.00 33.53 355 ASP A C 1
ATOM 2825 O O . ASP A 1 355 ? 16.932 -26.333 38.098 1.00 33.53 355 ASP A O 1
ATOM 2829 N N . PRO A 1 356 ? 16.465 -28.030 36.700 1.00 32.53 356 PRO A N 1
ATOM 2830 C CA . PRO A 1 356 ? 15.373 -28.567 37.512 1.00 32.53 356 PRO A CA 1
ATOM 2831 C C . PRO A 1 356 ? 15.851 -29.585 38.574 1.00 32.53 356 PRO A C 1
ATOM 2833 O O . PRO A 1 356 ? 16.541 -30.550 38.233 1.00 32.53 356 PRO A O 1
ATOM 2836 N N . PRO A 1 357 ? 15.436 -29.469 39.851 1.00 34.12 357 PRO A N 1
ATOM 2837 C CA . PRO A 1 357 ? 15.639 -30.527 40.838 1.00 34.12 357 PRO A CA 1
ATOM 2838 C C . PRO A 1 357 ? 14.711 -31.732 40.589 1.00 34.12 357 PRO A C 1
ATOM 2840 O O . PRO A 1 357 ? 13.571 -31.592 40.146 1.00 34.12 357 PRO A O 1
ATOM 2843 N N . VAL A 1 358 ? 15.202 -32.931 40.913 1.00 36.91 358 VAL A N 1
ATOM 2844 C CA . VAL A 1 358 ? 14.485 -34.212 40.758 1.00 36.91 358 VAL A CA 1
ATOM 2845 C C . VAL A 1 358 ? 13.251 -34.267 41.682 1.00 36.91 358 VAL A C 1
ATOM 2847 O O . VAL A 1 358 ? 13.361 -33.894 42.852 1.00 36.91 358 VAL A O 1
ATOM 2850 N N . PRO A 1 359 ? 12.081 -34.749 41.213 1.00 35.78 359 PRO A N 1
ATOM 2851 C CA . PRO A 1 359 ? 10.856 -34.734 42.009 1.00 35.78 359 PRO A CA 1
ATOM 2852 C C . PRO A 1 359 ? 10.848 -35.794 43.122 1.00 35.78 359 PRO A C 1
ATOM 2854 O O . PRO A 1 359 ? 10.849 -36.996 42.856 1.00 35.78 359 PRO A O 1
ATOM 2857 N N . HIS A 1 360 ? 10.708 -35.344 44.370 1.00 32.28 360 HIS A N 1
ATOM 2858 C CA . HIS A 1 360 ? 10.127 -36.148 45.446 1.00 32.28 360 HIS A CA 1
ATOM 2859 C C . HIS A 1 360 ? 8.628 -35.838 45.542 1.00 32.28 360 HIS A C 1
ATOM 2861 O O . HIS A 1 360 ? 8.240 -34.683 45.703 1.00 32.28 360 HIS A O 1
ATOM 2867 N N . GLY A 1 361 ? 7.785 -36.864 45.400 1.00 38.44 361 GLY A N 1
ATOM 2868 C CA . GLY A 1 361 ? 6.327 -36.717 45.404 1.00 38.44 361 GLY A CA 1
ATOM 2869 C C . GLY A 1 361 ? 5.701 -36.741 46.802 1.00 38.44 361 GLY A C 1
ATOM 2870 O O . GLY A 1 361 ? 6.275 -37.285 47.744 1.00 38.44 361 GLY A O 1
ATOM 2871 N N . ALA A 1 362 ? 4.481 -36.211 46.900 1.00 32.31 362 ALA A N 1
ATOM 2872 C CA . ALA A 1 362 ? 3.586 -36.360 48.045 1.00 32.31 362 ALA A CA 1
ATOM 2873 C C . ALA A 1 362 ? 2.129 -36.548 47.570 1.00 32.31 362 ALA A C 1
ATOM 2875 O O . ALA A 1 362 ? 1.801 -36.262 46.419 1.00 32.31 362 ALA A O 1
ATOM 2876 N N . ALA A 1 363 ? 1.298 -37.098 48.457 1.00 37.50 363 ALA A N 1
ATOM 2877 C CA . ALA A 1 363 ? -0.061 -37.590 48.206 1.00 37.50 363 ALA A CA 1
ATOM 2878 C C . ALA A 1 363 ? -1.122 -36.453 48.069 1.00 37.50 363 ALA A C 1
ATOM 2880 O O . ALA A 1 363 ? -0.766 -35.284 48.229 1.00 37.50 363 ALA A O 1
ATOM 2881 N N . PRO A 1 364 ? -2.397 -36.752 47.730 1.00 40.28 364 PRO A N 1
ATOM 2882 C CA . PRO A 1 364 ? -3.375 -35.743 47.309 1.00 40.28 364 PRO A CA 1
ATOM 2883 C C . PRO A 1 364 ? -4.085 -35.031 48.474 1.00 40.28 364 PRO A C 1
ATOM 2885 O O . PRO A 1 364 ? -4.105 -35.523 49.600 1.00 40.28 364 PRO A O 1
ATOM 2888 N N . GLY A 1 365 ? -4.710 -33.890 48.160 1.00 35.44 365 GLY A N 1
ATOM 2889 C CA . GLY A 1 365 ? -5.762 -33.259 48.967 1.00 35.44 365 GLY A CA 1
ATOM 2890 C C . GLY A 1 365 ? -7.152 -33.577 48.401 1.00 35.44 365 GLY A C 1
ATOM 2891 O O . GLY A 1 365 ? -7.273 -33.886 47.216 1.00 35.44 365 GLY A O 1
ATOM 2892 N N . GLU A 1 366 ? -8.169 -33.538 49.259 1.00 34.38 366 GLU A N 1
ATOM 2893 C CA . GLU A 1 366 ? -9.492 -34.143 49.032 1.00 34.38 366 GLU A CA 1
ATOM 2894 C C . GLU A 1 366 ? -10.555 -33.159 48.494 1.00 34.38 366 GLU A C 1
ATOM 2896 O O . GLU A 1 366 ? -10.304 -31.962 48.333 1.00 34.38 366 GLU A O 1
ATOM 2901 N N . ASP A 1 367 ? -11.741 -33.691 48.179 1.00 38.28 367 ASP A N 1
ATOM 2902 C CA . ASP A 1 367 ? -12.917 -32.955 47.703 1.00 38.28 367 ASP A CA 1
ATOM 2903 C C . ASP A 1 367 ? -13.470 -31.942 48.724 1.00 38.28 367 ASP A C 1
ATOM 2905 O O . ASP A 1 367 ? -13.499 -32.220 49.920 1.00 38.28 367 ASP A O 1
ATOM 2909 N N . GLU A 1 368 ? -14.094 -30.859 48.240 1.00 33.62 368 GLU A N 1
ATOM 2910 C CA . GLU A 1 368 ? -15.414 -30.468 48.765 1.00 33.62 368 GLU A CA 1
ATOM 2911 C C . GLU A 1 368 ? -16.221 -29.593 47.784 1.00 33.62 368 GLU A C 1
ATOM 2913 O O . GLU A 1 368 ? -15.678 -28.789 47.022 1.00 33.62 368 GLU A O 1
ATOM 2918 N N . ALA A 1 369 ? -17.546 -29.761 47.804 1.00 38.25 369 ALA A N 1
ATOM 2919 C CA . ALA A 1 369 ? -18.540 -29.001 47.043 1.00 38.25 369 ALA A CA 1
ATOM 2920 C C . ALA A 1 369 ? -19.947 -29.259 47.629 1.00 38.25 369 ALA A C 1
ATOM 2922 O O . ALA A 1 369 ? -20.124 -30.253 48.334 1.00 38.25 369 ALA A O 1
ATOM 2923 N N . PRO A 1 370 ? -20.996 -28.508 47.243 1.00 43.53 370 PRO A N 1
ATOM 2924 C CA . PRO A 1 370 ? -21.059 -27.114 46.795 1.00 43.53 370 PRO A CA 1
ATOM 2925 C C . PRO A 1 370 ? -21.859 -26.258 47.814 1.00 43.53 370 PRO A C 1
ATOM 2927 O O . PRO A 1 370 ? -22.257 -26.741 48.871 1.00 43.53 370 PRO A O 1
ATOM 2930 N N . SER A 1 371 ? -22.195 -25.001 47.491 1.00 37.03 371 SER A N 1
ATOM 2931 C CA . SER A 1 371 ? -23.313 -24.322 48.174 1.00 37.03 371 SER A CA 1
ATOM 2932 C C . SER A 1 371 ? -24.198 -23.528 47.211 1.00 37.03 371 SER A C 1
ATOM 2934 O O . SER A 1 371 ? -23.721 -22.771 46.367 1.00 37.03 371 SER A O 1
ATOM 2936 N N . GLU A 1 372 ? -25.510 -23.731 47.328 1.00 34.81 372 GLU A N 1
ATOM 2937 C CA . GLU A 1 372 ? -26.537 -23.036 46.550 1.00 34.81 372 GLU A CA 1
ATOM 2938 C C . GLU A 1 372 ? -26.904 -21.699 47.206 1.00 34.81 372 GLU A C 1
ATOM 2940 O O . GLU A 1 372 ? -27.073 -21.650 48.427 1.00 34.81 372 GLU A O 1
ATOM 2945 N N . ARG A 1 373 ? -27.179 -20.651 46.413 1.00 36.03 373 ARG A N 1
ATOM 2946 C CA . ARG A 1 373 ? -28.141 -19.597 46.796 1.00 36.03 373 ARG A CA 1
ATOM 2947 C C . ARG A 1 373 ? -28.967 -19.119 45.603 1.00 36.03 373 ARG A C 1
ATOM 2949 O O . ARG A 1 373 ? -28.451 -18.894 44.514 1.00 36.03 373 ARG A O 1
ATOM 2956 N N . SER A 1 374 ? -30.263 -18.954 45.852 1.00 33.06 374 SER A N 1
ATOM 2957 C CA . SER A 1 374 ? -31.280 -18.468 44.915 1.00 33.06 374 SER A CA 1
ATOM 2958 C C . SER A 1 374 ? -31.637 -17.008 45.202 1.00 33.06 374 SER A C 1
ATOM 2960 O O . SER A 1 374 ? -31.765 -16.654 46.375 1.00 33.06 374 SER A O 1
ATOM 2962 N N . SER A 1 375 ? -31.901 -16.208 44.157 1.00 34.28 375 SER A N 1
ATOM 2963 C CA . SER A 1 375 ? -32.858 -15.083 44.233 1.00 34.28 375 SER A CA 1
ATOM 2964 C C . SER A 1 375 ? -33.282 -14.497 42.866 1.00 34.28 375 SER A C 1
ATOM 2966 O O . SER A 1 375 ? -32.604 -13.678 42.259 1.00 34.28 375 SER A O 1
ATOM 2968 N N . THR A 1 376 ? -34.484 -14.889 42.432 1.00 33.50 376 THR A N 1
ATOM 2969 C CA . THR A 1 376 ? -35.579 -14.013 41.937 1.00 33.50 376 THR A CA 1
ATOM 2970 C C . THR A 1 376 ? -35.333 -12.842 40.951 1.00 33.50 376 THR A C 1
ATOM 2972 O O . THR A 1 376 ? -34.915 -11.757 41.338 1.00 33.50 376 THR A O 1
ATOM 2975 N N . THR A 1 377 ? -35.906 -13.016 39.746 1.00 33.47 377 THR A N 1
ATOM 2976 C CA . THR A 1 377 ? -36.804 -12.079 39.006 1.00 33.47 377 THR A CA 1
ATOM 2977 C C . THR A 1 377 ? -36.345 -10.681 38.549 1.00 33.47 377 THR A C 1
ATOM 2979 O O . THR A 1 377 ? -36.035 -9.814 39.356 1.00 33.47 377 THR A O 1
ATOM 2982 N N . GLY A 1 378 ? -36.554 -10.392 37.253 1.00 33.88 378 GLY A N 1
ATOM 2983 C CA . GLY A 1 378 ? -36.505 -9.032 36.689 1.00 33.88 378 GLY A CA 1
ATOM 2984 C C . GLY A 1 378 ? -36.810 -8.963 35.182 1.00 33.88 378 GLY A C 1
ATOM 2985 O O . GLY A 1 378 ? -35.933 -8.619 34.400 1.00 33.88 378 GLY A O 1
ATOM 2986 N N . ARG A 1 379 ? -38.025 -9.336 34.741 1.00 33.44 379 ARG A N 1
ATOM 2987 C CA . ARG A 1 379 ? -38.396 -9.384 33.306 1.00 33.44 379 ARG A CA 1
ATOM 2988 C C . ARG A 1 379 ? -39.250 -8.182 32.883 1.00 33.44 379 ARG A C 1
ATOM 2990 O O . ARG A 1 379 ? -40.472 -8.235 32.984 1.00 33.44 379 ARG A O 1
ATOM 2997 N N . THR A 1 380 ? -38.621 -7.145 32.339 1.00 37.31 380 THR A N 1
ATOM 2998 C CA . THR A 1 380 ? -39.290 -6.012 31.673 1.00 37.31 380 THR A CA 1
ATOM 2999 C C . THR A 1 380 ? -39.270 -6.170 30.150 1.00 37.31 380 THR A C 1
ATOM 3001 O O . THR A 1 380 ? -38.223 -6.375 29.542 1.00 37.31 380 THR A O 1
ATOM 3004 N N . THR A 1 381 ? -40.439 -6.075 29.515 1.00 43.00 381 THR A N 1
ATOM 3005 C CA . THR A 1 381 ? -40.590 -6.049 28.050 1.00 43.00 381 THR A CA 1
ATOM 3006 C C . THR A 1 381 ? -40.579 -4.607 27.532 1.00 43.00 381 THR A C 1
ATOM 3008 O O . THR A 1 381 ? -41.403 -3.819 28.001 1.00 43.00 381 THR A O 1
ATOM 3011 N N . PRO A 1 382 ? -39.728 -4.243 26.554 1.00 47.75 382 PRO A N 1
ATOM 3012 C CA . PRO A 1 382 ? -39.810 -2.942 25.893 1.00 47.75 382 PRO A CA 1
ATOM 3013 C C . PRO A 1 382 ? -41.103 -2.797 25.078 1.00 47.75 382 PRO A C 1
ATOM 3015 O O . PRO A 1 382 ? -41.550 -3.751 24.439 1.00 47.75 382 PRO A O 1
ATOM 3018 N N . HIS A 1 383 ? -41.677 -1.593 25.056 1.00 45.44 383 HIS A N 1
ATOM 3019 C CA . HIS A 1 383 ? -42.715 -1.234 24.086 1.00 45.44 383 HIS A CA 1
ATOM 3020 C C . HIS A 1 383 ? -42.095 -0.982 22.697 1.00 45.44 383 HIS A C 1
ATOM 3022 O O . HIS A 1 383 ? -40.975 -0.472 22.622 1.00 45.44 383 HIS A O 1
ATOM 3028 N N . PRO A 1 384 ? -42.809 -1.280 21.595 1.00 53.34 384 PRO A N 1
ATOM 3029 C CA . PRO A 1 384 ? -42.371 -0.891 20.259 1.00 53.34 384 PRO A CA 1
ATOM 3030 C C . PRO A 1 384 ? -42.465 0.638 20.072 1.00 53.34 384 PRO A C 1
ATOM 3032 O O . PRO A 1 384 ? -43.425 1.247 20.555 1.00 53.34 384 PRO A O 1
ATOM 3035 N N . PRO A 1 385 ? -41.514 1.273 19.361 1.00 62.34 385 PRO A N 1
ATOM 3036 C CA . PRO A 1 385 ? -41.597 2.691 19.020 1.00 62.34 385 PRO A CA 1
ATOM 3037 C C . PRO A 1 385 ? -42.698 2.961 17.972 1.00 62.34 385 PRO A C 1
ATOM 3039 O O . PRO A 1 385 ? -43.042 2.066 17.193 1.00 62.34 385 PRO A O 1
ATOM 3042 N N . PRO A 1 386 ? -43.254 4.187 17.919 1.00 54.72 386 PRO A N 1
ATOM 3043 C CA . PRO A 1 386 ? -44.236 4.569 16.906 1.00 54.72 386 PRO A CA 1
ATOM 3044 C C . PRO A 1 386 ? -43.606 4.659 15.500 1.00 54.72 386 PRO A C 1
ATOM 3046 O O . PRO A 1 386 ? -42.415 4.953 15.381 1.00 54.72 386 PRO A O 1
ATOM 3049 N N . PRO A 1 387 ? -44.385 4.443 14.424 1.00 46.19 387 PRO A N 1
ATOM 3050 C CA . PRO A 1 387 ? -43.883 4.532 13.055 1.00 46.19 387 PRO A CA 1
ATOM 3051 C C . PRO A 1 387 ? -43.585 5.984 12.648 1.00 46.19 387 PRO A C 1
ATOM 3053 O O . PRO A 1 387 ? -44.433 6.866 12.793 1.00 46.19 387 PRO A O 1
ATOM 3056 N N . SER A 1 388 ? -42.398 6.220 12.085 1.00 45.56 388 SER A N 1
ATOM 3057 C CA . SER A 1 388 ? -42.045 7.500 11.459 1.00 45.56 388 SER A CA 1
ATOM 3058 C C . SER A 1 388 ? -42.849 7.738 10.167 1.00 45.56 388 SER A C 1
ATOM 3060 O O . SER A 1 388 ? -43.106 6.779 9.436 1.00 45.56 388 SER A O 1
ATOM 3062 N N . PRO A 1 389 ? -43.233 8.994 9.861 1.00 51.06 389 PRO A N 1
ATOM 3063 C CA . PRO A 1 389 ? -44.014 9.333 8.672 1.00 51.06 389 PRO A CA 1
ATOM 3064 C C . PRO A 1 389 ? -43.205 9.255 7.367 1.00 51.06 389 PRO A C 1
ATOM 3066 O O . PRO A 1 389 ? -41.979 9.145 7.367 1.00 51.06 389 PRO A O 1
ATOM 3069 N N . ASP A 1 390 ? -43.935 9.292 6.253 1.00 40.59 390 ASP A N 1
ATOM 3070 C CA . ASP A 1 390 ? -43.494 8.740 4.974 1.00 40.59 390 ASP A CA 1
ATOM 3071 C C . ASP A 1 390 ? -42.500 9.587 4.153 1.00 40.59 390 ASP A C 1
ATOM 3073 O O . ASP A 1 390 ? -42.313 10.792 4.322 1.00 40.59 390 ASP A O 1
ATOM 3077 N N . THR A 1 391 ? -41.883 8.880 3.214 1.00 40.03 391 THR A N 1
ATOM 3078 C CA . THR A 1 391 ? -40.829 9.283 2.282 1.00 40.03 391 THR A CA 1
ATOM 3079 C C . THR A 1 391 ? -41.171 10.446 1.337 1.00 40.03 391 THR A C 1
ATOM 3081 O O . THR A 1 391 ? -42.235 10.501 0.722 1.00 40.03 391 THR A O 1
ATOM 3084 N N . THR A 1 392 ? -40.190 11.324 1.088 1.00 39.41 392 THR A N 1
ATOM 3085 C CA . THR A 1 392 ? -40.111 12.110 -0.158 1.00 39.41 392 THR A CA 1
ATOM 3086 C C . THR A 1 392 ? -39.647 11.225 -1.334 1.00 39.41 392 THR A C 1
ATOM 3088 O O . THR A 1 392 ? -39.035 10.175 -1.123 1.00 39.41 392 THR A O 1
ATOM 3091 N N . PRO A 1 393 ? -39.984 11.576 -2.592 1.00 39.97 393 PRO A N 1
ATOM 3092 C CA . PRO A 1 393 ? -40.166 10.578 -3.645 1.00 39.97 393 PRO A CA 1
ATOM 3093 C C . PRO A 1 393 ? -38.874 9.981 -4.217 1.00 39.97 393 PRO A C 1
ATOM 3095 O O . PRO A 1 393 ? -37.890 10.672 -4.483 1.00 39.97 393 PRO A O 1
ATOM 3098 N N . LYS A 1 394 ? -38.934 8.678 -4.522 1.00 38.06 394 LYS A N 1
ATOM 3099 C CA . LYS A 1 394 ? -37.921 7.962 -5.312 1.00 38.06 394 LYS A CA 1
ATOM 3100 C C . LYS A 1 394 ? -37.858 8.532 -6.733 1.00 38.06 394 LYS A C 1
ATOM 3102 O O . LYS A 1 394 ? -38.885 8.635 -7.402 1.00 38.06 394 LYS A O 1
ATOM 3107 N N . ALA A 1 395 ? -36.652 8.833 -7.214 1.00 36.78 395 ALA A N 1
ATOM 3108 C CA . ALA A 1 395 ? -36.432 9.242 -8.599 1.00 36.78 395 ALA A CA 1
ATOM 3109 C C . ALA A 1 395 ? -36.858 8.139 -9.588 1.00 36.78 395 ALA A C 1
ATOM 3111 O O . ALA A 1 395 ? -36.645 6.948 -9.342 1.00 36.78 395 ALA A O 1
ATOM 3112 N N . SER A 1 396 ? -37.457 8.538 -10.712 1.00 36.31 396 SER A N 1
ATOM 3113 C CA . SER A 1 396 ? -38.032 7.618 -11.697 1.00 36.31 396 SER A CA 1
ATOM 3114 C C . SER A 1 396 ? -36.994 6.655 -12.276 1.00 36.31 396 SER A C 1
ATOM 3116 O O . SER A 1 396 ? -36.011 7.066 -12.893 1.00 36.31 396 SER A O 1
ATOM 3118 N N . ARG A 1 397 ? -37.254 5.352 -12.131 1.00 36.88 397 ARG A N 1
ATOM 3119 C CA . ARG A 1 397 ? -36.443 4.273 -12.709 1.00 36.88 397 ARG A CA 1
ATOM 3120 C C . ARG A 1 397 ? -36.551 4.312 -14.237 1.00 36.88 397 ARG A C 1
ATOM 3122 O O . ARG A 1 397 ? -37.532 3.827 -14.796 1.00 36.88 397 ARG A O 1
ATOM 3129 N N . VAL A 1 398 ? -35.554 4.894 -14.903 1.00 40.72 398 VAL A N 1
ATOM 3130 C CA . VAL A 1 398 ? -35.467 4.919 -16.371 1.00 40.72 398 VAL A CA 1
ATOM 3131 C C . VAL A 1 398 ? -35.471 3.481 -16.894 1.00 40.72 398 VAL A C 1
ATOM 3133 O O . VAL A 1 398 ? -34.647 2.662 -16.487 1.00 40.72 398 VAL A O 1
ATOM 3136 N N . LEU A 1 399 ? -36.421 3.168 -17.777 1.00 43.69 399 LEU A N 1
ATOM 3137 C CA . LEU A 1 399 ? -36.502 1.859 -18.421 1.00 43.69 399 LEU A CA 1
ATOM 3138 C C . LEU A 1 399 ? -35.303 1.670 -19.368 1.00 43.69 399 LEU A C 1
ATOM 3140 O O . LEU A 1 399 ? -34.971 2.604 -20.106 1.00 43.69 399 LEU A O 1
ATOM 3144 N N . PRO A 1 400 ? -34.666 0.485 -19.398 1.00 38.12 400 PRO A N 1
ATOM 3145 C CA . PRO A 1 400 ? -33.625 0.208 -20.376 1.00 38.12 400 PRO A CA 1
ATOM 3146 C C . PRO A 1 400 ? -34.221 0.276 -21.787 1.00 38.12 400 PRO A C 1
ATOM 3148 O O . PRO A 1 400 ? -35.230 -0.368 -22.078 1.00 38.12 400 PRO A O 1
ATOM 3151 N N . ARG A 1 401 ? -33.600 1.063 -22.674 1.00 39.22 401 ARG A N 1
ATOM 3152 C CA . ARG A 1 401 ? -33.958 1.080 -24.099 1.00 39.22 401 ARG A CA 1
ATOM 3153 C C . ARG A 1 401 ? -33.737 -0.312 -24.690 1.00 39.22 401 ARG A C 1
ATOM 3155 O O . ARG A 1 401 ? -32.635 -0.846 -24.592 1.00 39.22 401 ARG A O 1
ATOM 3162 N N . SER A 1 402 ? -34.758 -0.853 -25.349 1.00 44.44 402 SER A N 1
ATOM 3163 C CA . SER A 1 402 ? -34.635 -2.056 -26.172 1.00 44.44 402 SER A CA 1
ATOM 3164 C C . SER A 1 402 ? -33.525 -1.875 -27.210 1.00 44.44 402 SER A C 1
ATOM 3166 O O . SER A 1 402 ? -33.473 -0.843 -27.884 1.00 44.44 402 SER A O 1
ATOM 3168 N N . ALA A 1 403 ? -32.649 -2.870 -27.349 1.00 40.91 403 ALA A N 1
ATOM 3169 C CA . ALA A 1 403 ? -31.620 -2.854 -28.382 1.00 40.91 403 ALA A CA 1
ATOM 3170 C C . ALA A 1 403 ? -32.266 -2.915 -29.785 1.00 40.91 403 ALA A C 1
ATOM 3172 O O . ALA A 1 403 ? -33.223 -3.673 -29.972 1.00 40.91 403 ALA A O 1
ATOM 3173 N N . PRO A 1 404 ? -31.777 -2.140 -30.772 1.00 41.00 404 PRO A N 1
ATOM 3174 C CA . PRO A 1 404 ? -32.218 -2.276 -32.154 1.00 41.00 404 PRO A CA 1
ATOM 3175 C C . PRO A 1 404 ? -31.773 -3.627 -32.730 1.00 41.00 404 PRO A C 1
ATOM 3177 O O . PRO A 1 404 ? -30.744 -4.176 -32.336 1.00 41.00 404 PRO A O 1
ATOM 3180 N N . SER A 1 405 ? -32.559 -4.160 -33.668 1.00 41.69 405 SER A N 1
ATOM 3181 C CA . SER A 1 405 ? -32.290 -5.463 -34.284 1.00 41.69 405 SER A CA 1
ATOM 3182 C C . SER A 1 405 ? -30.990 -5.459 -35.095 1.00 41.69 405 SER A C 1
ATOM 3184 O O . SER A 1 405 ? -30.612 -4.439 -35.674 1.00 41.69 405 SER A O 1
ATOM 3186 N N . ALA A 1 406 ? -30.319 -6.609 -35.169 1.00 40.84 406 ALA A N 1
ATOM 3187 C CA . ALA A 1 406 ? -29.097 -6.756 -35.951 1.00 40.84 406 ALA A CA 1
ATOM 3188 C C . ALA A 1 406 ? -29.390 -6.650 -37.458 1.00 40.84 406 ALA A C 1
ATOM 3190 O O . ALA A 1 406 ? -30.207 -7.402 -37.990 1.00 40.84 406 ALA A O 1
ATOM 3191 N N . HIS A 1 407 ? -28.691 -5.747 -38.148 1.00 48.53 407 HIS A N 1
ATOM 3192 C CA . HIS A 1 407 ? -28.614 -5.756 -39.609 1.00 48.53 407 HIS A CA 1
ATOM 3193 C C . HIS A 1 407 ? -27.572 -6.777 -40.084 1.00 48.53 407 HIS A C 1
ATOM 3195 O O . HIS A 1 407 ? -26.527 -6.952 -39.455 1.00 48.53 407 HIS A O 1
ATOM 3201 N N . GLU A 1 408 ? -27.856 -7.438 -41.206 1.00 46.03 408 GLU A N 1
ATOM 3202 C CA . GLU A 1 408 ? -26.949 -8.401 -41.834 1.00 46.03 408 GLU A CA 1
ATOM 3203 C C . GLU A 1 408 ? -25.642 -7.735 -42.314 1.00 46.03 408 GLU A C 1
ATOM 3205 O O . GLU A 1 408 ? -25.679 -6.614 -42.833 1.00 46.03 408 GLU A O 1
ATOM 3210 N N . PRO A 1 409 ? -24.484 -8.415 -42.212 1.00 47.59 409 PRO A N 1
ATOM 3211 C CA . PRO A 1 409 ? -23.252 -7.941 -42.829 1.00 47.59 409 PRO A CA 1
ATOM 3212 C C . PRO A 1 409 ? -23.317 -8.085 -44.366 1.00 47.59 409 PRO A C 1
ATOM 3214 O O . PRO A 1 409 ? -23.758 -9.124 -44.868 1.00 47.59 409 PRO A O 1
ATOM 3217 N N . PRO A 1 410 ? -22.854 -7.088 -45.144 1.00 44.88 410 PRO A N 1
ATOM 3218 C CA . PRO A 1 410 ? -22.834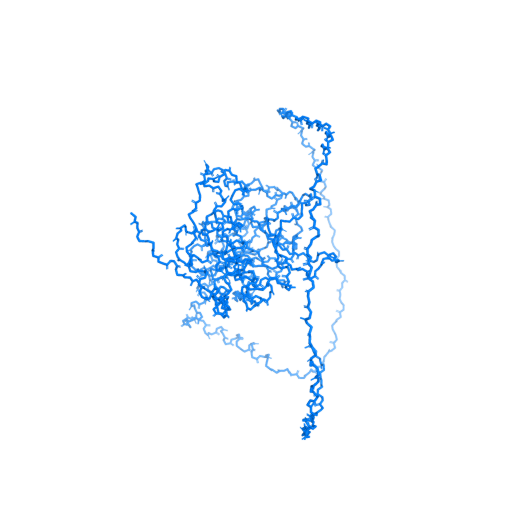 -7.173 -46.601 1.00 44.88 410 PRO A CA 1
ATOM 3219 C C . PRO A 1 410 ? -21.845 -8.235 -47.108 1.00 44.88 410 PRO A C 1
ATOM 3221 O O . PRO A 1 410 ? -20.846 -8.563 -46.467 1.00 44.88 410 PRO A O 1
ATOM 3224 N N . ARG A 1 411 ? -22.129 -8.779 -48.296 1.00 42.47 411 ARG A N 1
ATOM 3225 C CA . ARG A 1 411 ? -21.387 -9.905 -48.880 1.00 42.47 411 ARG A CA 1
ATOM 3226 C C . ARG A 1 411 ? -19.981 -9.519 -49.356 1.00 42.47 411 ARG A C 1
ATOM 3228 O O . ARG A 1 411 ? -19.832 -8.587 -50.134 1.00 42.47 411 ARG A O 1
ATOM 3235 N N . SER A 1 412 ? -19.015 -10.374 -49.011 1.00 42.03 412 SER A N 1
ATOM 3236 C CA . SER A 1 412 ? -17.935 -10.872 -49.883 1.00 42.03 412 SER A CA 1
ATOM 3237 C C . SER A 1 412 ? -17.238 -9.877 -50.828 1.00 42.03 412 SER A C 1
ATOM 3239 O O . SER A 1 412 ? -17.699 -9.655 -51.948 1.00 42.03 412 SER A O 1
ATOM 3241 N N . MET A 1 413 ? -16.012 -9.474 -50.478 1.00 40.12 413 MET A N 1
ATOM 3242 C CA . MET A 1 413 ? -14.971 -9.197 -51.477 1.00 40.12 413 MET A CA 1
ATOM 3243 C C . MET A 1 413 ? -13.954 -10.342 -51.487 1.00 40.12 413 MET A C 1
ATOM 3245 O O . MET A 1 413 ? -13.372 -10.663 -50.453 1.00 40.12 413 MET A O 1
ATOM 3249 N N . VAL A 1 414 ? -13.751 -10.944 -52.658 1.00 51.03 414 VAL A N 1
ATOM 3250 C CA . VAL A 1 414 ? -12.719 -11.958 -52.916 1.00 51.03 414 VAL A CA 1
ATOM 3251 C C . VAL A 1 414 ? -11.555 -11.263 -53.635 1.00 51.03 414 VAL A C 1
ATOM 3253 O O . VAL A 1 414 ? -11.810 -10.619 -54.656 1.00 51.03 414 VAL A O 1
ATOM 3256 N N . PRO A 1 415 ? -10.303 -11.350 -53.147 1.00 47.72 415 PRO A N 1
ATOM 3257 C CA . PRO A 1 415 ? -9.135 -10.923 -53.915 1.00 47.72 415 PRO A CA 1
ATO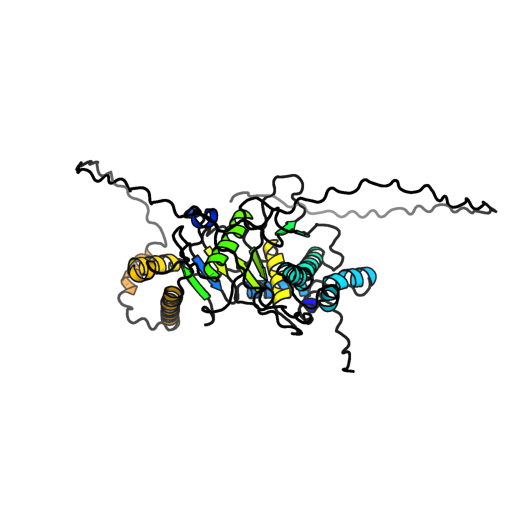M 3258 C C . PRO A 1 415 ? -8.924 -11.871 -55.108 1.00 47.72 415 PRO A C 1
ATOM 3260 O O . PRO A 1 415 ? -9.125 -13.075 -54.943 1.00 47.72 415 PRO A O 1
ATOM 3263 N N . PRO A 1 416 ? -8.528 -11.381 -56.294 1.00 55.38 416 PRO A N 1
ATOM 3264 C CA . PRO A 1 416 ? -8.290 -12.244 -57.448 1.00 55.38 416 PRO A CA 1
ATOM 3265 C C . PRO A 1 416 ? -7.044 -13.124 -57.260 1.00 55.38 416 PRO A C 1
ATOM 3267 O O . PRO A 1 416 ? -6.039 -12.674 -56.710 1.00 55.38 416 PRO A O 1
ATOM 3270 N N . ASP A 1 417 ? -7.099 -14.353 -57.780 1.00 46.19 417 ASP A N 1
ATOM 3271 C CA . ASP A 1 417 ? -5.914 -15.189 -57.985 1.00 46.19 417 ASP A CA 1
ATOM 3272 C C . ASP A 1 417 ? -4.967 -14.523 -58.993 1.00 46.19 417 ASP A C 1
ATOM 3274 O O . ASP A 1 417 ? -5.390 -14.166 -60.097 1.00 46.19 417 ASP A O 1
ATOM 3278 N N . ASP A 1 418 ? -3.681 -14.429 -58.649 1.00 48.41 418 ASP A N 1
ATOM 3279 C CA . ASP A 1 418 ? -2.629 -14.019 -59.583 1.00 48.41 418 ASP A CA 1
ATOM 3280 C C . ASP A 1 418 ? -1.653 -15.173 -59.881 1.00 48.41 418 ASP A C 1
ATOM 3282 O O . ASP A 1 418 ? -1.546 -16.148 -59.131 1.00 48.41 418 ASP A O 1
ATOM 3286 N N . ARG A 1 419 ? -1.031 -15.133 -61.061 1.00 43.84 419 ARG A N 1
ATOM 3287 C CA . ARG A 1 419 ? -0.641 -16.357 -61.790 1.00 43.84 419 ARG A CA 1
ATOM 3288 C C . ARG A 1 419 ? 0.719 -16.961 -61.428 1.00 43.84 419 ARG A C 1
ATOM 3290 O O . ARG A 1 419 ? 1.677 -16.281 -61.081 1.00 43.84 419 ARG A O 1
ATOM 3297 N N . GLN A 1 420 ? 0.816 -18.274 -61.656 1.00 41.47 420 GLN A N 1
ATOM 3298 C CA . GLN A 1 420 ? 2.079 -19.010 -61.722 1.00 41.47 420 GLN A CA 1
ATOM 3299 C C . GLN A 1 420 ? 2.845 -18.736 -63.027 1.00 41.47 420 GLN A C 1
ATOM 3301 O O . GLN A 1 420 ? 2.398 -19.158 -64.089 1.00 41.47 420 GLN A O 1
ATOM 3306 N N . GLU A 1 421 ? 4.059 -18.201 -62.908 1.00 43.16 421 GLU A N 1
ATOM 3307 C CA . GLU A 1 421 ? 5.257 -18.562 -63.690 1.00 43.16 421 GLU A CA 1
ATOM 3308 C C . GLU A 1 421 ? 6.464 -18.436 -62.725 1.00 43.16 421 GLU A C 1
ATOM 3310 O O . GLU A 1 421 ? 6.406 -17.653 -61.782 1.00 43.16 421 GLU A O 1
ATOM 3315 N N . GLY A 1 422 ? 7.586 -19.156 -62.818 1.00 37.31 422 GLY A N 1
ATOM 3316 C CA . GLY A 1 422 ? 8.012 -20.227 -63.721 1.00 37.31 422 GLY A CA 1
ATOM 3317 C C . GLY A 1 422 ? 9.539 -20.453 -63.595 1.00 37.31 422 GLY A C 1
ATOM 3318 O O . GLY A 1 422 ? 10.262 -19.567 -63.158 1.00 37.31 422 GLY A O 1
ATOM 3319 N N . SER A 1 423 ? 10.047 -21.619 -64.020 1.00 35.72 423 SER A N 1
ATOM 3320 C CA . SER A 1 423 ? 11.487 -21.945 -64.205 1.00 35.72 423 SER A CA 1
ATOM 3321 C C . SER A 1 423 ? 12.405 -22.231 -62.985 1.00 35.72 423 SER A C 1
ATOM 3323 O O . SER A 1 423 ? 13.223 -21.421 -62.563 1.00 35.72 423 SER A O 1
ATOM 3325 N N . SER A 1 424 ? 12.427 -23.503 -62.575 1.00 37.97 424 SER A N 1
ATOM 3326 C CA . SER A 1 424 ? 13.586 -24.419 -62.712 1.00 37.97 424 SER A CA 1
ATOM 3327 C C . SER A 1 424 ? 15.044 -23.889 -62.679 1.00 37.97 424 SER A C 1
ATOM 3329 O O . SER A 1 424 ? 15.486 -23.287 -63.657 1.00 37.97 424 SER A O 1
ATOM 3331 N N . ARG A 1 425 ? 15.877 -24.388 -61.735 1.00 34.69 425 ARG A N 1
ATOM 3332 C CA . ARG A 1 425 ? 16.976 -25.378 -61.991 1.00 34.69 425 ARG A CA 1
ATOM 3333 C C . ARG A 1 425 ? 17.880 -25.681 -60.770 1.00 34.69 425 ARG A C 1
ATOM 3335 O O . ARG A 1 425 ? 18.026 -24.852 -59.892 1.00 34.69 425 ARG A O 1
ATOM 3342 N N . SER A 1 426 ? 18.505 -26.873 -60.805 1.00 34.50 426 SER A N 1
ATOM 3343 C CA . SER A 1 426 ? 19.782 -27.336 -60.186 1.00 34.50 426 SER A CA 1
ATOM 3344 C C . SER A 1 426 ? 20.282 -26.672 -58.879 1.00 34.50 426 SER A C 1
ATOM 3346 O O . SER A 1 426 ? 20.564 -25.486 -58.862 1.00 34.50 426 SER A O 1
ATOM 3348 N N . GLY A 1 427 ? 20.587 -27.366 -57.775 1.00 33.22 427 GLY A N 1
ATOM 3349 C CA . GLY A 1 427 ? 20.817 -28.802 -57.556 1.00 33.22 427 GLY A CA 1
ATOM 3350 C C . GLY A 1 427 ? 22.313 -29.162 -57.523 1.00 33.22 427 GLY A C 1
ATOM 3351 O O . GLY A 1 427 ? 22.999 -28.982 -58.530 1.00 33.22 427 GLY A O 1
ATOM 3352 N N . ARG A 1 428 ? 22.808 -29.689 -56.387 1.00 37.34 428 ARG A N 1
ATOM 3353 C CA . ARG A 1 428 ? 24.091 -30.418 -56.234 1.00 37.34 428 ARG A CA 1
ATOM 3354 C C . ARG A 1 428 ? 24.152 -31.189 -54.904 1.00 37.34 428 ARG A C 1
ATOM 3356 O O . ARG A 1 428 ? 23.504 -30.805 -53.937 1.00 37.34 428 ARG A O 1
ATOM 3363 N N . HIS A 1 429 ? 24.939 -32.267 -54.865 1.00 38.19 429 HIS A N 1
ATOM 3364 C CA . HIS A 1 429 ? 25.186 -33.083 -53.667 1.00 38.19 429 HIS A CA 1
ATOM 3365 C C . HIS A 1 429 ? 26.402 -32.582 -52.874 1.00 38.19 429 HIS A C 1
ATOM 3367 O O . HIS A 1 429 ? 27.392 -32.216 -53.494 1.00 38.19 429 HIS A O 1
ATOM 3373 N N . HIS A 1 430 ? 26.375 -32.725 -51.545 1.00 36.97 430 HIS A N 1
ATOM 3374 C CA . HIS A 1 430 ? 27.438 -33.342 -50.723 1.00 36.97 430 HIS A CA 1
ATOM 3375 C C . HIS A 1 430 ? 26.747 -33.874 -49.443 1.00 36.97 430 HIS A C 1
ATOM 3377 O O . HIS A 1 430 ? 25.930 -33.168 -48.867 1.00 36.97 430 HIS A O 1
ATOM 3383 N N . ALA A 1 431 ? 26.831 -35.141 -49.023 1.00 35.41 431 ALA A N 1
ATOM 3384 C CA . ALA A 1 431 ? 27.956 -36.080 -48.885 1.00 35.41 431 ALA A CA 1
ATOM 3385 C C . ALA A 1 431 ? 28.756 -35.897 -47.574 1.00 35.41 431 ALA A C 1
ATOM 3387 O O . ALA A 1 431 ? 29.808 -35.274 -47.548 1.00 35.41 431 ALA A O 1
ATOM 3388 N N . ALA A 1 432 ? 28.186 -36.477 -46.511 1.00 37.34 432 ALA A N 1
ATOM 3389 C CA . ALA A 1 432 ? 28.766 -36.989 -45.261 1.00 37.34 432 ALA A CA 1
ATOM 3390 C C . ALA A 1 432 ? 30.204 -36.616 -44.825 1.00 37.34 432 ALA A C 1
ATOM 3392 O O . ALA A 1 432 ? 31.176 -36.945 -45.497 1.00 37.34 432 ALA A O 1
ATOM 3393 N N . GLN A 1 433 ? 30.331 -36.250 -43.542 1.00 36.78 433 GLN A N 1
ATOM 3394 C CA . GLN A 1 433 ? 31.411 -36.748 -42.676 1.00 36.78 433 GLN A CA 1
ATOM 3395 C C . GLN A 1 433 ? 30.860 -37.169 -41.301 1.00 36.78 433 GLN A C 1
ATOM 3397 O O . GLN A 1 433 ? 30.193 -36.395 -40.620 1.00 36.78 433 GLN A O 1
ATOM 3402 N N . ARG A 1 434 ? 31.154 -38.408 -40.880 1.00 40.06 434 ARG A N 1
ATOM 3403 C CA . ARG A 1 434 ? 30.982 -38.880 -39.495 1.00 40.06 434 ARG A CA 1
ATOM 3404 C C . ARG A 1 434 ? 32.339 -38.813 -38.788 1.00 40.06 434 ARG A C 1
ATOM 3406 O O . ARG A 1 434 ? 33.200 -39.643 -39.066 1.00 40.06 434 ARG A O 1
ATOM 3413 N N . GLY A 1 435 ? 32.517 -37.866 -37.867 1.00 35.84 435 GLY A N 1
ATOM 3414 C CA . GLY A 1 435 ? 33.655 -37.851 -36.938 1.00 35.84 435 GLY A CA 1
ATOM 3415 C C . GLY A 1 435 ? 33.442 -38.836 -35.782 1.00 35.84 435 GLY A C 1
ATOM 3416 O O . GLY A 1 435 ? 32.320 -38.981 -35.299 1.00 35.84 435 GLY A O 1
ATOM 3417 N N . THR A 1 436 ? 34.490 -39.543 -35.350 1.00 36.75 436 THR A N 1
ATOM 3418 C CA . THR A 1 436 ? 34.397 -40.596 -34.321 1.00 36.75 436 THR A CA 1
ATOM 3419 C C . THR A 1 436 ? 35.178 -40.270 -33.045 1.00 36.75 436 THR A C 1
ATOM 3421 O O . THR A 1 436 ? 36.223 -39.637 -33.101 1.00 36.75 436 THR A O 1
ATOM 3424 N N . ARG A 1 437 ? 34.701 -40.845 -31.926 1.00 34.56 437 ARG A N 1
ATOM 3425 C CA . ARG A 1 437 ? 35.400 -41.089 -30.643 1.00 34.56 437 ARG A CA 1
ATOM 3426 C C . ARG A 1 437 ? 35.829 -39.876 -29.796 1.00 34.56 437 ARG A C 1
ATOM 3428 O O . ARG A 1 437 ? 36.660 -39.069 -30.177 1.00 34.56 437 ARG A O 1
ATOM 3435 N N . GLY A 1 438 ? 35.379 -39.907 -28.539 1.00 35.47 438 GLY A N 1
ATOM 3436 C CA . GLY A 1 438 ? 35.878 -39.099 -27.421 1.00 35.47 438 GLY A CA 1
ATOM 3437 C C . GLY A 1 438 ? 35.636 -39.821 -26.090 1.00 35.47 438 GLY A C 1
ATOM 3438 O O . GLY A 1 438 ? 34.842 -39.373 -25.275 1.00 35.47 438 GLY A O 1
ATOM 3439 N N . SER A 1 439 ? 36.235 -41.005 -25.910 1.00 38.41 439 SER A N 1
ATOM 3440 C CA . SER A 1 439 ? 36.019 -41.841 -24.716 1.00 38.41 439 SER A CA 1
ATOM 3441 C C . SER A 1 439 ? 36.927 -41.399 -23.566 1.00 38.41 439 SER A C 1
ATOM 3443 O O . SER A 1 439 ? 38.119 -41.698 -23.584 1.00 38.41 439 SER A O 1
ATOM 3445 N N . GLY A 1 440 ? 36.368 -40.707 -22.571 1.00 38.00 440 GLY A N 1
ATOM 3446 C CA . GLY A 1 440 ? 37.083 -40.247 -21.377 1.00 38.00 440 GLY A CA 1
ATOM 3447 C C . GLY A 1 440 ? 36.388 -40.700 -20.096 1.00 38.00 440 GLY A C 1
ATOM 3448 O O . GLY A 1 440 ? 35.453 -40.052 -19.640 1.00 38.00 440 GLY A O 1
ATOM 3449 N N . ALA A 1 441 ? 36.844 -41.809 -19.511 1.00 37.38 441 ALA A N 1
ATOM 3450 C CA . ALA A 1 441 ? 36.352 -42.296 -18.225 1.00 37.38 441 ALA A CA 1
ATOM 3451 C C . ALA A 1 441 ? 37.320 -41.923 -17.093 1.00 37.38 441 ALA A C 1
ATOM 3453 O O . ALA A 1 441 ? 38.506 -42.243 -17.160 1.00 37.38 441 ALA A O 1
ATOM 3454 N N . SER A 1 442 ? 36.802 -41.335 -16.016 1.00 41.12 442 SER A N 1
ATOM 3455 C CA . SER A 1 442 ? 37.482 -41.246 -14.719 1.00 41.12 442 SER A CA 1
ATOM 3456 C C . SER A 1 442 ? 36.570 -41.794 -13.614 1.00 41.12 442 SER A C 1
ATOM 3458 O O . SER A 1 442 ? 35.358 -41.926 -13.789 1.00 41.12 442 SER A O 1
ATOM 3460 N N . ARG A 1 443 ? 37.166 -42.235 -12.500 1.00 36.84 443 ARG A N 1
ATOM 3461 C CA . ARG A 1 443 ? 36.498 -43.000 -11.433 1.00 36.84 443 ARG A CA 1
ATOM 3462 C C . ARG A 1 443 ? 36.660 -42.320 -10.075 1.00 36.84 443 ARG A C 1
ATOM 3464 O O . ARG A 1 443 ? 37.741 -41.839 -9.756 1.00 36.84 443 ARG A O 1
ATOM 3471 N N . GLY A 1 444 ? 35.646 -42.485 -9.227 1.00 33.16 444 GLY A N 1
ATOM 3472 C CA . GLY A 1 444 ? 35.705 -42.215 -7.788 1.00 33.16 444 GLY A CA 1
ATOM 3473 C C . GLY A 1 444 ? 35.115 -40.856 -7.387 1.00 33.16 444 GLY A C 1
ATOM 3474 O O . GLY A 1 444 ? 35.117 -39.927 -8.181 1.00 33.16 444 GLY A O 1
ATOM 3475 N N . ARG A 1 445 ? 34.573 -40.699 -6.173 1.00 37.81 445 ARG A N 1
ATOM 3476 C CA . ARG A 1 445 ? 34.564 -41.625 -5.020 1.00 37.81 445 ARG A CA 1
ATOM 3477 C C . ARG A 1 445 ? 33.157 -41.854 -4.455 1.00 37.81 445 ARG A C 1
ATOM 3479 O O . ARG A 1 445 ? 32.295 -40.990 -4.518 1.00 37.81 445 ARG A O 1
ATOM 3486 N N . GLN A 1 446 ? 32.980 -43.029 -3.852 1.00 35.62 446 GLN A N 1
ATOM 3487 C CA . GLN A 1 446 ? 31.871 -43.347 -2.950 1.00 35.62 446 GLN A CA 1
ATOM 3488 C C . GLN A 1 446 ? 32.007 -42.589 -1.618 1.00 35.62 446 GLN A C 1
ATOM 3490 O O . GLN A 1 446 ? 33.126 -42.358 -1.161 1.00 35.62 446 GLN A O 1
ATOM 3495 N N . GLY A 1 447 ? 30.874 -42.334 -0.954 1.00 34.25 447 GLY A N 1
ATOM 3496 C CA . GLY A 1 447 ? 30.801 -41.906 0.449 1.00 34.25 447 GLY A CA 1
ATOM 3497 C C . GLY A 1 447 ? 29.770 -40.789 0.681 1.00 34.25 447 GLY A C 1
ATOM 3498 O O . GLY A 1 447 ? 29.873 -39.750 0.050 1.00 34.25 447 GLY A O 1
ATOM 3499 N N . GLY A 1 448 ? 28.764 -40.924 1.553 1.00 32.69 448 GLY A N 1
ATOM 3500 C CA . GLY A 1 448 ? 28.284 -42.148 2.206 1.00 32.69 448 GLY A CA 1
ATOM 3501 C C . GLY A 1 448 ? 27.458 -41.906 3.478 1.00 32.69 448 GLY A C 1
ATOM 3502 O O . GLY A 1 448 ? 27.988 -41.366 4.435 1.00 32.69 448 GLY A O 1
ATOM 3503 N N . ARG A 1 449 ? 26.235 -42.468 3.509 1.00 33.97 449 ARG A N 1
ATOM 3504 C CA . ARG A 1 449 ? 25.334 -42.672 4.674 1.00 33.97 449 ARG A CA 1
ATOM 3505 C C . ARG A 1 449 ? 24.706 -41.450 5.376 1.00 33.97 449 ARG A C 1
ATOM 3507 O O . ARG A 1 449 ? 25.410 -40.665 5.982 1.00 33.97 449 ARG A O 1
ATOM 3514 N N . LYS A 1 450 ? 23.371 -41.565 5.518 1.00 33.97 450 LYS A N 1
ATOM 3515 C CA . LYS A 1 450 ? 22.483 -41.065 6.597 1.00 33.97 450 LYS A CA 1
ATOM 3516 C C . LYS A 1 450 ? 22.386 -39.531 6.770 1.00 33.97 450 LYS A C 1
ATOM 3518 O O . LYS A 1 450 ? 23.374 -38.831 6.656 1.00 33.97 450 LYS A O 1
ATOM 3523 N N . GLY A 1 451 ? 21.226 -38.950 7.075 1.00 30.98 451 GLY A N 1
ATOM 3524 C CA . GLY A 1 451 ? 19.892 -39.527 7.301 1.00 30.98 451 GLY A CA 1
ATOM 3525 C C . GLY A 1 451 ? 19.341 -39.134 8.669 1.00 30.98 451 GLY A C 1
ATOM 3526 O O . GLY A 1 451 ? 19.956 -39.464 9.681 1.00 30.98 451 GLY A O 1
ATOM 3527 N N . GLY A 1 452 ? 18.191 -38.465 8.670 1.00 28.86 452 GLY A N 1
ATOM 3528 C CA . GLY A 1 452 ? 17.512 -37.961 9.858 1.00 28.86 452 GLY A CA 1
ATOM 3529 C C . GLY A 1 452 ? 16.355 -37.052 9.458 1.00 28.86 452 GLY A C 1
ATOM 3530 O O . GLY A 1 452 ? 16.580 -35.901 9.096 1.00 28.86 452 GLY A O 1
ATOM 3531 N N . ASP A 1 453 ? 15.139 -37.588 9.505 1.00 35.38 453 ASP A N 1
ATOM 3532 C CA . ASP A 1 453 ? 13.938 -36.786 9.743 1.00 35.38 453 ASP A CA 1
ATOM 3533 C C . ASP A 1 453 ? 13.944 -36.267 11.196 1.00 35.38 453 ASP A C 1
ATOM 3535 O O . ASP A 1 453 ? 14.691 -36.800 12.022 1.00 35.38 453 ASP A O 1
ATOM 3539 N N . VAL A 1 454 ? 13.046 -35.314 11.488 1.00 32.66 454 VAL A N 1
ATOM 3540 C CA . VAL A 1 454 ? 12.337 -35.028 12.763 1.00 32.66 454 VAL A CA 1
ATOM 3541 C C . VAL A 1 454 ? 12.278 -33.518 13.042 1.00 32.66 454 VAL A C 1
ATOM 3543 O O . VAL A 1 454 ? 13.315 -32.890 13.237 1.00 32.66 454 VAL A O 1
ATOM 3546 N N . LEU A 1 455 ? 11.031 -33.028 13.154 1.00 37.19 455 LEU A N 1
ATOM 3547 C CA . LEU A 1 455 ? 10.576 -31.671 13.521 1.00 37.19 455 LEU A CA 1
ATOM 3548 C C . LEU A 1 455 ? 10.965 -30.551 12.538 1.00 37.19 455 LEU A C 1
ATOM 3550 O O . LEU A 1 455 ? 11.930 -29.808 12.807 1.00 37.19 455 LEU A O 1
#

Radius of gyration: 32.59 Å; Cα contacts (8 Å, |Δi|>4): 544; chains: 1; bounding box: 82×69×113 Å

Secondary structure (DSSP, 8-state):
-------PPPSBHHHHTTSPPPP-PEES-TTSS---PPPPHHHHT--TTTS--EEEEETTTTHHHHHHHHHHHTT-B--TT-HHHHHHHHHHH-HHHHGGGS-SEE-SHHHHHHHHIIIIIHHHHHHHHHHHTTSTTTTSS---EEEPPP--TTS---S-EEE-GGGTTS----------PPPSS--SSSEEEEEEE---TT-S---HHHHHHHHHHHHHHHTT-SEEEEE-SSEEEEEE--SSSTTEEEEPPPEE--TT-TT-HHHHHHHHHHHHHTTSS--------TTHHHHHHHHHHH-HHHHTS-SEE-HHHHHHHHHHHHHHHHHHHH---S-TTHHHHHHHHHTTSSSPPPPPP------------------PPPPPPPPPPPPPPPPP-PPPPPPPPPPPPPP--PPPP--------------------------------------

Solvent-accessible surface area (backbone atoms only — not comparable to full-atom values): 28658 Å² total; per-residue (Å²): 133,77,83,79,67,76,75,76,77,58,54,30,52,48,44,56,43,44,49,42,43,50,74,75,52,46,65,74,43,89,71,51,77,69,73,82,66,71,68,48,70,70,61,34,69,44,56,76,85,68,37,60,43,32,40,32,42,28,57,53,53,49,52,64,34,23,62,57,38,44,74,50,28,66,71,21,50,46,67,81,84,44,61,66,60,45,50,63,47,42,55,43,52,40,29,66,55,35,47,67,85,57,72,67,52,32,75,42,63,63,52,42,49,52,47,47,38,38,54,34,51,44,19,21,51,52,50,51,38,16,56,78,44,71,16,76,78,25,72,86,83,60,58,68,49,72,45,57,46,78,90,51,90,97,56,79,68,27,68,46,18,61,47,65,58,95,47,91,86,55,87,76,84,49,54,32,24,42,58,74,85,82,89,88,87,71,89,71,85,61,76,46,63,27,53,33,38,69,52,51,83,85,54,86,79,68,49,72,59,37,30,24,54,48,42,30,50,49,35,32,59,77,18,56,55,40,62,29,64,29,73,59,88,56,37,32,39,43,36,41,32,55,86,89,46,69,34,40,38,36,34,33,44,79,39,70,63,54,60,58,32,66,48,45,61,56,46,41,33,52,28,19,51,52,40,29,67,70,72,74,41,80,80,78,71,80,90,69,62,85,59,52,65,54,52,56,54,49,52,43,66,77,38,51,82,70,68,72,75,66,63,18,73,42,60,67,60,27,52,54,51,49,49,51,49,52,52,51,50,50,40,62,75,70,61,73,61,93,53,75,74,60,50,53,68,51,49,68,61,61,68,61,79,81,69,86,81,84,88,81,86,81,84,87,87,82,89,86,85,86,86,90,88,87,82,82,89,86,89,82,81,82,80,83,81,82,86,79,84,84,81,82,83,81,79,82,82,78,76,82,78,80,81,79,80,86,77,82,83,83,83,83,87,79,83,80,90,79,85,94,80,82,82,89,80,84,88,84,90,84,84,88,85,86,87,78,89,84,91,82,88,86,84,85,81,90,84,81,82,84,89,79,88,83,137

Foldseek 3Di:
DPPPPPQDQDFFQLVLLQAFAAFQAAEPDPVQQVDLDFDDPCLQPPDPLQAAWKEKEFACQLVVLLVVVSVLRRQQGADPPPPPLNVVLCCQRRNCNLCVPADSYDHHPVSFLSNCCSRAVRNLQQSLQSSVLSYSVSCPDKPFDWDKAPDDPPADTAGIFTDIPPCVPHDDLFTFEDDDDDDDFDPPDGMWMWTAFQRHPPNPDADPQNSGCSNGSRRCVVRPDFWYWYDGSFWIKIWGDDPVRSNYIYIHDIQTRDHRRGSRCRNSSSSSSVCVRVVNTDRDD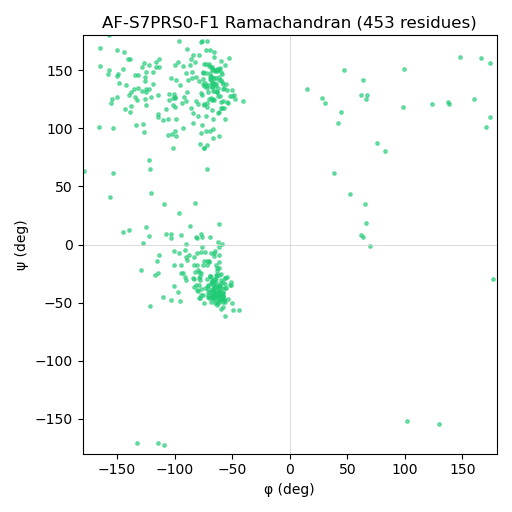DPDPPCLCVVLVVVCVVCVVLVPDDHGTSSVSRVVVVVVVVVVVVCVVVVPDPPVVVVVVVVVVVVQPPDDDDDDDDDDDDDDDDDDDDDDDDDDDDDDDDDDDDDDDDDDDDDDDDDDDDDDDDDDDDDDDDDDDDDDDDDDDDDDDDDDDDDDDDDDDDDDDDDDDDD

Organism: Gloeophyllum trabeum (strain ATCC 11539 / FP-39264 / Madison 617) (NCBI:txid670483)

pLDDT: mean 70.2, std 24.36, range [24.58, 98.0]

Sequence (455 aa):
MSDQSSAQQPSFLSDVFKLPLPDLPEMRSAKTSSSTKGPTDAQRTMLERKQLRWVIYDEDLAERVAQKADAIAAKVEIDERDDTLRTSWRGRVYPPHTSTLLTRMVNSEEDAREWIHQVLVHPALACVRATRGNGIGGIVGEQLYIASSPAEEAKAIADGLFYTDRFSKKRFDKIQKNPYIADGALSNAGKRAARFLWPGPDAERIHHDTKLLVQVWTEMLDNNVQHAVLTSYETTLFFYRPLEDLNTLFMSKSYRIEAGMQNDPTLRAIYAWMLSALGSLDVELPRVDADWKTRLTTYLKEHPEEDTVRHGVDVGSVESVGEGLRTAQARHETGTGRDTRSITSYRDRLQMYADPPVPHGAAPGEDEAPSERSSTTGRTTPHPPPPSPDTTPKASRVLPRSAPSAHEPPRSMVPPDDRQEGSSRSGRHHAAQRGTRGSGASRGRQGGRKGGDVL

Nearest PDB structures (foldseek):
  8v3o-assembly1_A  TM=2.852E-01  e=6.825E+00  Homo sapiens
  4aid-assembly3_C-7  TM=1.374E-01  e=4.036E+00  Caulobacter vibrioides CB15